Protein 5IBK (pdb70)

B-factor: mean 80.85, std 32.01, range [22.36, 218.53]

Sequence (526 aa):
GAMPSIKLQSSDGEIFEVDVEIAKQSVTIKTMLEDLGMDPVPLPNVNAAILKKVIQWCTHHKDDPGTDDIPVWDQEFLKVDQGTLFELILAANYLDIKGLLDVTCKTVANMIKGKTPEEIRKTFNIKNDFTEEEEAQVRKEQRDFISLLPKELALYVLSFLEPKDLLQAAQTCRYWRILAEDNLLWRSMQIFVKTGARTAITLEVEPSDTIENVKAKIQDKEGIPPDQQILIFSRKLLEDGRTLSDYNIHRESTLRLVLIFRGSMQIFVKTGARTAITLEVEPSDTIENVKAKIQDKEGIPPDQQILIFSRKLLEDGRTLSDYNIHRESTLRLVLIFRMPSIKLQSSDGEIFEVDVEIAKQSVTIKTMLEDLGMDPVPLPNVNAAILKKVIQWCTHHKDDDDIPVWDQEFLKVDQGTLFELILAANYLDIKGLLDVTCKTVANMIKGKTPEEIRKTFNIKNDFTEEEEAQVRKENQWCQFQRDFISLLPKELALYVLSFLEPKDLLQAAQTCRYWRILAEDNLLWR

Structure (mmCIF, N/CA/C/O backbone):
data_5IBK
#
_entry.id   5IBK
#
_cell.length_a   63.368
_cell.length_b   98.015
_cell.length_c   107.704
_cell.angle_alpha   90.000
_cell.angle_beta   90.000
_cell.angle_gamma   90.000
#
_symmetry.space_group_name_H-M   'P 21 21 21'
#
loop_
_entity.id
_entity.type
_entity.pdbx_description
1 polymer 'S-phase kinase-associated protein 1,S-phase kinase-associated protein 1'
2 polymer 'F-box/WD repeat-containing protein 7'
3 polymer Polyubiquitin-B
4 water water
#
loop_
_atom_site.group_PDB
_atom_site.id
_atom_site.type_symbol
_atom_site.label_atom_id
_atom_site.label_alt_id
_atom_site.label_comp_id
_atom_site.label_asym_id
_atom_site.label_entity_id
_atom_site.label_seq_id
_atom_site.pdbx_PDB_ins_code
_atom_site.Cartn_x
_atom_site.Cartn_y
_atom_site.Cartn_z
_atom_site.occupancy
_atom_site.B_iso_or_equiv
_atom_site.auth_seq_id
_atom_site.auth_comp_id
_atom_site.auth_asym_id
_atom_site.auth_atom_id
_atom_site.pdbx_PDB_model_num
ATOM 1 N N . GLY A 1 1 ? -24.848 -40.575 -1.190 1.00 105.35 -1 GLY A N 1
ATOM 2 C CA . GLY A 1 1 ? -23.829 -39.852 -0.452 1.00 100.92 -1 GLY A CA 1
ATOM 3 C C . GLY A 1 1 ? -23.088 -38.835 -1.300 1.00 98.05 -1 GLY A C 1
ATOM 4 O O . GLY A 1 1 ? -22.225 -38.113 -0.802 1.00 101.74 -1 GLY A O 1
ATOM 5 N N . ALA A 1 2 ? -23.427 -38.774 -2.585 1.00 95.34 0 ALA A N 1
ATOM 6 C CA . ALA A 1 2 ? -22.775 -37.853 -3.513 1.00 88.44 0 ALA A CA 1
ATOM 7 C C . ALA A 1 2 ? -23.676 -36.663 -3.841 1.00 74.79 0 ALA A C 1
ATOM 8 O O . ALA A 1 2 ? -24.775 -36.832 -4.369 1.00 74.38 0 ALA A O 1
ATOM 10 N N . MET A 1 3 ? -23.195 -35.460 -3.539 1.00 65.62 1 MET A N 1
ATOM 11 C CA . MET A 1 3 ? -24.009 -34.251 -3.647 1.00 65.15 1 MET A CA 1
ATOM 12 C C . MET A 1 3 ? -23.951 -33.577 -5.016 1.00 58.43 1 MET A C 1
ATOM 13 O O . MET A 1 3 ? -23.043 -33.837 -5.805 1.00 58.14 1 MET A O 1
ATOM 18 N N . PRO A 1 4 ? -24.943 -32.717 -5.307 1.00 53.79 2 PRO A N 1
ATOM 19 C CA . PRO A 1 4 ? -24.967 -31.981 -6.573 1.00 51.34 2 PRO A CA 1
ATOM 20 C C . PRO A 1 4 ? -23.946 -30.856 -6.506 1.00 49.23 2 PRO A C 1
ATOM 21 O O . PRO A 1 4 ? -23.478 -30.539 -5.411 1.00 47.60 2 PRO A O 1
ATOM 25 N N . SER A 1 5 ? -23.599 -30.261 -7.639 1.00 50.49 3 SER A N 1
ATOM 26 C CA . SER A 1 5 ? -22.635 -29.172 -7.622 1.00 49.65 3 SER A CA 1
ATOM 27 C C . SER A 1 5 ? -23.229 -27.884 -8.173 1.00 48.72 3 SER A C 1
ATOM 28 O O . SER A 1 5 ? -24.200 -27.902 -8.927 1.00 45.69 3 SER A O 1
ATOM 31 N N . ILE A 1 6 ? -22.637 -26.765 -7.774 1.00 46.62 4 ILE A N 1
ATOM 32 C CA . ILE A 1 6 ? -22.969 -25.464 -8.326 1.00 48.92 4 ILE A CA 1
ATOM 33 C C . ILE A 1 6 ? -21.704 -24.854 -8.921 1.00 51.85 4 ILE A C 1
ATOM 34 O O . ILE A 1 6 ? -20.616 -25.422 -8.796 1.00 46.22 4 ILE A O 1
ATOM 39 N N . LYS A 1 7 ? -21.843 -23.703 -9.566 1.00 50.12 5 LYS A N 1
ATOM 40 C CA . LYS A 1 7 ? -20.706 -23.062 -10.215 1.00 41.91 5 LYS A CA 1
ATOM 41 C C . LYS A 1 7 ? -20.402 -21.680 -9.634 1.00 47.46 5 LYS A C 1
ATOM 42 O O . LYS A 1 7 ? -21.309 -20.912 -9.316 1.00 49.85 5 LYS A O 1
ATOM 48 N N . LEU A 1 8 ? -19.115 -21.384 -9.478 1.00 46.73 6 LEU A N 1
ATOM 49 C CA . LEU A 1 8 ? -18.667 -20.069 -9.029 1.00 42.84 6 LEU A CA 1
ATOM 50 C C . LEU A 1 8 ? -17.832 -19.418 -10.118 1.00 39.56 6 LEU A C 1
ATOM 51 O O . LEU A 1 8 ? -16.989 -20.068 -10.712 1.00 62.13 6 LEU A O 1
ATOM 56 N N . GLN A 1 9 ? -18.048 -18.138 -10.386 1.00 42.65 7 GLN A N 1
ATOM 57 C CA . GLN A 1 9 ? -17.230 -17.468 -11.389 1.00 48.82 7 GLN A CA 1
ATOM 58 C C . GLN A 1 9 ? -16.383 -16.362 -10.781 1.00 46.08 7 GLN A C 1
ATOM 59 O O . GLN A 1 9 ? -16.908 -15.370 -10.283 1.00 47.65 7 GLN A O 1
ATOM 65 N N . SER A 1 10 ? -15.067 -16.537 -10.836 1.00 39.43 8 SER A N 1
ATOM 66 C CA . SER A 1 10 ? -14.142 -15.532 -10.331 1.00 43.18 8 SER A CA 1
ATOM 67 C C . SER A 1 10 ? -14.142 -14.301 -11.233 1.00 43.13 8 SER A C 1
ATOM 68 O O . SER A 1 10 ? -14.686 -14.328 -12.336 1.00 46.18 8 SER A O 1
ATOM 71 N N . SER A 1 11 ? -13.528 -13.224 -10.756 1.00 45.98 9 SER A N 1
ATOM 72 C CA . SER A 1 11 ? -13.528 -11.951 -11.471 1.00 41.03 9 SER A CA 1
ATOM 73 C C . SER A 1 11 ? -12.829 -12.001 -12.831 1.00 44.85 9 SER A C 1
ATOM 74 O O . SER A 1 11 ? -13.106 -11.179 -13.704 1.00 47.40 9 SER A O 1
ATOM 77 N N . ASP A 1 12 ? -11.918 -12.953 -13.006 1.00 55.47 10 ASP A N 1
ATOM 78 C CA . ASP A 1 12 ? -11.254 -13.143 -14.293 1.00 47.30 10 ASP A CA 1
ATOM 79 C C . ASP A 1 12 ? -12.107 -13.936 -15.281 1.00 58.83 10 ASP A C 1
ATOM 80 O O . ASP A 1 12 ? -11.837 -13.935 -16.480 1.00 68.51 10 ASP A O 1
ATOM 85 N N . GLY A 1 13 ? -13.134 -14.616 -14.780 1.00 58.65 11 GLY A N 1
ATOM 86 C CA . GLY A 1 13 ? -14.003 -15.391 -15.646 1.00 49.49 11 GLY A CA 1
ATOM 87 C C . GLY A 1 13 ? -13.943 -16.895 -15.484 1.00 40.05 11 GLY A C 1
ATOM 88 O O . GLY A 1 13 ? -14.816 -17.601 -15.987 1.00 54.59 11 GLY A O 1
ATOM 89 N N . GLU A 1 14 ? -12.920 -17.394 -14.798 1.00 43.32 12 GLU A N 1
ATOM 90 C CA . GLU A 1 14 ? -12.817 -18.828 -14.560 1.00 47.23 12 GLU A CA 1
ATOM 91 C C . GLU A 1 14 ? -14.023 -19.330 -13.776 1.00 46.38 12 GLU A C 1
ATOM 92 O O . GLU A 1 14 ? -14.486 -18.683 -12.835 1.00 44.13 12 GLU A O 1
ATOM 98 N N . ILE A 1 15 ? -14.540 -20.483 -14.180 1.00 40.63 13 ILE A N 1
ATOM 99 C CA . ILE A 1 15 ? -15.676 -21.074 -13.496 1.00 43.51 13 ILE A CA 1
ATOM 100 C C . ILE A 1 15 ? -15.233 -22.329 -12.760 1.00 36.78 13 ILE A C 1
ATOM 101 O O . ILE A 1 15 ? -14.587 -23.203 -13.332 1.00 45.49 13 ILE A O 1
ATOM 106 N N . PHE A 1 16 ? -15.592 -22.404 -11.484 1.00 41.71 14 PHE A N 1
ATOM 107 C CA . PHE A 1 16 ? -15.240 -23.527 -10.636 1.00 42.15 14 PHE A CA 1
ATOM 108 C C . PHE A 1 16 ? -16.485 -24.327 -10.295 1.00 40.51 14 PHE A C 1
ATOM 109 O O . PHE A 1 16 ? -17.512 -23.767 -9.906 1.00 38.79 14 PHE A O 1
ATOM 117 N N . GLU A 1 17 ? -16.383 -25.641 -10.432 1.00 43.08 15 GLU A N 1
ATOM 118 C CA . GLU A 1 17 ? -17.458 -26.535 -10.046 1.00 41.06 15 GLU A CA 1
ATOM 119 C C . GLU A 1 17 ? -17.246 -26.978 -8.602 1.00 36.77 15 GLU A C 1
ATOM 120 O O . GLU A 1 17 ? -16.208 -27.547 -8.268 1.00 45.28 15 GLU A O 1
ATOM 126 N N . VAL A 1 18 ? -18.227 -26.719 -7.744 1.00 37.31 16 VAL A N 1
ATOM 127 C CA . VAL A 1 18 ? -18.080 -27.009 -6.320 1.00 36.51 16 VAL A CA 1
ATOM 128 C C . VAL A 1 18 ? -19.303 -27.722 -5.758 1.00 38.59 16 VAL A C 1
ATOM 129 O O . VAL A 1 18 ? -20.431 -27.331 -6.039 1.00 41.29 16 VAL A O 1
ATOM 133 N N . ASP A 1 19 ? -19.071 -28.767 -4.966 1.00 41.46 17 ASP A N 1
ATOM 134 C CA . ASP A 1 19 ? -20.133 -29.419 -4.204 1.00 38.95 17 ASP A CA 1
ATOM 135 C C . ASP A 1 19 ? -20.936 -28.381 -3.425 1.00 39.10 17 ASP A C 1
ATOM 136 O O . ASP A 1 19 ? -20.361 -27.505 -2.779 1.00 35.40 17 ASP A O 1
ATOM 141 N N . VAL A 1 20 ? -22.261 -28.463 -3.513 1.00 40.93 18 VAL A N 1
ATOM 142 C CA . VAL A 1 20 ? -23.123 -27.441 -2.935 1.00 40.71 18 VAL A CA 1
ATOM 143 C C . VAL A 1 20 ? -22.945 -27.316 -1.415 1.00 42.00 18 VAL A C 1
ATOM 144 O O . VAL A 1 20 ? -22.937 -26.206 -0.874 1.00 38.13 18 VAL A O 1
ATOM 148 N N . GLU A 1 21 ? -22.764 -28.445 -0.736 1.00 42.56 19 GLU A N 1
ATOM 149 C CA . GLU A 1 21 ? -22.527 -28.433 0.702 1.00 53.34 19 GLU A CA 1
ATOM 150 C C . GLU A 1 21 ? -21.262 -27.648 1.042 1.00 46.62 19 GLU A C 1
ATOM 151 O O . GLU A 1 21 ? -21.248 -26.862 1.988 1.00 50.24 19 GLU A O 1
ATOM 157 N N . ILE A 1 22 ? -20.206 -27.863 0.265 1.00 44.43 20 ILE A N 1
ATOM 158 C CA . ILE A 1 22 ? -18.938 -27.188 0.495 1.00 33.65 20 ILE A CA 1
ATOM 159 C C . ILE A 1 22 ? -19.051 -25.696 0.192 1.00 34.25 20 ILE A C 1
ATOM 160 O O . ILE A 1 22 ? -18.563 -24.859 0.952 1.00 43.14 20 ILE A O 1
ATOM 165 N N . ALA A 1 23 ? -19.711 -25.371 -0.914 1.00 37.32 21 ALA A N 1
ATOM 166 C CA . ALA A 1 23 ? -19.869 -23.983 -1.337 1.00 40.49 21 ALA A CA 1
ATOM 167 C C . ALA A 1 23 ? -20.715 -23.159 -0.370 1.00 37.73 21 ALA A C 1
ATOM 168 O O . ALA A 1 23 ? -20.483 -21.962 -0.199 1.00 35.25 21 ALA A O 1
ATOM 170 N N . LYS A 1 24 ? -21.692 -23.799 0.266 1.00 31.91 22 LYS A N 1
ATOM 171 C CA . LYS A 1 24 ? -22.640 -23.068 1.104 1.00 37.95 22 LYS A CA 1
ATOM 172 C C . LYS A 1 24 ? -22.092 -22.747 2.496 1.00 38.36 22 LYS A C 1
ATOM 173 O O . LYS A 1 24 ? -22.807 -22.205 3.337 1.00 38.85 22 LYS A O 1
ATOM 179 N N . GLN A 1 25 ? -20.828 -23.087 2.740 1.00 41.32 23 GLN A N 1
ATOM 180 C CA . GLN A 1 25 ? -20.135 -22.583 3.922 1.00 36.01 23 GLN A CA 1
ATOM 181 C C . GLN A 1 25 ? -20.006 -21.071 3.799 1.00 39.84 23 GLN A C 1
ATOM 182 O O . GLN A 1 25 ? -19.830 -20.362 4.790 1.00 42.58 23 GLN A O 1
ATOM 188 N N . SER A 1 26 ? -20.094 -20.589 2.563 1.00 42.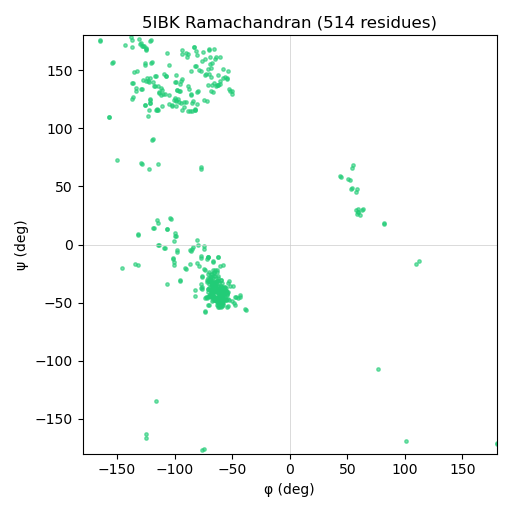60 24 SER A N 1
ATOM 189 C CA . SER A 1 26 ? -20.198 -19.167 2.288 1.00 37.02 24 SER A CA 1
ATOM 190 C C . SER A 1 26 ? -21.667 -18.770 2.338 1.00 40.83 24 SER A C 1
ATOM 191 O O . SER A 1 26 ? -22.469 -19.228 1.523 1.00 45.52 24 SER A O 1
ATOM 194 N N . VAL A 1 27 ? -22.019 -17.929 3.305 1.00 43.37 25 VAL A N 1
ATOM 195 C CA . VAL A 1 27 ? -23.402 -17.497 3.473 1.00 47.73 25 VAL A CA 1
ATOM 196 C C . VAL A 1 27 ? -23.816 -16.634 2.287 1.00 51.15 25 VAL A C 1
ATOM 197 O O . VAL A 1 27 ? -24.956 -16.696 1.813 1.00 54.84 25 VAL A O 1
ATOM 201 N N . THR A 1 28 ? -22.854 -15.865 1.787 1.00 44.84 26 THR A N 1
ATOM 202 C CA . THR A 1 28 ? -23.037 -15.023 0.613 1.00 43.67 26 THR A CA 1
ATOM 203 C C . THR A 1 28 ? -23.444 -15.845 -0.606 1.00 39.49 26 THR A C 1
ATOM 204 O O . THR A 1 28 ? -24.458 -15.571 -1.261 1.00 38.17 26 THR A O 1
ATOM 208 N N . ILE A 1 29 ? -22.646 -16.867 -0.891 1.00 28.51 27 ILE A N 1
ATOM 209 C CA . ILE A 1 29 ? -22.903 -17.758 -2.009 1.00 40.00 27 ILE A CA 1
ATOM 210 C C . ILE A 1 29 ? -24.215 -18.500 -1.795 1.00 47.80 27 ILE A C 1
ATOM 211 O O . ILE A 1 29 ? -24.989 -18.694 -2.730 1.00 52.59 27 ILE A O 1
ATOM 216 N N . LYS A 1 30 ? -24.464 -18.892 -0.551 1.00 46.93 28 LYS A N 1
ATOM 217 C CA . LYS A 1 30 ? -25.683 -19.605 -0.195 1.00 33.90 28 LYS A CA 1
ATOM 218 C C . LYS A 1 30 ? -26.925 -18.786 -0.544 1.00 42.58 28 LYS A C 1
ATOM 219 O O . LYS A 1 30 ? -27.882 -19.313 -1.118 1.00 40.07 28 LYS A O 1
ATOM 225 N N . THR A 1 31 ? -26.898 -17.492 -0.230 1.00 43.43 29 THR A N 1
ATOM 226 C CA . THR A 1 31 ? -28.063 -16.646 -0.483 1.00 50.76 29 THR A CA 1
ATOM 227 C C . THR A 1 31 ? -28.168 -16.273 -1.964 1.00 49.29 29 THR A C 1
ATOM 228 O O . THR A 1 31 ? -29.276 -16.136 -2.487 1.00 45.81 29 THR A O 1
ATOM 232 N N . MET A 1 32 ? -27.031 -16.101 -2.638 1.00 42.39 30 MET A N 1
ATOM 233 C CA . MET A 1 32 ? -27.066 -15.790 -4.067 1.00 44.43 30 MET A CA 1
ATOM 234 C C . MET A 1 32 ? -27.578 -16.984 -4.873 1.00 52.22 30 MET A C 1
ATOM 235 O O . MET A 1 32 ? -28.213 -16.816 -5.915 1.00 40.72 30 MET A O 1
ATOM 240 N N . LEU A 1 33 ? -27.299 -18.186 -4.378 1.00 37.44 31 LEU A N 1
ATOM 241 C CA . LEU A 1 33 ? -27.804 -19.416 -4.981 1.00 46.82 31 LEU A CA 1
ATOM 242 C C . LEU A 1 33 ? -29.292 -19.617 -4.707 1.00 56.27 31 LEU A C 1
ATOM 243 O O . LEU A 1 33 ? -30.096 -19.749 -5.629 1.00 55.70 31 LEU A O 1
ATOM 248 N N . GLU A 1 34 ? -29.648 -19.648 -3.428 1.00 43.89 32 GLU A N 1
ATOM 249 C CA . GLU A 1 34 ? -30.999 -20.005 -3.016 1.00 50.52 32 GLU A CA 1
ATOM 250 C C . GLU A 1 34 ? -32.030 -18.916 -3.306 1.00 52.17 32 GLU A C 1
ATOM 251 O O . GLU A 1 34 ? -33.114 -19.202 -3.810 1.00 56.22 32 GLU A O 1
ATOM 257 N N . ASP A 1 35 ? -31.690 -17.671 -2.984 1.00 56.26 33 ASP A N 1
ATOM 258 C CA . ASP A 1 35 ? -32.658 -16.578 -3.033 1.00 63.21 33 ASP A CA 1
ATOM 259 C C . ASP A 1 35 ? -32.627 -15.781 -4.330 1.00 55.96 33 ASP A C 1
ATOM 260 O O . ASP A 1 35 ? -33.653 -15.265 -4.767 1.00 70.09 33 ASP A O 1
ATOM 265 N N . LEU A 1 36 ? -31.456 -15.679 -4.946 1.00 54.97 34 LEU A N 1
ATOM 266 C CA . LEU A 1 36 ? -31.330 -14.911 -6.177 1.00 56.71 34 LEU A CA 1
ATOM 267 C C . LEU A 1 36 ? -31.293 -15.837 -7.382 1.00 56.52 34 LEU A C 1
ATOM 268 O O . LEU A 1 36 ? -31.420 -15.394 -8.523 1.00 53.04 34 LEU A O 1
ATOM 273 N N . GLY A 1 37 ? -31.118 -17.126 -7.116 1.00 52.57 35 GLY A N 1
ATOM 274 C CA . GLY A 1 37 ? -31.042 -18.122 -8.166 1.00 56.74 35 GLY A CA 1
ATOM 275 C C . GLY A 1 37 ? -29.938 -17.832 -9.163 1.00 63.91 35 GLY A C 1
ATOM 276 O O . GLY A 1 37 ? -30.151 -17.925 -10.372 1.00 66.73 35 GLY A O 1
ATOM 277 N N . MET A 1 38 ? -28.756 -17.477 -8.665 1.00 43.59 36 MET A N 1
ATOM 278 C CA . MET A 1 38 ? -27.640 -17.204 -9.557 1.00 59.54 36 MET A CA 1
ATOM 279 C C . MET A 1 38 ? -26.710 -18.408 -9.551 1.00 50.60 36 MET A C 1
ATOM 280 O O . MET A 1 38 ? -26.161 -18.787 -8.517 1.00 53.12 36 MET A O 1
ATOM 285 N N . ASP A 1 39 ? -26.535 -18.992 -10.729 1.00 53.37 37 ASP A N 1
ATOM 286 C CA . ASP A 1 39 ? -25.660 -20.133 -10.922 1.00 45.12 37 ASP A CA 1
ATOM 287 C C . ASP A 1 39 ? -25.264 -20.162 -12.393 1.00 49.67 37 ASP A C 1
ATOM 288 O O . ASP A 1 39 ? -26.095 -20.456 -13.250 1.00 62.15 37 ASP A O 1
ATOM 293 N N . PRO A 1 40 ? -23.992 -19.857 -12.696 1.00 39.74 44 PRO A N 1
ATOM 294 C CA . PRO A 1 40 ? -22.879 -19.627 -11.765 1.00 39.08 44 PRO A CA 1
ATOM 295 C C . PRO A 1 40 ? -23.016 -18.355 -10.934 1.00 40.88 44 PRO A C 1
ATOM 296 O O . PRO A 1 40 ? -23.641 -17.390 -11.367 1.00 43.24 44 PRO A O 1
ATOM 300 N N . VAL A 1 41 ? -22.430 -18.373 -9.743 1.00 44.83 45 VAL A N 1
ATOM 301 C CA . VAL A 1 41 ? -22.435 -17.212 -8.868 1.00 42.84 45 VAL A CA 1
ATOM 302 C C . VAL A 1 41 ? -21.333 -16.246 -9.267 1.00 48.39 45 VAL A C 1
ATOM 303 O O . VAL A 1 41 ? -20.152 -16.578 -9.180 1.00 41.51 45 VAL A O 1
ATOM 307 N N . PRO A 1 42 ? -21.716 -15.038 -9.701 1.00 46.03 46 PRO A N 1
ATOM 308 C CA . PRO A 1 42 ? -20.709 -14.028 -10.023 1.00 39.73 46 PRO A CA 1
ATOM 309 C C . PRO A 1 42 ? -19.964 -13.568 -8.778 1.00 40.45 46 PRO A C 1
ATOM 310 O O . PRO A 1 42 ? -20.576 -13.249 -7.757 1.00 46.92 46 PRO A O 1
ATOM 314 N N . LEU A 1 43 ? -18.640 -13.551 -8.872 1.00 40.37 47 LEU A N 1
ATOM 315 C CA . LEU A 1 43 ? -17.786 -13.059 -7.801 1.00 38.18 47 LEU A CA 1
ATOM 316 C C . LEU A 1 43 ? -16.794 -12.036 -8.347 1.00 46.05 47 LEU A C 1
ATOM 317 O O . LEU A 1 43 ? -15.597 -12.313 -8.439 1.00 36.32 47 LEU A O 1
ATOM 322 N N . PRO A 1 44 ? -17.296 -10.850 -8.727 1.00 48.48 48 PRO A N 1
ATOM 323 C CA . PRO A 1 44 ? -16.490 -9.814 -9.385 1.00 41.46 48 PRO A CA 1
ATOM 324 C C . PRO A 1 44 ? -15.333 -9.289 -8.536 1.00 38.54 48 PRO A C 1
ATOM 325 O O . PRO A 1 44 ? -14.483 -8.571 -9.059 1.00 47.24 48 PRO A O 1
ATOM 329 N N . ASN A 1 45 ? -15.301 -9.638 -7.254 1.00 34.00 49 ASN A N 1
ATOM 330 C CA . ASN A 1 45 ? -14.261 -9.140 -6.361 1.00 35.54 49 ASN A CA 1
ATOM 331 C C . ASN A 1 45 ? -13.389 -10.247 -5.775 1.00 35.97 49 ASN A C 1
ATOM 332 O O . ASN A 1 45 ? -12.646 -10.021 -4.820 1.00 34.09 49 ASN A O 1
ATOM 337 N N . VAL A 1 46 ? -13.486 -11.443 -6.348 1.00 34.01 50 VAL A N 1
ATOM 338 C CA . VAL A 1 46 ? -12.599 -12.545 -5.987 1.00 33.45 50 VAL A CA 1
ATOM 339 C C . VAL A 1 46 ? -11.917 -13.110 -7.231 1.00 41.46 50 VAL A C 1
ATOM 340 O O . VAL A 1 46 ? -12.590 -13.579 -8.149 1.00 34.36 50 VAL A O 1
ATOM 344 N N . ASN A 1 47 ? -10.587 -13.070 -7.276 1.00 35.94 51 ASN A N 1
ATOM 345 C CA . ASN A 1 47 ? -9.891 -13.597 -8.447 1.00 29.96 51 ASN A CA 1
ATOM 346 C C . ASN A 1 47 ? -9.726 -15.106 -8.332 1.00 34.45 51 ASN A C 1
ATOM 347 O O . ASN A 1 47 ? -9.989 -15.688 -7.277 1.00 35.28 51 ASN A O 1
ATOM 352 N N . ALA A 1 48 ? -9.289 -15.731 -9.421 1.00 28.91 52 ALA A N 1
ATOM 353 C CA . ALA A 1 48 ? -9.233 -17.186 -9.513 1.00 29.23 52 ALA A CA 1
ATOM 354 C C . ALA A 1 48 ? -8.322 -17.828 -8.463 1.00 35.38 52 ALA A C 1
ATOM 355 O O . ALA A 1 48 ? -8.671 -18.856 -7.893 1.00 40.74 52 ALA A O 1
ATOM 357 N N . ALA A 1 49 ? -7.163 -17.225 -8.211 1.00 31.45 53 ALA A N 1
ATOM 358 C CA . ALA A 1 49 ? -6.188 -17.796 -7.282 1.00 34.05 53 ALA A CA 1
ATOM 359 C C . ALA A 1 49 ? -6.769 -17.881 -5.871 1.00 33.49 53 ALA A C 1
ATOM 360 O O . ALA A 1 49 ? -6.779 -18.949 -5.230 1.00 39.60 53 ALA A O 1
ATOM 362 N N . ILE A 1 50 ? -7.279 -16.744 -5.410 1.00 34.39 54 ILE A N 1
ATOM 363 C CA . ILE A 1 50 ? -7.898 -16.647 -4.098 1.00 37.27 54 ILE A CA 1
ATOM 364 C C . ILE A 1 50 ? -9.092 -17.588 -3.998 1.00 33.61 54 ILE A C 1
ATOM 365 O O . ILE A 1 50 ? -9.268 -18.257 -2.986 1.00 33.08 54 ILE A O 1
ATOM 370 N N . LEU A 1 51 ? -9.903 -17.645 -5.050 1.00 39.06 55 LEU A N 1
ATOM 371 C CA . LEU A 1 51 ? -11.073 -18.520 -5.054 1.00 38.50 55 LEU A CA 1
ATOM 372 C C . LEU A 1 51 ? -10.662 -19.991 -4.946 1.00 40.74 55 LEU A C 1
ATOM 373 O O . LEU A 1 51 ? -11.324 -20.773 -4.258 1.00 47.14 55 LEU A O 1
ATOM 378 N N . LYS A 1 52 ? -9.570 -20.361 -5.613 1.00 31.35 56 LYS A N 1
ATOM 379 C CA . LYS A 1 52 ? -9.017 -21.705 -5.473 1.00 41.89 56 LYS A CA 1
ATOM 380 C C . LYS A 1 52 ? -8.673 -21.969 -4.016 1.00 42.69 56 LYS A C 1
ATOM 381 O O . LYS A 1 52 ? -9.024 -23.021 -3.464 1.00 43.70 56 LYS A O 1
ATOM 387 N N . LYS A 1 53 ? -7.997 -21.005 -3.394 1.00 33.54 57 LYS A N 1
ATOM 388 C CA . LYS A 1 53 ? -7.626 -21.141 -1.986 1.00 35.13 57 LYS A CA 1
ATOM 389 C C . LYS A 1 53 ? -8.854 -21.326 -1.090 1.00 29.35 57 LYS A C 1
ATOM 390 O O . LYS A 1 53 ? -8.898 -22.233 -0.254 1.00 31.49 57 LYS A O 1
ATOM 396 N N . VAL A 1 54 ? -9.843 -20.457 -1.262 1.00 30.72 58 VAL A N 1
ATOM 397 C CA . VAL A 1 54 ? -11.072 -20.519 -0.479 1.00 38.81 58 VAL A CA 1
ATOM 398 C C . VAL A 1 54 ? -11.768 -21.869 -0.623 1.00 36.30 58 VAL A C 1
ATOM 399 O O . VAL A 1 54 ? -12.187 -22.479 0.368 1.00 39.81 58 VAL A O 1
ATOM 403 N N . ILE A 1 55 ? -11.879 -22.335 -1.862 1.00 32.01 59 ILE A N 1
ATOM 404 C CA . ILE A 1 55 ? -12.512 -23.619 -2.130 1.00 34.99 59 ILE A CA 1
ATOM 405 C C . ILE A 1 55 ? -11.757 -24.784 -1.491 1.00 36.02 59 ILE A C 1
ATOM 406 O O . ILE A 1 55 ? -12.384 -25.690 -0.947 1.00 37.85 59 ILE A O 1
ATOM 411 N N . GLN A 1 56 ? -10.424 -24.771 -1.532 1.00 34.52 60 GLN A N 1
ATOM 412 C CA . GLN A 1 56 ? -9.688 -25.868 -0.897 1.00 44.23 60 GLN A CA 1
ATOM 413 C C . GLN A 1 56 ? -9.796 -25.793 0.635 1.00 45.21 60 GLN A C 1
ATOM 414 O O . GLN A 1 56 ? -9.822 -26.832 1.303 1.00 39.79 60 GLN A O 1
ATOM 420 N N . TRP A 1 57 ? -9.856 -24.583 1.192 1.00 29.10 61 TRP A N 1
ATOM 421 C CA . TRP A 1 57 ? -10.080 -24.440 2.634 1.00 37.00 61 TRP A CA 1
ATOM 422 C C . TRP A 1 57 ? -11.434 -25.033 3.031 1.00 43.57 61 TRP A C 1
ATOM 423 O O . TRP A 1 57 ? -11.509 -25.874 3.928 1.00 42.10 61 TRP A O 1
ATOM 434 N N . CYS A 1 58 ? -12.497 -24.587 2.363 1.00 47.17 62 CYS A N 1
ATOM 435 C CA . CYS A 1 58 ? -13.847 -25.081 2.648 1.00 46.48 62 CYS A CA 1
ATOM 436 C C . CYS A 1 58 ? -13.935 -26.589 2.450 1.00 45.90 62 CYS A C 1
ATOM 437 O O . CYS A 1 58 ? -14.588 -27.289 3.223 1.00 43.63 62 CYS A O 1
ATOM 440 N N . THR A 1 59 ? -13.273 -27.081 1.407 1.00 39.97 63 THR A N 1
ATOM 441 C CA . THR A 1 59 ? -13.259 -28.506 1.107 1.00 38.12 63 THR A CA 1
ATOM 442 C C . THR A 1 59 ? -12.598 -29.255 2.254 1.00 46.11 63 THR A C 1
ATOM 443 O O . THR A 1 59 ? -13.046 -30.331 2.648 1.00 55.56 63 THR A O 1
ATOM 447 N N . HIS A 1 60 ? -11.529 -28.677 2.791 1.00 36.64 64 HIS A N 1
ATOM 448 C CA . HIS A 1 60 ? -10.835 -29.291 3.916 1.00 45.51 64 HIS A CA 1
ATOM 449 C C . HIS A 1 60 ? -11.636 -29.263 5.220 1.00 40.28 64 HIS A C 1
ATOM 450 O O . HIS A 1 60 ? -11.486 -30.147 6.061 1.00 42.03 64 HIS A O 1
ATOM 457 N N . HIS A 1 61 ? -12.488 -28.257 5.384 1.00 52.93 65 HIS A N 1
ATOM 458 C CA . HIS A 1 61 ? -13.255 -28.108 6.619 1.00 56.65 65 HIS A CA 1
ATOM 459 C C . HIS A 1 61 ? -14.695 -28.569 6.418 1.00 61.52 65 HIS A C 1
ATOM 460 O O . HIS A 1 61 ? -15.600 -28.179 7.156 1.00 66.70 65 HIS A O 1
ATOM 467 N N . LYS A 1 62 ? -14.878 -29.412 5.408 1.00 72.44 66 LYS A N 1
ATOM 468 C CA . LYS A 1 62 ? -16.183 -29.902 4.972 1.00 66.74 66 LYS A 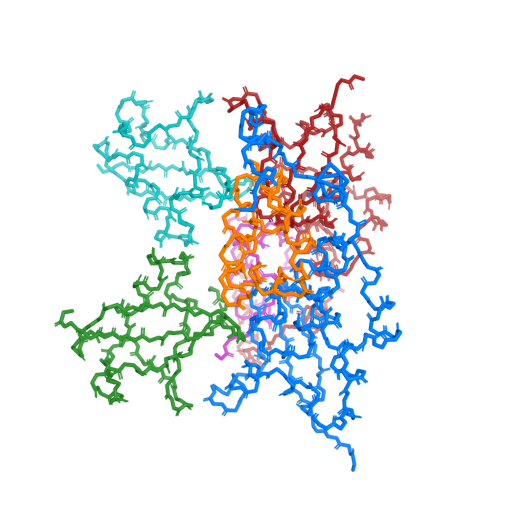CA 1
ATOM 469 C C . LYS A 1 62 ? -16.947 -30.624 6.081 1.00 72.21 66 LYS A C 1
ATOM 470 O O . LYS A 1 62 ? -18.158 -30.456 6.226 1.00 77.24 66 LYS A O 1
ATOM 476 N N . ASP A 1 63 ? -16.228 -31.426 6.858 1.00 73.72 67 ASP A N 1
ATOM 477 C CA . ASP A 1 63 ? -16.819 -32.184 7.955 1.00 81.54 67 ASP A CA 1
ATOM 478 C C . ASP A 1 63 ? -16.276 -31.704 9.296 1.00 106.63 67 ASP A C 1
ATOM 479 O O . ASP A 1 63 ? -15.533 -32.419 9.968 1.00 112.74 67 ASP A O 1
ATOM 484 N N . ASP A 1 64 ? -16.663 -30.492 9.684 1.00 84.28 68 ASP A N 1
ATOM 485 C CA . ASP A 1 64 ? -16.216 -29.907 10.944 1.00 112.33 68 ASP A CA 1
ATOM 486 C C . ASP A 1 64 ? -17.348 -29.792 11.955 1.00 125.88 68 ASP A C 1
ATOM 487 O O . ASP A 1 64 ? -18.347 -29.117 11.703 1.00 130.16 68 ASP A O 1
ATOM 492 N N . PRO A 1 65 ? -17.193 -30.461 13.107 1.00 132.63 69 PRO A N 1
ATOM 493 C CA . PRO A 1 65 ? -18.151 -30.370 14.212 1.00 145.27 69 PRO A CA 1
ATOM 494 C C . PRO A 1 65 ? -18.242 -28.945 14.747 1.00 148.50 69 PRO A C 1
ATOM 495 O O . PRO A 1 65 ? -17.239 -28.232 14.756 1.00 149.08 69 PRO A O 1
ATOM 499 N N . GLY A 1 66 ? -19.430 -28.538 15.180 1.00 147.76 70 GLY A N 1
ATOM 500 C CA . GLY A 1 66 ? -19.633 -27.194 15.688 1.00 146.77 70 GLY A CA 1
ATOM 501 C C . GLY A 1 66 ? -19.715 -26.161 14.581 1.00 144.98 70 GLY A C 1
ATOM 502 O O . GLY A 1 66 ? -19.093 -26.309 13.528 1.00 139.13 70 GLY A O 1
ATOM 503 N N . THR A 1 70 ? -9.645 -25.331 20.302 1.00 142.13 82 THR A N 1
ATOM 504 C CA . THR A 1 70 ? -10.756 -24.434 20.603 1.00 148.62 82 THR A CA 1
ATOM 505 C C . THR A 1 70 ? -10.470 -23.037 20.052 1.00 142.25 82 THR A C 1
ATOM 506 O O . THR A 1 70 ? -11.378 -22.342 19.598 1.00 142.12 82 THR A O 1
ATOM 510 N N . ASP A 1 71 ? -9.198 -22.650 20.069 1.00 135.91 83 ASP A N 1
ATOM 511 C CA . ASP A 1 71 ? -8.773 -21.335 19.612 1.00 127.89 83 ASP A CA 1
ATOM 512 C C . ASP A 1 71 ? -7.403 -21.443 18.967 1.00 119.00 83 ASP A C 1
ATOM 513 O O . ASP A 1 71 ? -7.011 -20.581 18.186 1.00 117.59 83 ASP A O 1
ATOM 518 N N . ASP A 1 72 ? -6.679 -22.512 19.286 1.00 112.52 84 ASP A N 1
ATOM 519 C CA . ASP A 1 72 ? -5.395 -22.754 18.644 1.00 104.63 84 ASP A CA 1
ATOM 520 C C . ASP A 1 72 ? -5.641 -23.087 17.182 1.00 96.42 84 ASP A C 1
ATOM 521 O O . ASP A 1 72 ? -6.631 -23.737 16.841 1.00 95.76 84 ASP A O 1
ATOM 526 N N . ILE A 1 73 ? -4.740 -22.638 16.318 1.00 86.65 85 ILE A N 1
ATOM 527 C CA . ILE A 1 73 ? -4.902 -22.848 14.888 1.00 78.79 85 ILE A CA 1
ATOM 528 C C . ILE A 1 73 ? -4.365 -24.211 14.480 1.00 62.35 85 ILE A C 1
ATOM 529 O O . ILE A 1 73 ? -3.191 -24.504 14.703 1.00 65.54 85 ILE A O 1
ATOM 534 N N . PRO A 1 74 ? -5.227 -25.052 13.887 1.00 66.73 86 PRO A N 1
ATOM 535 C CA . PRO A 1 74 ? -4.801 -26.368 13.398 1.00 66.65 86 PRO A CA 1
ATOM 536 C C . PRO A 1 74 ? -3.622 -26.247 12.439 1.00 63.47 86 PRO A C 1
ATOM 537 O O . PRO A 1 74 ? -3.579 -25.301 11.650 1.00 53.90 86 PRO A O 1
ATOM 541 N N . VAL A 1 75 ? -2.688 -27.193 12.508 1.00 45.51 87 VAL A N 1
ATOM 542 C CA . VAL A 1 75 ? -1.466 -27.131 11.711 1.00 50.35 87 VAL A CA 1
ATOM 543 C C . VAL A 1 75 ? -1.729 -27.061 10.208 1.00 53.11 87 VAL A C 1
ATOM 544 O O . VAL A 1 75 ? -1.009 -26.366 9.492 1.00 57.62 87 VAL A O 1
ATOM 548 N N . TRP A 1 76 ? -2.750 -27.772 9.731 1.00 52.65 88 TRP A N 1
ATOM 549 C CA . TRP A 1 76 ? -3.099 -27.729 8.314 1.00 41.00 88 TRP A CA 1
ATOM 550 C C . TRP A 1 76 ? -3.424 -26.303 7.890 1.00 37.37 88 TRP A C 1
ATOM 551 O O . TRP A 1 76 ? -2.921 -25.830 6.875 1.00 42.69 88 TRP A O 1
ATOM 562 N N . ASP A 1 77 ? -4.272 -25.630 8.664 1.00 33.86 89 ASP A N 1
ATOM 563 C CA . ASP A 1 77 ? -4.613 -24.233 8.397 1.00 47.16 89 ASP A CA 1
ATOM 564 C C . ASP A 1 77 ? -3.384 -23.333 8.453 1.00 40.84 89 ASP A C 1
ATOM 565 O O . ASP A 1 77 ? -3.249 -22.403 7.659 1.00 48.63 89 ASP A O 1
ATOM 570 N N . GLN A 1 78 ? -2.492 -23.620 9.396 1.00 42.94 90 GLN A N 1
ATOM 571 C CA . GLN A 1 78 ? -1.248 -22.872 9.539 1.00 41.29 90 GLN A CA 1
ATOM 572 C C . GLN A 1 78 ? -0.395 -22.958 8.283 1.00 38.51 90 GLN A C 1
ATOM 573 O O . GLN A 1 78 ? 0.114 -21.950 7.798 1.00 46.54 90 GLN A O 1
ATOM 579 N N . GLU A 1 79 ? -0.257 -24.169 7.756 1.00 44.33 91 GLU A N 1
ATOM 580 C CA . GLU A 1 79 ? 0.552 -24.409 6.568 1.00 46.75 91 GLU A CA 1
ATOM 581 C C . GLU A 1 79 ? -0.120 -23.817 5.337 1.00 45.84 91 GLU A C 1
ATOM 582 O O . GLU A 1 79 ? 0.536 -23.292 4.438 1.00 43.68 91 GLU A O 1
ATOM 588 N N . PHE A 1 80 ? -1.442 -23.929 5.315 1.00 36.89 92 PHE A N 1
ATOM 589 C CA . PHE A 1 80 ? -2.279 -23.379 4.261 1.00 30.63 92 PHE A CA 1
ATOM 590 C C . PHE A 1 80 ? -2.090 -21.868 4.179 1.00 36.13 92 PHE A C 1
ATOM 591 O O . PHE A 1 80 ? -2.200 -21.271 3.109 1.00 45.31 92 PHE A O 1
ATOM 599 N N . LEU A 1 81 ? -1.787 -21.262 5.322 1.00 44.22 93 LEU A N 1
ATOM 600 C CA . LEU A 1 81 ? -1.624 -19.817 5.419 1.00 38.63 93 LEU A CA 1
ATOM 601 C C . LEU A 1 81 ? -0.162 -19.379 5.403 1.00 44.27 93 LEU A C 1
ATOM 602 O O . LEU A 1 81 ? 0.140 -18.217 5.667 1.00 41.26 93 LEU A O 1
ATOM 607 N N . LYS A 1 82 ? 0.746 -20.307 5.109 1.00 34.18 94 LYS A N 1
ATOM 608 C CA . LYS A 1 82 ? 2.149 -19.947 4.922 1.00 41.14 94 LYS A CA 1
ATOM 609 C C . LYS A 1 82 ? 2.334 -19.314 3.548 1.00 46.54 94 LYS A C 1
ATOM 610 O O . LYS A 1 82 ? 3.025 -19.859 2.687 1.00 46.14 94 LYS A O 1
ATOM 616 N N . VAL A 1 83 ? 1.718 -18.152 3.354 1.00 38.90 95 VAL A N 1
ATOM 617 C CA . VAL A 1 83 ? 1.752 -17.460 2.072 1.00 48.96 95 VAL A CA 1
ATOM 618 C C . VAL A 1 83 ? 2.218 -16.025 2.249 1.00 44.10 95 VAL A C 1
ATOM 619 O O . VAL A 1 83 ? 2.332 -15.539 3.374 1.00 41.89 95 VAL A O 1
ATOM 623 N N . ASP A 1 84 ? 2.475 -15.345 1.136 1.00 45.77 96 ASP A N 1
ATOM 624 C CA . ASP A 1 84 ? 2.853 -13.938 1.186 1.00 41.73 96 ASP A CA 1
ATOM 625 C C . ASP A 1 84 ? 1.710 -13.108 1.744 1.00 44.11 96 ASP A C 1
ATOM 626 O O . ASP A 1 84 ? 0.563 -13.552 1.782 1.00 38.73 96 ASP A O 1
ATOM 631 N N . GLN A 1 85 ? 2.044 -11.904 2.190 1.00 41.22 97 GLN A N 1
ATOM 632 C CA . GLN A 1 85 ? 1.091 -11.011 2.828 1.00 50.47 97 GLN A CA 1
ATOM 633 C C . GLN A 1 85 ? -0.042 -10.595 1.884 1.00 49.43 97 GLN A C 1
ATOM 634 O O . GLN A 1 85 ? -1.159 -10.360 2.332 1.00 42.99 97 GLN A O 1
ATOM 640 N N . GLY A 1 86 ? 0.241 -10.504 0.587 1.00 49.48 98 GLY A N 1
ATOM 641 C CA . GLY A 1 86 ? -0.780 -10.134 -0.378 1.00 38.93 98 GLY A CA 1
ATOM 642 C C . GLY A 1 86 ? -1.919 -11.133 -0.441 1.00 47.38 98 GLY A C 1
ATOM 643 O O . GLY A 1 86 ? -3.100 -10.767 -0.372 1.00 45.60 98 GLY A O 1
ATOM 644 N N . THR A 1 87 ? -1.555 -12.404 -0.569 1.00 42.16 99 THR A N 1
ATOM 645 C CA . THR A 1 87 ? -2.517 -13.497 -0.555 1.00 38.23 99 THR A CA 1
ATOM 646 C C . THR A 1 87 ? -3.329 -13.510 0.736 1.00 43.53 99 THR A C 1
ATOM 647 O O . THR A 1 87 ? -4.535 -13.735 0.712 1.00 45.80 99 THR A O 1
ATOM 651 N N . LEU A 1 88 ? -2.661 -13.279 1.860 1.00 46.46 100 LEU A N 1
ATOM 652 C CA . LEU A 1 88 ? -3.322 -13.275 3.160 1.00 42.53 100 LEU A CA 1
ATOM 653 C C . LEU A 1 88 ? -4.354 -12.145 3.228 1.00 42.49 100 LEU A C 1
ATOM 654 O O . LEU A 1 88 ? -5.482 -12.332 3.689 1.00 37.75 100 LEU A O 1
ATOM 659 N N . PHE A 1 89 ? -3.937 -10.971 2.765 1.00 35.24 101 PHE A N 1
ATOM 660 C CA . PHE A 1 89 ? -4.782 -9.787 2.659 1.00 37.35 101 PHE A CA 1
ATOM 661 C C . PHE A 1 89 ? -6.053 -10.069 1.850 1.00 44.45 101 PHE A C 1
ATOM 662 O O . PHE A 1 89 ? -7.186 -9.842 2.316 1.00 31.81 101 PHE A O 1
ATOM 670 N N . GLU A 1 90 ? -5.860 -10.596 0.644 1.00 37.40 102 GLU A N 1
ATOM 671 C CA . GLU A 1 90 ? -6.985 -10.868 -0.241 1.00 41.61 102 GLU A CA 1
ATOM 672 C C . GLU A 1 90 ? -7.853 -11.998 0.303 1.00 40.85 102 GLU A C 1
ATOM 673 O O . GLU A 1 90 ? -9.046 -12.057 0.019 1.00 38.24 102 GLU A O 1
ATOM 679 N N . LEU A 1 91 ? -7.245 -12.899 1.067 1.00 27.69 103 LEU A N 1
ATOM 680 C CA . LEU A 1 91 ? -7.985 -13.975 1.713 1.00 32.90 103 LEU A CA 1
ATOM 681 C C . LEU A 1 91 ? -8.884 -13.413 2.805 1.00 42.91 103 LEU A C 1
ATOM 682 O O . LEU A 1 91 ? -9.998 -13.884 2.994 1.00 41.33 103 LEU A O 1
ATOM 687 N N . ILE A 1 92 ? -8.386 -12.423 3.539 1.00 39.27 104 ILE A N 1
ATOM 688 C CA . ILE A 1 92 ? -9.208 -11.727 4.521 1.00 32.11 104 ILE A CA 1
ATOM 689 C C . ILE A 1 92 ? -10.396 -11.060 3.827 1.00 40.88 104 ILE A C 1
ATOM 690 O O . ILE A 1 92 ? -11.550 -11.266 4.227 1.00 39.36 104 ILE A O 1
ATOM 695 N N . LEU A 1 93 ? -10.116 -10.273 2.786 1.00 30.49 105 LEU A N 1
ATOM 696 C CA . LEU A 1 93 ? -11.193 -9.613 2.038 1.00 36.69 105 LEU A CA 1
ATOM 697 C C . LEU A 1 93 ? -12.241 -10.594 1.514 1.00 38.70 105 LEU A C 1
ATOM 698 O O . LEU A 1 93 ? -13.446 -10.378 1.681 1.00 32.01 105 LEU A O 1
ATOM 703 N N . ALA A 1 94 ? -11.777 -11.674 0.894 1.00 37.15 106 ALA A N 1
ATOM 704 C CA . ALA A 1 94 ? -12.670 -12.660 0.302 1.00 39.34 106 ALA A CA 1
ATOM 705 C C . ALA A 1 94 ? -13.484 -13.391 1.366 1.00 45.48 106 ALA A C 1
ATOM 706 O O . ALA A 1 94 ? -14.693 -13.566 1.218 1.00 36.50 106 ALA A O 1
ATOM 708 N N . ALA A 1 95 ? -12.818 -13.797 2.443 1.00 33.15 107 ALA A N 1
ATOM 709 C CA . ALA A 1 95 ? -13.473 -14.523 3.526 1.00 25.66 107 ALA A CA 1
ATOM 710 C C . ALA A 1 95 ? -14.544 -13.656 4.168 1.00 32.71 107 ALA A C 1
ATOM 711 O O . ALA A 1 95 ? -15.588 -14.156 4.584 1.00 32.02 107 ALA A O 1
ATOM 713 N N . ASN A 1 96 ? -14.281 -12.355 4.245 1.00 34.84 108 ASN A N 1
ATOM 714 C CA . ASN A 1 96 ? -15.274 -11.434 4.770 1.00 40.90 108 ASN A CA 1
ATOM 715 C C . ASN A 1 96 ? -16.455 -11.263 3.819 1.00 43.65 108 ASN A C 1
ATOM 716 O O . ASN A 1 96 ? -17.603 -11.426 4.226 1.00 44.68 108 ASN A O 1
ATOM 721 N N . TYR A 1 97 ? -16.178 -10.952 2.554 1.00 38.35 109 TYR A N 1
ATOM 722 C CA . TYR A 1 97 ? -17.254 -10.753 1.586 1.00 33.52 109 TYR A CA 1
ATOM 723 C C . TYR A 1 97 ? -18.092 -12.014 1.394 1.00 36.22 109 TYR A C 1
ATOM 724 O O . TYR A 1 97 ? -19.315 -11.944 1.273 1.00 35.75 109 TYR A O 1
ATOM 733 N N . LEU A 1 98 ? -17.425 -13.162 1.361 1.00 40.80 110 LEU A N 1
ATOM 734 C CA . LEU A 1 98 ? -18.100 -14.434 1.140 1.00 36.28 110 LEU A CA 1
ATOM 735 C C . LEU A 1 98 ? -18.816 -14.902 2.400 1.00 36.55 110 LEU A C 1
ATOM 736 O O . LEU A 1 98 ? -19.598 -15.855 2.362 1.00 32.56 110 LEU A O 1
ATOM 741 N N . ASP A 1 99 ? -18.541 -14.218 3.507 1.00 30.39 111 ASP A N 1
ATOM 742 C CA . ASP A 1 99 ? -19.089 -14.568 4.813 1.00 35.65 111 ASP A CA 1
ATOM 743 C C . ASP A 1 99 ? -18.783 -16.023 5.144 1.00 35.68 111 ASP A C 1
ATOM 744 O O . ASP A 1 99 ? -19.681 -16.861 5.226 1.00 33.54 111 ASP A O 1
ATOM 749 N N . ILE A 1 100 ? -17.498 -16.308 5.320 1.00 33.75 112 ILE A N 1
ATOM 750 C CA . ILE A 1 100 ? -17.042 -17.614 5.770 1.00 28.97 112 ILE A CA 1
ATOM 751 C C . ILE A 1 100 ? -16.305 -17.405 7.083 1.00 37.54 112 ILE A C 1
ATOM 752 O O . ILE A 1 100 ? -15.097 -17.168 7.096 1.00 45.00 112 ILE A O 1
ATOM 757 N N . LYS A 1 101 ? -17.054 -17.481 8.180 1.00 44.42 113 LYS A N 1
ATOM 758 C CA . LYS A 1 101 ? -16.591 -17.040 9.493 1.00 42.39 113 LYS A CA 1
ATOM 759 C C . LYS A 1 101 ? -15.264 -17.675 9.915 1.00 42.39 113 LYS A C 1
ATOM 760 O O . LYS A 1 101 ? -14.355 -16.977 10.367 1.00 52.97 113 LYS A O 1
ATOM 766 N N . GLY A 1 102 ? -15.156 -18.991 9.757 1.00 36.96 114 GLY A N 1
ATOM 767 C CA . GLY A 1 102 ? -13.962 -19.719 10.157 1.00 42.25 114 GLY A CA 1
ATOM 768 C C . GLY A 1 102 ? -12.684 -19.274 9.464 1.00 45.25 114 GLY A C 1
ATOM 769 O O . GLY A 1 102 ? -11.649 -19.071 10.110 1.00 42.50 114 GLY A O 1
ATOM 770 N N . LEU A 1 103 ? -12.758 -19.111 8.147 1.00 40.21 115 LEU A N 1
ATOM 771 C CA . LEU A 1 103 ? -11.601 -18.708 7.356 1.00 41.90 115 LEU A CA 1
ATOM 772 C C . LEU A 1 103 ? -11.152 -17.295 7.719 1.00 42.59 115 LEU A C 1
ATOM 773 O O . LEU A 1 103 ? -9.950 -17.016 7.832 1.00 39.39 115 LEU A O 1
ATOM 778 N N . LEU A 1 104 ? -12.128 -16.416 7.923 1.00 34.89 116 LEU A N 1
ATOM 779 C CA . LEU A 1 104 ? -11.856 -15.039 8.312 1.00 39.21 116 LEU A CA 1
ATOM 780 C C . LEU A 1 104 ? -11.166 -15.003 9.667 1.00 41.34 116 LEU A C 1
ATOM 781 O O . LEU A 1 104 ? -10.170 -14.296 9.858 1.00 42.28 116 LEU A O 1
ATOM 786 N N . ASP A 1 105 ? -11.700 -15.787 10.599 1.00 34.91 117 ASP A N 1
ATOM 787 C CA . ASP A 1 105 ? -11.151 -15.868 11.943 1.00 41.26 117 ASP A CA 1
ATOM 788 C C . ASP A 1 105 ? -9.705 -16.344 11.912 1.00 46.89 117 ASP A C 1
ATOM 789 O O . ASP A 1 105 ? -8.821 -15.699 12.480 1.00 46.96 117 ASP A O 1
ATOM 794 N N . VAL A 1 106 ? -9.462 -17.463 11.236 1.00 31.92 118 VAL A N 1
ATOM 795 C CA . VAL A 1 106 ? -8.132 -18.057 11.251 1.00 34.48 118 VAL A CA 1
ATOM 796 C C . VAL A 1 106 ? -7.110 -17.163 10.530 1.00 41.09 118 VAL A C 1
ATOM 797 O O . VAL A 1 106 ? -5.954 -17.064 10.959 1.00 52.47 118 VAL A O 1
ATOM 801 N N . THR A 1 107 ? -7.538 -16.481 9.469 1.00 36.06 119 THR A N 1
ATOM 802 C CA . THR A 1 107 ? -6.623 -15.620 8.723 1.00 43.03 119 THR A CA 1
ATOM 803 C C . THR A 1 107 ? -6.273 -14.350 9.508 1.00 42.20 119 THR A C 1
ATOM 804 O O . THR A 1 107 ? -5.096 -13.958 9.613 1.00 48.20 119 THR A O 1
ATOM 808 N N . CYS A 1 108 ? -7.297 -13.728 10.086 1.00 44.07 120 CYS A N 1
ATOM 809 C CA . CYS A 1 108 ? -7.101 -12.539 10.907 1.00 46.13 120 CYS A CA 1
ATOM 810 C C . CYS A 1 108 ? -6.244 -12.849 12.132 1.00 45.49 120 CYS A C 1
ATOM 811 O O . CYS A 1 108 ? -5.402 -12.039 12.540 1.00 46.98 120 CYS A O 1
ATOM 814 N N . LYS A 1 109 ? -6.450 -14.031 12.706 1.00 40.14 121 LYS A N 1
ATOM 815 C CA . LYS A 1 109 ? -5.669 -14.456 13.862 1.00 47.10 121 LYS A CA 1
ATOM 816 C C . LYS A 1 109 ? -4.231 -14.731 13.439 1.00 53.06 121 LYS A C 1
ATOM 817 O O . LYS A 1 109 ? -3.298 -14.533 14.215 1.00 44.13 121 LYS A O 1
ATOM 823 N N . THR A 1 110 ? -4.052 -15.181 12.202 1.00 50.75 122 THR A N 1
ATOM 824 C CA . THR A 1 110 ? -2.709 -15.373 11.666 1.00 47.55 122 THR A CA 1
ATOM 825 C C . THR A 1 110 ? -1.957 -14.040 11.580 1.00 49.79 122 THR A C 1
ATOM 826 O O . THR A 1 110 ? -0.796 -13.931 12.017 1.00 60.07 122 THR A O 1
ATOM 830 N N . VAL A 1 111 ? -2.624 -13.020 11.043 1.00 36.96 123 VAL A N 1
ATOM 831 C CA . VAL A 1 111 ? -2.017 -11.685 10.985 1.00 42.12 123 VAL A CA 1
ATOM 832 C C . VAL A 1 111 ? -1.685 -11.167 12.394 1.00 46.34 123 VAL A C 1
ATOM 833 O O . VAL A 1 111 ? -0.579 -10.644 12.666 1.00 49.47 123 VAL A O 1
ATOM 837 N N . ALA A 1 112 ? -2.648 -11.349 13.294 1.00 41.41 124 ALA A N 1
ATOM 838 C CA . ALA A 1 112 ? -2.474 -10.989 14.696 1.00 45.63 124 ALA A CA 1
ATOM 839 C C . ALA A 1 112 ? -1.227 -11.652 15.272 1.00 47.69 124 ALA A C 1
ATOM 840 O O . ALA A 1 112 ? -0.463 -11.027 16.008 1.00 54.37 124 ALA A O 1
ATOM 842 N N . ASN A 1 113 ? -1.026 -12.918 14.918 1.00 47.25 125 ASN A N 1
ATOM 843 C CA . ASN A 1 113 ? 0.137 -13.668 15.365 1.00 44.55 125 ASN A CA 1
ATOM 844 C C . ASN A 1 113 ? 1.411 -13.125 14.748 1.00 50.99 125 ASN A C 1
ATOM 845 O O . ASN A 1 113 ? 2.491 -13.271 15.316 1.00 60.15 125 ASN A O 1
ATOM 850 N N . MET A 1 114 ? 1.293 -12.488 13.587 1.00 59.95 126 MET A N 1
ATOM 851 C CA . MET A 1 114 ? 2.465 -11.831 13.024 1.00 58.79 126 MET A CA 1
ATOM 852 C C . MET A 1 114 ? 2.784 -10.558 13.798 1.00 54.58 126 MET A C 1
ATOM 853 O O . MET A 1 114 ? 3.922 -10.086 13.780 1.00 57.90 126 MET A O 1
ATOM 858 N N . ILE A 1 115 ? 1.793 -10.001 14.488 1.00 55.79 127 ILE A N 1
ATOM 859 C CA . ILE A 1 115 ? 2.075 -8.817 15.310 1.00 57.97 127 ILE A CA 1
ATOM 860 C C . ILE A 1 115 ? 2.661 -9.149 16.696 1.00 72.63 127 ILE A C 1
ATOM 861 O O . ILE A 1 115 ? 3.560 -8.453 17.176 1.00 80.32 127 ILE A O 1
ATOM 866 N N . LYS A 1 116 ? 2.159 -10.210 17.326 1.00 70.87 128 LYS A N 1
ATOM 867 C CA . LYS A 1 116 ? 2.497 -10.543 18.717 1.00 75.12 128 LYS A CA 1
ATOM 868 C C . LYS A 1 116 ? 3.994 -10.653 19.018 1.00 76.50 128 LYS A C 1
ATOM 869 O O . LYS A 1 116 ? 4.789 -11.019 18.154 1.00 79.71 128 LYS A O 1
ATOM 875 N N . GLY A 1 117 ? 4.360 -10.328 20.255 1.00 70.21 129 GLY A N 1
ATOM 876 C CA . GLY A 1 117 ? 5.713 -10.525 20.749 1.00 81.92 129 GLY A CA 1
ATOM 877 C C . GLY A 1 117 ? 6.787 -9.739 20.023 1.00 90.75 129 GLY A C 1
ATOM 878 O O . GLY A 1 117 ? 7.934 -10.179 19.946 1.00 96.08 129 GLY A O 1
ATOM 879 N N . LYS A 1 118 ? 6.424 -8.573 19.497 1.00 88.73 130 LYS A N 1
ATOM 880 C CA . LYS A 1 118 ? 7.376 -7.738 18.770 1.00 82.70 130 LYS A CA 1
ATOM 881 C C . LYS A 1 118 ? 7.471 -6.312 19.295 1.00 84.59 130 LYS A C 1
ATOM 882 O O . LYS A 1 118 ? 6.539 -5.786 19.906 1.00 80.85 130 LYS A O 1
ATOM 888 N N . THR A 1 119 ? 8.618 -5.696 19.031 1.00 90.54 131 THR A N 1
ATOM 889 C CA . THR A 1 119 ? 8.837 -4.285 19.296 1.00 91.20 131 THR A CA 1
ATOM 890 C C . THR A 1 119 ? 8.233 -3.495 18.138 1.00 91.71 131 THR A C 1
ATOM 891 O O . THR A 1 119 ? 8.106 -4.031 17.035 1.00 88.87 131 THR A O 1
ATOM 895 N N . PRO A 1 120 ? 7.832 -2.235 18.388 1.00 91.54 132 PRO A N 1
ATOM 896 C CA . PRO A 1 120 ? 7.213 -1.388 17.359 1.00 86.07 132 PRO A CA 1
ATOM 897 C C . PRO A 1 120 ? 7.965 -1.399 16.029 1.00 97.81 132 PRO A C 1
ATOM 898 O O . PRO A 1 120 ? 7.342 -1.543 14.976 1.00 102.98 132 PRO A O 1
ATOM 902 N N . GLU A 1 121 ? 9.287 -1.274 16.085 1.00 102.57 133 GLU A N 1
ATOM 903 C CA . GLU A 1 121 ? 10.105 -1.241 14.878 1.00 104.09 133 GLU A CA 1
ATOM 904 C C . GLU A 1 121 ? 10.098 -2.583 14.150 1.00 102.39 133 GLU A C 1
ATOM 905 O O . GLU A 1 121 ? 10.146 -2.629 12.922 1.00 102.42 133 GLU A O 1
ATOM 911 N N . GLU A 1 122 ? 10.039 -3.673 14.908 1.00 100.27 134 GLU A N 1
ATOM 912 C CA . GLU A 1 122 ? 9.954 -5.004 14.315 1.00 94.80 134 GLU A CA 1
ATOM 913 C C . GLU A 1 122 ? 8.625 -5.196 13.588 1.00 88.33 134 GLU A C 1
ATOM 914 O O . GLU A 1 122 ? 8.571 -5.798 12.512 1.00 88.28 134 GLU A O 1
ATOM 920 N N . ILE A 1 123 ? 7.557 -4.675 14.183 1.00 85.83 135 ILE A N 1
ATOM 921 C CA . ILE A 1 123 ? 6.244 -4.686 13.554 1.00 81.16 135 ILE A CA 1
ATOM 922 C C . ILE A 1 123 ? 6.290 -3.863 12.272 1.00 79.44 135 ILE A C 1
ATOM 923 O O . ILE A 1 123 ? 5.719 -4.247 11.244 1.00 69.68 135 ILE A O 1
ATOM 928 N N . ARG A 1 124 ? 6.994 -2.735 12.341 1.00 72.67 136 ARG A N 1
ATOM 929 C CA . ARG A 1 124 ? 7.179 -1.875 11.180 1.00 87.42 136 ARG A CA 1
ATOM 930 C C . ARG A 1 124 ? 7.915 -2.597 10.063 1.00 85.32 136 ARG A C 1
ATOM 931 O O . ARG A 1 124 ? 7.572 -2.444 8.900 1.00 86.97 136 ARG A O 1
ATOM 939 N N . LYS A 1 125 ? 8.930 -3.378 10.415 1.00 85.85 137 LYS A N 1
ATOM 940 C CA . LYS A 1 125 ? 9.676 -4.140 9.421 1.00 90.18 137 LYS A CA 1
ATOM 941 C C . LYS A 1 125 ? 8.795 -5.226 8.817 1.00 80.52 137 LYS A C 1
ATOM 942 O O . LYS A 1 125 ? 8.864 -5.498 7.619 1.00 87.28 137 LYS A O 1
ATOM 948 N N . THR A 1 126 ? 7.967 -5.841 9.657 1.00 76.58 138 THR A N 1
ATOM 949 C CA . THR A 1 126 ? 7.091 -6.919 9.212 1.00 72.40 138 THR A CA 1
ATOM 950 C C . THR A 1 126 ? 6.039 -6.433 8.220 1.00 68.57 138 THR A C 1
ATOM 951 O O . THR A 1 126 ? 5.823 -7.057 7.181 1.00 76.00 138 THR A O 1
ATOM 955 N N . PHE A 1 127 ? 5.391 -5.315 8.525 1.00 67.64 139 PHE A N 1
ATOM 956 C CA . PHE A 1 127 ? 4.278 -4.868 7.693 1.00 74.94 139 PHE A CA 1
ATOM 957 C C . PHE A 1 127 ? 4.653 -3.658 6.846 1.00 74.21 139 PHE A C 1
ATOM 958 O O . PHE A 1 127 ? 3.788 -3.021 6.246 1.00 80.98 139 PHE A O 1
ATOM 966 N N . ASN A 1 128 ? 5.953 -3.382 6.778 1.00 95.15 140 ASN A N 1
ATOM 967 C CA . ASN A 1 128 ? 6.493 -2.192 6.121 1.00 100.98 140 ASN A CA 1
ATOM 968 C C . ASN A 1 128 ? 5.695 -0.940 6.469 1.00 95.40 140 ASN A C 1
ATOM 969 O O . ASN A 1 128 ? 5.152 -0.272 5.593 1.00 98.39 140 ASN A O 1
ATOM 974 N N . ILE A 1 129 ? 5.627 -0.633 7.759 1.00 91.92 141 ILE A N 1
ATOM 975 C CA . ILE A 1 129 ? 4.878 0.522 8.233 1.00 90.68 141 ILE A CA 1
ATOM 976 C C . ILE A 1 129 ? 5.731 1.783 8.192 1.00 92.64 141 ILE A C 1
ATOM 977 O O . ILE A 1 129 ? 6.850 1.788 8.699 1.00 109.77 141 ILE A O 1
ATOM 982 N N . LYS A 1 130 ? 5.212 2.854 7.599 1.00 122.75 142 LYS A N 1
ATOM 983 C CA . LYS A 1 130 ? 5.932 4.122 7.626 1.00 99.26 142 LYS A CA 1
ATOM 984 C C . LYS A 1 130 ? 5.708 4.800 8.976 1.00 103.99 142 LYS A C 1
ATOM 985 O O . LYS A 1 130 ? 4.578 4.885 9.460 1.00 103.00 142 LYS A O 1
ATOM 991 N N . ASN A 1 131 ? 6.794 5.256 9.594 1.00 100.57 143 ASN A N 1
ATOM 992 C CA . ASN A 1 131 ? 6.711 5.964 10.866 1.00 100.49 143 ASN A CA 1
ATOM 993 C C . ASN A 1 131 ? 6.377 7.435 10.643 1.00 109.93 143 ASN A C 1
ATOM 994 O O . ASN A 1 131 ? 7.152 8.172 10.032 1.00 116.65 143 ASN A O 1
ATOM 999 N N . ASP A 1 132 ? 5.216 7.853 11.133 1.00 109.80 144 ASP A N 1
ATOM 1000 C CA . ASP A 1 132 ? 4.817 9.252 11.082 1.00 106.03 144 ASP A CA 1
ATOM 1001 C C . ASP A 1 132 ? 4.711 9.775 12.500 1.00 105.98 144 ASP A C 1
ATOM 1002 O O . ASP A 1 132 ? 4.049 10.774 12.772 1.00 107.80 144 ASP A O 1
ATOM 1007 N N . PHE A 1 133 ? 5.381 9.079 13.411 1.00 104.34 145 PHE A N 1
ATOM 1008 C CA . PHE A 1 133 ? 5.478 9.577 14.771 1.00 107.95 145 PHE A CA 1
ATOM 1009 C C . PHE A 1 133 ? 6.759 10.376 14.914 1.00 114.92 145 PHE A C 1
ATOM 1010 O O . PHE A 1 133 ? 7.793 10.034 14.337 1.00 118.10 145 PHE A O 1
ATOM 1018 N N . THR A 1 134 ? 6.663 11.457 15.681 1.00 119.95 146 THR A N 1
ATOM 1019 C CA . THR A 1 134 ? 7.827 12.221 16.117 1.00 137.92 146 THR A CA 1
ATOM 1020 C C . THR A 1 134 ? 8.273 11.710 17.503 1.00 143.88 146 THR A C 1
ATOM 1021 O O . THR A 1 134 ? 7.575 10.917 18.158 1.00 139.88 146 THR A O 1
ATOM 1025 N N . GLU A 1 135 ? 9.465 12.119 17.918 1.00 140.75 147 GLU A N 1
ATOM 1026 C CA . GLU A 1 135 ? 10.017 11.655 19.183 1.00 141.52 147 GLU A CA 1
ATOM 1027 C C . GLU A 1 135 ? 9.058 11.900 20.346 1.00 134.06 147 GLU A C 1
ATOM 1028 O O . GLU A 1 135 ? 8.940 11.051 21.223 1.00 128.77 147 GLU A O 1
ATOM 1034 N N . GLU A 1 136 ? 8.399 13.057 20.364 1.00 135.04 148 GLU A N 1
ATOM 1035 C CA . GLU A 1 136 ? 7.463 13.384 21.435 1.00 139.33 148 GLU A CA 1
ATOM 1036 C C . GLU A 1 136 ? 6.212 12.507 21.442 1.00 136.58 148 GLU A C 1
ATOM 1037 O O . GLU A 1 136 ? 5.730 12.101 22.497 1.00 137.42 148 GLU A O 1
ATOM 1043 N N . GLU A 1 137 ? 5.690 12.213 20.264 1.00 133.09 149 GLU A N 1
ATOM 1044 C CA . GLU A 1 137 ? 4.562 11.301 20.154 1.00 127.77 149 GLU A CA 1
ATOM 1045 C C . GLU A 1 137 ? 4.935 9.879 20.538 1.00 125.27 149 GLU A C 1
ATOM 1046 O O . GLU A 1 137 ? 4.110 9.122 21.030 1.00 120.76 149 GLU A O 1
ATOM 1052 N N . GLU A 1 138 ? 6.172 9.506 20.250 1.00 129.22 150 GLU A N 1
ATOM 1053 C CA . GLU A 1 138 ? 6.647 8.189 20.611 1.00 136.86 150 GLU A CA 1
ATOM 1054 C C . GLU A 1 138 ? 6.738 8.096 22.131 1.00 143.38 150 GLU A C 1
ATOM 1055 O O . GLU A 1 138 ? 6.225 7.150 22.739 1.00 151.30 150 GLU A O 1
ATOM 1061 N N . ALA A 1 139 ? 7.368 9.102 22.737 1.00 139.21 151 ALA A N 1
ATOM 1062 C CA . ALA A 1 139 ? 7.457 9.200 24.193 1.00 136.16 151 ALA A CA 1
ATOM 1063 C C . ALA A 1 139 ? 6.063 9.185 24.816 1.00 133.78 151 ALA A C 1
ATOM 1064 O O . ALA A 1 139 ? 5.841 8.578 25.863 1.00 138.92 151 ALA A O 1
ATOM 1066 N N . GLN A 1 140 ? 5.132 9.863 24.154 1.00 126.93 152 GLN A N 1
ATOM 1067 C CA . GLN A 1 140 ? 3.745 9.949 24.599 1.00 127.95 152 GLN A CA 1
ATOM 1068 C C . GLN A 1 140 ? 2.973 8.635 24.500 1.00 143.31 152 GLN A C 1
ATOM 1069 O O . GLN A 1 140 ? 2.217 8.274 25.407 1.00 150.33 152 GLN A O 1
ATOM 1075 N N . VAL A 1 141 ? 3.162 7.926 23.394 1.00 149.07 153 VAL A N 1
ATOM 1076 C CA . VAL A 1 141 ? 2.452 6.681 23.146 1.00 155.25 153 VAL A CA 1
ATOM 1077 C C . VAL A 1 141 ? 3.000 5.617 24.085 1.00 158.78 153 VAL A C 1
ATOM 1078 O O . VAL A 1 141 ? 2.299 4.655 24.400 1.00 162.57 153 VAL A O 1
ATOM 1082 N N . ARG A 1 142 ? 4.251 5.782 24.520 1.00 156.78 154 ARG A N 1
ATOM 1083 C CA . ARG A 1 142 ? 4.814 4.894 25.545 1.00 157.31 154 ARG A CA 1
ATOM 1084 C C . ARG A 1 142 ? 3.817 4.674 26.693 1.00 161.48 154 ARG A C 1
ATOM 1085 O O . ARG A 1 142 ? 3.611 3.544 27.134 1.00 167.82 154 ARG A O 1
ATOM 1093 N N . LYS A 1 143 ? 3.209 5.756 27.174 1.00 155.26 155 LYS A N 1
ATOM 1094 C CA . LYS A 1 143 ? 2.166 5.683 28.200 1.00 151.51 155 LYS A CA 1
ATOM 1095 C C . LYS A 1 143 ? 0.873 5.097 27.629 1.00 148.11 155 LYS A C 1
ATOM 1096 O O . LYS A 1 143 ? 0.480 5.439 26.512 1.00 147.31 155 LYS A O 1
ATOM 1102 N N . GLU A 1 144 ? 0.221 4.206 28.374 1.00 146.14 156 GLU A N 1
ATOM 1103 C CA . GLU A 1 144 ? -1.063 3.654 27.938 1.00 141.75 156 GLU A CA 1
ATOM 1104 C C . GLU A 1 144 ? -2.100 4.754 27.695 1.00 132.86 156 GLU A C 1
ATOM 1105 O O . GLU A 1 144 ? -2.485 5.478 28.615 1.00 131.06 156 GLU A O 1
ATOM 1111 N N . GLN B 2 17 ? 1.083 6.669 0.918 1.00 118.90 277 GLN B N 1
ATOM 1112 C CA . GLN B 2 17 ? 1.567 5.315 1.157 1.00 113.11 277 GLN B CA 1
ATOM 1113 C C . GLN B 2 17 ? 0.669 4.669 2.212 1.00 112.84 277 GLN B C 1
ATOM 1114 O O . GLN B 2 17 ? 0.141 5.369 3.077 1.00 113.88 277 GLN B O 1
ATOM 1120 N N . ARG B 2 18 ? 0.424 3.365 2.084 1.00 101.13 278 ARG B N 1
ATOM 1121 C CA . ARG B 2 18 ? -0.404 2.618 3.037 1.00 79.25 278 ARG B CA 1
ATOM 1122 C C . ARG B 2 18 ? 0.281 1.327 3.510 1.00 64.93 278 ARG B C 1
ATOM 1123 O O . ARG B 2 18 ? 1.374 1.000 3.053 1.00 61.06 278 ARG B O 1
ATOM 1131 N N . ASP B 2 19 ? -0.355 0.607 4.433 1.00 60.19 279 ASP B N 1
ATOM 1132 C CA . ASP B 2 19 ? 0.156 -0.695 4.871 1.00 62.77 279 ASP B CA 1
ATOM 1133 C C . ASP B 2 19 ? -0.998 -1.692 4.983 1.00 56.51 279 ASP B C 1
ATOM 1134 O O . ASP B 2 19 ? -2.163 -1.310 4.875 1.00 55.35 279 ASP B O 1
ATOM 1139 N N . PHE B 2 20 ? -0.650 -2.963 5.178 1.00 54.75 280 PHE B N 1
ATOM 1140 C CA . PHE B 2 20 ? -1.598 -4.076 5.309 1.00 52.07 280 PHE B CA 1
ATOM 1141 C C . PHE B 2 20 ? -2.862 -3.714 6.095 1.00 51.12 280 PHE B C 1
ATOM 1142 O O . PHE B 2 20 ? -3.975 -3.870 5.596 1.00 47.42 280 PHE B O 1
ATOM 1150 N N . ILE B 2 21 ? -2.682 -3.237 7.323 1.00 44.13 281 ILE B N 1
ATOM 1151 C CA . ILE B 2 21 ? -3.806 -2.930 8.203 1.00 43.23 281 ILE B CA 1
ATOM 1152 C C . ILE B 2 21 ? -4.602 -1.712 7.733 1.00 49.23 281 ILE B C 1
ATOM 1153 O O . ILE B 2 21 ? -5.833 -1.744 7.711 1.00 56.42 281 ILE B O 1
ATOM 1158 N N . SER B 2 22 ? -3.908 -0.648 7.340 1.00 49.78 282 SER B N 1
ATOM 1159 C CA . SER B 2 22 ? -4.588 0.577 6.926 1.00 58.03 282 SER B CA 1
ATOM 1160 C C . SER B 2 22 ? -5.299 0.429 5.582 1.00 59.86 282 SER B C 1
ATOM 1161 O O . SER B 2 22 ? -6.086 1.290 5.191 1.00 54.49 282 SER B O 1
ATOM 1164 N N . LEU B 2 23 ? -5.026 -0.666 4.881 1.00 42.16 283 LEU B N 1
ATOM 1165 C CA . LEU B 2 23 ? -5.682 -0.936 3.608 1.00 51.90 283 LEU B CA 1
ATOM 1166 C C . LEU B 2 23 ? -6.970 -1.735 3.789 1.00 44.29 283 LEU B C 1
ATOM 1167 O O . LEU B 2 23 ? -7.839 -1.728 2.919 1.00 53.27 283 LEU B O 1
ATOM 1172 N N . LEU B 2 24 ? -7.084 -2.426 4.917 1.00 47.16 284 LEU B N 1
ATOM 1173 C CA . LEU B 2 24 ? -8.293 -3.175 5.243 1.00 50.91 284 LEU B CA 1
ATOM 1174 C C . LEU B 2 24 ? -9.463 -2.243 5.539 1.00 51.21 284 LEU B C 1
ATOM 1175 O O . LEU B 2 24 ? -9.256 -1.091 5.917 1.00 55.63 284 LEU B O 1
ATOM 1180 N N . PRO B 2 25 ? -10.699 -2.735 5.355 1.00 47.29 285 PRO B N 1
ATOM 1181 C CA . PRO B 2 25 ? -11.842 -2.045 5.961 1.00 49.48 285 PRO B CA 1
ATOM 1182 C C . PRO B 2 25 ? -11.638 -1.964 7.471 1.00 48.92 285 PRO B C 1
ATOM 1183 O O . PRO B 2 25 ? -11.087 -2.908 8.038 1.00 56.10 285 PRO B O 1
ATOM 1187 N N . LYS B 2 26 ? -12.050 -0.864 8.099 1.00 62.28 286 LYS B N 1
ATOM 1188 C CA . LYS B 2 26 ? -11.810 -0.649 9.529 1.00 54.08 286 LYS B CA 1
ATOM 1189 C C . LYS B 2 26 ? -12.183 -1.847 10.398 1.00 58.84 286 LYS B C 1
ATOM 1190 O O . LYS B 2 26 ? -11.389 -2.280 11.232 1.00 58.15 286 LYS B O 1
ATOM 1196 N N . GLU B 2 27 ? -13.395 -2.363 10.206 1.00 54.96 287 GLU B N 1
ATOM 1197 C CA . GLU B 2 27 ? -13.895 -3.476 11.010 1.00 52.37 287 GLU B CA 1
ATOM 1198 C C . GLU B 2 27 ? -12.974 -4.692 10.979 1.00 45.40 287 GLU B C 1
ATOM 1199 O O . GLU B 2 27 ? -12.802 -5.371 11.992 1.00 48.42 287 GLU B O 1
ATOM 1205 N N . LEU B 2 28 ? -12.374 -4.962 9.824 1.00 45.30 288 LEU B N 1
ATOM 1206 C CA . LEU B 2 28 ? -11.519 -6.134 9.682 1.00 45.88 288 LEU B CA 1
ATOM 1207 C C . LEU B 2 28 ? -10.150 -5.924 10.326 1.00 46.11 288 LEU B C 1
ATOM 1208 O O . LEU B 2 28 ? -9.595 -6.845 10.924 1.00 54.30 288 LEU B O 1
ATOM 1213 N N . ALA B 2 29 ? -9.617 -4.711 10.215 1.00 44.54 289 ALA B N 1
ATOM 1214 C CA . ALA B 2 29 ? -8.355 -4.371 10.865 1.00 51.10 289 ALA B CA 1
ATOM 1215 C C . ALA B 2 29 ? -8.509 -4.437 12.381 1.00 49.59 289 ALA B C 1
ATOM 1216 O O . ALA B 2 29 ? -7.681 -5.027 13.084 1.00 46.31 289 ALA B O 1
ATOM 1218 N N . LEU B 2 30 ? -9.583 -3.825 12.871 1.00 42.01 290 LEU B N 1
ATOM 1219 C CA . LEU B 2 30 ? -9.933 -3.865 14.284 1.00 43.48 290 LEU B CA 1
ATOM 1220 C C . LEU B 2 30 ? -10.092 -5.306 14.744 1.00 48.43 290 LEU B C 1
ATOM 1221 O O . LEU B 2 30 ? -9.633 -5.679 15.824 1.00 54.96 290 LEU B O 1
ATOM 1226 N N . TYR B 2 31 ? -10.741 -6.113 13.912 1.00 39.58 291 TYR B N 1
ATOM 1227 C CA . TYR B 2 31 ? -10.929 -7.521 14.224 1.00 50.82 291 TYR B CA 1
ATOM 1228 C C . TYR B 2 31 ? -9.587 -8.234 14.356 1.00 54.48 291 TYR B C 1
ATOM 1229 O O . TYR B 2 31 ? -9.402 -9.053 15.257 1.00 58.68 291 TYR B O 1
ATOM 1238 N N . VAL B 2 32 ? -8.661 -7.927 13.450 1.00 40.03 292 VAL B N 1
ATOM 1239 C CA . VAL B 2 32 ? -7.315 -8.486 13.515 1.00 38.89 292 VAL B CA 1
ATOM 1240 C C . VAL B 2 32 ? -6.654 -8.122 14.838 1.00 46.51 292 VAL B C 1
ATOM 1241 O O . VAL B 2 32 ? -6.136 -8.989 15.542 1.00 49.59 292 VAL B O 1
ATOM 1245 N N . LEU B 2 33 ? -6.684 -6.836 15.175 1.00 40.84 293 LEU B N 1
ATOM 1246 C CA . LEU B 2 33 ? -6.025 -6.365 16.388 1.00 55.45 293 LEU B CA 1
ATOM 1247 C C . LEU B 2 33 ? -6.680 -6.919 17.656 1.00 56.65 293 LEU B C 1
ATOM 1248 O O . LEU B 2 33 ? -6.042 -6.994 18.705 1.00 67.15 293 LEU B O 1
ATOM 1253 N N . SER B 2 34 ? -7.950 -7.301 17.560 1.00 53.30 294 SER B N 1
ATOM 1254 C CA . SER B 2 34 ? -8.685 -7.793 18.724 1.00 53.41 294 SER B CA 1
ATOM 1255 C C . SER B 2 34 ? -8.155 -9.132 19.246 1.00 50.93 294 SER B C 1
ATOM 1256 O O . SER B 2 34 ? -8.485 -9.539 20.360 1.00 61.24 294 SER B O 1
ATOM 1259 N N . PHE B 2 35 ? -7.339 -9.815 18.446 1.00 50.33 295 PHE B N 1
ATOM 1260 C CA . PHE B 2 35 ? -6.741 -11.081 18.868 1.00 57.22 295 PHE B CA 1
ATOM 1261 C C . PHE B 2 35 ? -5.464 -10.875 19.679 1.00 63.97 295 PHE B C 1
ATOM 1262 O O . PHE B 2 35 ? -4.872 -11.834 20.174 1.00 64.16 295 PHE B O 1
ATOM 1270 N N . LEU B 2 36 ? -5.047 -9.621 19.812 1.00 61.08 296 LEU B N 1
ATOM 1271 C CA . LEU B 2 36 ? -3.824 -9.280 20.531 1.00 61.27 296 LEU B CA 1
ATOM 1272 C C . LEU B 2 36 ? -4.151 -8.930 21.964 1.00 70.70 296 LEU B C 1
ATOM 1273 O O . LEU B 2 36 ? -5.151 -8.280 22.221 1.00 76.78 296 LEU B O 1
ATOM 1278 N N . GLU B 2 37 ? -3.296 -9.358 22.887 1.00 71.98 297 GLU B N 1
ATOM 1279 C CA . GLU B 2 37 ? -3.391 -8.979 24.295 1.00 68.09 297 GLU B CA 1
ATOM 1280 C C . GLU B 2 37 ? -2.950 -7.527 24.502 1.00 75.68 297 GLU B C 1
ATOM 1281 O O . GLU B 2 37 ? -2.265 -6.968 23.646 1.00 70.93 297 GLU B O 1
ATOM 1287 N N . PRO B 2 38 ? -3.367 -6.904 25.623 1.00 81.57 298 PRO B N 1
ATOM 1288 C CA . PRO B 2 38 ? -3.039 -5.504 25.925 1.00 78.45 298 PRO B CA 1
ATOM 1289 C C . PRO B 2 38 ? -1.587 -5.118 25.635 1.00 95.96 298 PRO B C 1
ATOM 1290 O O . PRO B 2 38 ? -1.356 -4.041 25.089 1.00 100.78 298 PRO B O 1
ATOM 1294 N N . LYS B 2 39 ? -0.631 -5.966 26.008 1.00 93.47 299 LYS B N 1
ATOM 1295 C CA . LYS B 2 39 ? 0.779 -5.666 25.777 1.00 99.91 299 LYS B CA 1
ATOM 1296 C C . LYS B 2 39 ? 1.105 -5.554 24.282 1.00 91.04 299 LYS B C 1
ATOM 1297 O O . LYS B 2 39 ? 1.730 -4.581 23.840 1.00 99.21 299 LYS B O 1
ATOM 13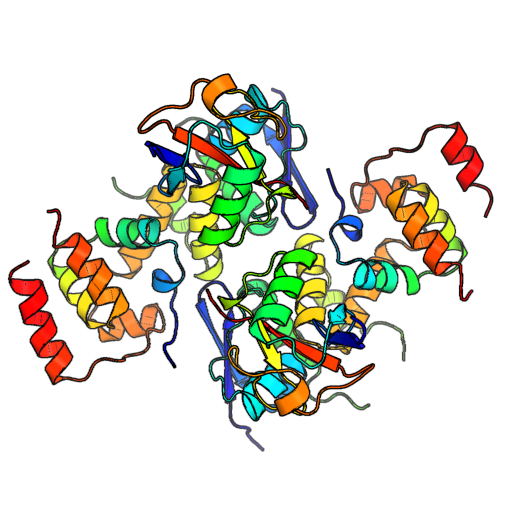03 N N . ASP B 2 40 ? 0.656 -6.539 23.507 1.00 80.19 300 ASP B N 1
ATOM 1304 C CA . ASP B 2 40 ? 0.860 -6.547 22.064 1.00 79.10 300 ASP B CA 1
ATOM 1305 C C . ASP B 2 40 ? 0.161 -5.357 21.430 1.00 77.09 300 ASP B C 1
ATOM 1306 O O . ASP B 2 40 ? 0.679 -4.747 20.498 1.00 82.54 300 ASP B O 1
ATOM 1311 N N . LEU B 2 41 ? -1.028 -5.046 21.938 1.00 70.78 301 LEU B N 1
ATOM 1312 C CA . LEU B 2 41 ? -1.786 -3.890 21.480 1.00 67.69 301 LEU B CA 1
ATOM 1313 C C . LEU B 2 41 ? -0.989 -2.607 21.673 1.00 73.90 301 LEU B C 1
ATOM 1314 O O . LEU B 2 41 ? -0.900 -1.776 20.769 1.00 78.66 301 LEU B O 1
ATOM 1319 N N . LEU B 2 42 ? -0.416 -2.455 22.863 1.00 78.02 302 LEU B N 1
ATOM 1320 C CA . LEU B 2 42 ? 0.374 -1.277 23.194 1.00 89.44 302 LEU B CA 1
ATOM 1321 C C . LEU B 2 42 ? 1.588 -1.180 22.274 1.00 87.50 302 LEU B C 1
ATOM 1322 O O . LEU B 2 42 ? 1.949 -0.089 21.831 1.00 89.97 302 LEU B O 1
ATOM 1327 N N . GLN B 2 43 ? 2.217 -2.319 21.992 1.00 86.43 303 GLN B N 1
ATOM 1328 C CA . GLN B 2 43 ? 3.345 -2.337 21.061 1.00 89.17 303 GLN B CA 1
ATOM 1329 C C . GLN B 2 43 ? 2.905 -1.929 19.658 1.00 87.87 303 GLN B C 1
ATOM 1330 O O . GLN B 2 43 ? 3.644 -1.267 18.929 1.00 92.79 303 GLN B O 1
ATOM 1336 N N . ALA B 2 44 ? 1.693 -2.331 19.290 1.00 77.57 304 ALA B N 1
ATOM 1337 C CA . ALA B 2 44 ? 1.147 -2.047 17.970 1.00 65.21 304 ALA B CA 1
ATOM 1338 C C . ALA B 2 44 ? 0.802 -0.569 17.825 1.00 76.89 304 ALA B C 1
ATOM 1339 O O . ALA B 2 44 ? 0.877 -0.009 16.732 1.00 83.42 304 ALA B O 1
ATOM 1341 N N . ALA B 2 45 ? 0.416 0.054 18.933 1.00 81.49 305 ALA B N 1
ATOM 1342 C CA . ALA B 2 45 ? -0.015 1.448 18.924 1.00 85.59 305 ALA B CA 1
ATOM 1343 C C . ALA B 2 45 ? 1.134 2.430 18.686 1.00 85.97 305 ALA B C 1
ATOM 1344 O O . ALA B 2 45 ? 0.899 3.615 18.455 1.00 85.42 305 ALA B O 1
ATOM 1346 N N . GLN B 2 46 ? 2.371 1.944 18.740 1.00 83.63 306 GLN B N 1
ATOM 1347 C CA . GLN B 2 46 ? 3.532 2.819 18.588 1.00 93.52 306 GLN B CA 1
ATOM 1348 C C . GLN B 2 46 ? 4.099 2.811 17.171 1.00 95.16 306 GLN B C 1
ATOM 1349 O O . GLN B 2 46 ? 4.998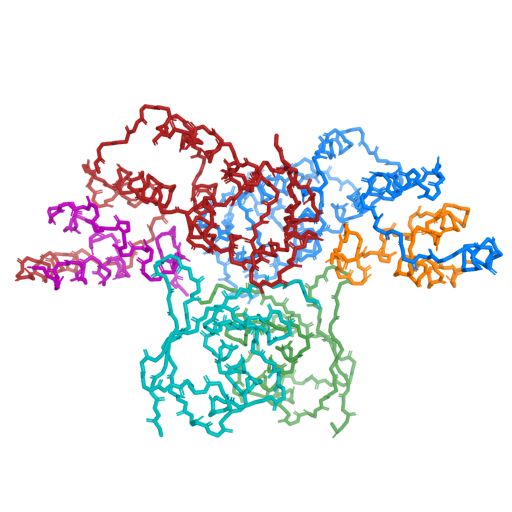 3.591 16.857 1.00 101.53 306 GLN B O 1
ATOM 1355 N N . THR B 2 47 ? 3.576 1.937 16.319 1.00 73.38 307 THR B N 1
ATOM 1356 C CA . THR B 2 47 ? 4.112 1.789 14.972 1.00 76.01 307 THR B CA 1
ATOM 1357 C C . THR B 2 47 ? 3.803 3.012 14.114 1.00 74.55 307 THR B C 1
ATOM 1358 O O . THR B 2 47 ? 4.676 3.517 13.407 1.00 76.27 307 THR B O 1
ATOM 1362 N N . CYS B 2 48 ? 2.566 3.494 14.195 1.00 75.64 308 CYS B N 1
ATOM 1363 C CA . CYS B 2 48 ? 2.172 4.716 13.501 1.00 82.80 308 CYS B CA 1
ATOM 1364 C C . CYS B 2 48 ? 0.854 5.250 14.051 1.00 69.81 308 CYS B C 1
ATOM 1365 O O . CYS B 2 48 ? 0.225 4.626 14.903 1.00 90.95 308 CYS B O 1
ATOM 1368 N N . ARG B 2 49 ? 0.451 6.412 13.550 1.00 73.24 309 ARG B N 1
ATOM 1369 C CA . ARG B 2 49 ? -0.726 7.120 14.036 1.00 83.80 309 ARG B CA 1
ATOM 1370 C C . ARG B 2 49 ? -2.015 6.321 13.872 1.00 72.73 309 ARG B C 1
ATOM 1371 O O . ARG B 2 49 ? -2.817 6.205 14.802 1.00 83.78 309 ARG B O 1
ATOM 1379 N N . TYR B 2 50 ? -2.200 5.779 12.674 1.00 71.01 310 TYR B N 1
ATOM 1380 C CA . TYR B 2 50 ? -3.408 5.052 12.303 1.00 77.18 310 TYR B CA 1
ATOM 1381 C C . TYR B 2 50 ? -3.550 3.808 13.172 1.00 68.99 310 TYR B C 1
ATOM 1382 O O . TYR B 2 50 ? -4.616 3.535 13.756 1.00 65.33 310 TYR B O 1
ATOM 1391 N N . TRP B 2 51 ? -2.450 3.067 13.258 1.00 69.69 311 TRP B N 1
ATOM 1392 C CA . TRP B 2 51 ? -2.359 1.903 14.121 1.00 69.68 311 TRP B CA 1
ATOM 1393 C C . TRP B 2 51 ? -2.622 2.274 15.573 1.00 68.95 311 TRP B C 1
ATOM 1394 O O . TRP B 2 51 ? -3.224 1.501 16.311 1.00 73.47 311 TRP B O 1
ATOM 1405 N N . ARG B 2 52 ? -2.159 3.452 15.979 1.00 65.56 312 ARG B N 1
ATOM 1406 C CA . ARG B 2 52 ? -2.399 3.941 17.332 1.00 70.10 312 ARG B CA 1
ATOM 1407 C C . ARG B 2 52 ? -3.892 4.113 17.581 1.00 76.33 312 ARG B C 1
ATOM 1408 O O . ARG B 2 52 ? -4.410 3.701 18.623 1.00 73.75 312 ARG B O 1
ATOM 1416 N N . ILE B 2 53 ? -4.574 4.726 16.617 1.00 77.46 313 ILE B N 1
ATOM 1417 C CA . ILE B 2 53 ? -6.011 4.947 16.721 1.00 78.69 313 ILE B CA 1
ATOM 1418 C C . ILE B 2 53 ? -6.766 3.627 16.849 1.00 77.69 313 ILE B C 1
ATOM 1419 O O . ILE B 2 53 ? -7.610 3.460 17.742 1.00 78.73 313 ILE B O 1
ATOM 1424 N N . LEU B 2 54 ? -6.425 2.671 15.987 1.00 73.18 314 LEU B N 1
ATOM 1425 C CA . LEU B 2 54 ? -7.128 1.390 15.994 1.00 62.73 314 LEU B CA 1
ATOM 1426 C C . LEU B 2 54 ? -6.854 0.593 17.276 1.00 64.44 314 LEU B C 1
ATOM 1427 O O . LEU B 2 54 ? -7.776 0.047 17.902 1.00 62.49 314 LEU B O 1
ATOM 1432 N N . ALA B 2 55 ? -5.586 0.558 17.675 1.00 63.66 315 ALA B N 1
ATOM 1433 C CA . ALA B 2 55 ? -5.166 -0.145 18.883 1.00 71.23 315 ALA B CA 1
ATOM 1434 C C . ALA B 2 55 ? -5.836 0.424 20.131 1.00 74.12 315 ALA B C 1
ATOM 1435 O O . ALA B 2 55 ? -6.335 -0.326 20.978 1.00 65.15 315 ALA B O 1
ATOM 1437 N N . GLU B 2 56 ? -5.843 1.749 20.246 1.00 75.84 316 GLU B N 1
ATOM 1438 C CA . GLU B 2 56 ? -6.483 2.391 21.387 1.00 71.05 316 GLU B CA 1
ATOM 1439 C C . GLU B 2 56 ? -7.982 2.153 21.372 1.00 71.57 316 GLU B C 1
ATOM 1440 O O . GLU B 2 56 ? -8.607 2.046 22.427 1.00 73.82 316 GLU B O 1
ATOM 1446 N N . ASP B 2 57 ? -8.563 2.069 20.179 1.00 69.86 317 ASP B N 1
ATOM 1447 C CA . ASP B 2 57 ? -9.978 1.741 20.089 1.00 72.83 317 ASP B CA 1
ATOM 1448 C C . ASP B 2 57 ? -10.221 0.348 20.661 1.00 77.39 317 ASP B C 1
ATOM 1449 O O . ASP B 2 57 ? -11.211 0.115 21.356 1.00 86.10 317 ASP B O 1
ATOM 1454 N N . ASN B 2 58 ? -9.309 -0.576 20.367 1.00 69.33 318 ASN B N 1
ATOM 1455 C CA . ASN B 2 58 ? -9.402 -1.925 20.929 1.00 76.43 318 ASN B CA 1
ATOM 1456 C C . ASN B 2 58 ? -9.114 -2.011 22.428 1.00 84.82 318 ASN B C 1
ATOM 1457 O O . ASN B 2 58 ? -9.519 -2.973 23.077 1.00 68.47 318 ASN B O 1
ATOM 1462 N N . LEU B 2 59 ? -8.367 -1.047 22.960 1.00 84.33 319 LEU B N 1
ATOM 1463 C CA . LEU B 2 59 ? -8.137 -0.972 24.406 1.00 84.15 319 LEU B CA 1
ATOM 1464 C C . LEU B 2 59 ? -9.413 -0.720 25.209 1.00 89.18 319 LEU B C 1
ATOM 1465 O O . LEU B 2 59 ? -9.510 -1.169 26.353 1.00 94.47 319 LEU B O 1
ATOM 1470 N N . LEU B 2 60 ? -10.373 0.017 24.653 1.00 76.87 320 LEU B N 1
ATOM 1471 C CA . LEU B 2 60 ? -11.699 -0.015 25.259 1.00 101.73 320 LEU B CA 1
ATOM 1472 C C . LEU B 2 60 ? -12.158 -1.472 25.177 1.00 115.48 320 LEU B C 1
ATOM 1473 O O . LEU B 2 60 ? -11.647 -2.237 24.364 1.00 113.96 320 LEU B O 1
ATOM 1478 N N . TRP B 2 61 ? -13.152 -1.841 25.976 1.00 132.13 321 TRP B N 1
ATOM 1479 C CA . TRP B 2 61 ? -13.582 -3.238 26.080 1.00 135.03 321 TRP B CA 1
ATOM 1480 C C . TRP B 2 61 ? -12.431 -4.168 26.502 1.00 134.95 321 TRP B C 1
ATOM 1481 O O . TRP B 2 61 ? -12.418 -5.345 26.151 1.00 132.45 321 TRP B O 1
ATOM 1492 N N . ARG B 2 62 ? -11.484 -3.626 27.269 1.00 135.23 322 ARG B N 1
ATOM 1493 C CA . ARG B 2 62 ? -10.395 -4.395 27.892 1.00 123.56 322 ARG B CA 1
ATOM 1494 C C . ARG B 2 62 ? -9.845 -3.682 29.124 1.00 125.67 322 ARG B C 1
ATOM 1495 O O . ARG B 2 62 ? -10.297 -2.596 29.489 1.00 128.69 322 ARG B O 1
ATOM 1503 N N . SER C 3 4 ? -19.901 23.458 -24.790 1.00 144.08 0 SER F N 1
ATOM 1504 C CA . SER C 3 4 ? -20.179 22.028 -24.869 1.00 143.71 0 SER F CA 1
ATOM 1505 C C . SER C 3 4 ? -19.137 21.319 -25.724 1.00 139.13 0 SER F C 1
ATOM 1506 O O . SER C 3 4 ? -19.408 20.916 -26.855 1.00 141.24 0 SER F O 1
ATOM 1509 N N . MET C 3 5 ? -17.946 21.159 -25.160 1.00 132.54 1 MET F N 1
ATOM 1510 C CA . MET C 3 5 ? -16.820 20.567 -25.867 1.00 119.78 1 MET F CA 1
ATOM 1511 C C . MET C 3 5 ? -16.549 19.143 -25.397 1.00 129.25 1 MET F C 1
ATOM 1512 O O . MET C 3 5 ? -16.883 18.769 -24.272 1.00 122.89 1 MET F O 1
ATOM 1517 N N . GLN C 3 6 ? -15.944 18.356 -26.278 1.00 127.53 2 GLN F N 1
ATOM 1518 C CA . GLN C 3 6 ? -15.662 16.955 -26.008 1.00 120.32 2 GLN F CA 1
ATOM 1519 C C . GLN C 3 6 ? -14.183 16.773 -25.705 1.00 119.43 2 GLN F C 1
ATOM 1520 O O . GLN C 3 6 ? -13.322 17.227 -26.458 1.00 106.93 2 GLN F O 1
ATOM 1526 N N . ILE C 3 7 ? -13.894 16.107 -24.591 1.00 112.37 3 ILE F N 1
ATOM 1527 C CA . ILE C 3 7 ? -12.514 15.835 -24.214 1.00 109.95 3 ILE F CA 1
ATOM 1528 C C . ILE C 3 7 ? -12.297 14.352 -23.949 1.00 104.05 3 ILE F C 1
ATOM 1529 O O . ILE C 3 7 ? -13.248 13.570 -23.897 1.00 87.16 3 ILE F O 1
ATOM 1534 N N . PHE C 3 8 ? -11.036 13.974 -23.784 1.00 100.62 4 PHE F N 1
ATOM 1535 C CA . PHE C 3 8 ? -10.675 12.577 -23.596 1.00 81.98 4 PHE F CA 1
ATOM 1536 C C . PHE C 3 8 ? -9.822 12.398 -22.354 1.00 80.92 4 PHE F C 1
ATOM 1537 O O . PHE C 3 8 ? -8.969 13.234 -22.061 1.00 81.02 4 PHE F O 1
ATOM 1545 N N . VAL C 3 9 ? -10.050 11.317 -21.617 1.00 73.60 5 VAL F N 1
ATOM 1546 C CA . VAL C 3 9 ? -9.137 10.988 -20.532 1.00 70.40 5 VAL F CA 1
ATOM 1547 C C . VAL C 3 9 ? -8.564 9.587 -20.766 1.00 66.77 5 VAL F C 1
ATOM 1548 O O . VAL C 3 9 ? -9.278 8.583 -20.827 1.00 83.89 5 VAL F O 1
ATOM 1552 N N . LYS C 3 10 ? -7.254 9.556 -20.976 1.00 87.98 6 LYS F N 1
ATOM 1553 C CA . LYS C 3 10 ? -6.522 8.320 -21.195 1.00 73.71 6 LYS F CA 1
ATOM 1554 C C . LYS C 3 10 ? -6.420 7.533 -19.895 1.00 69.59 6 LYS F C 1
ATOM 1555 O O . LYS C 3 10 ? -5.933 8.042 -18.887 1.00 74.13 6 LYS F O 1
ATOM 1561 N N . THR C 3 11 ? -6.893 6.291 -19.923 1.00 63.14 7 THR F N 1
ATOM 1562 C CA . THR C 3 11 ? -6.947 5.467 -18.721 1.00 58.70 7 THR F CA 1
ATOM 1563 C C . THR C 3 11 ? -6.020 4.265 -18.829 1.00 57.77 7 THR F C 1
ATOM 1564 O O . THR C 3 11 ? -5.920 3.457 -17.906 1.00 59.43 7 THR F O 1
ATOM 1568 N N . GLY C 3 12 ? -5.347 4.155 -19.968 1.00 55.95 8 GLY F N 1
ATOM 1569 C CA . GLY C 3 12 ? -4.462 3.039 -20.236 1.00 50.32 8 GLY F CA 1
ATOM 1570 C C . GLY C 3 12 ? -3.833 3.166 -21.608 1.00 55.05 8 GLY F C 1
ATOM 1571 O O . GLY C 3 12 ? -3.978 4.193 -22.270 1.00 60.24 8 GLY F O 1
ATOM 1572 N N . ALA C 3 13 ? -3.135 2.121 -22.038 1.00 51.96 9 ALA F N 1
ATOM 1573 C CA . ALA C 3 13 ? -2.451 2.134 -23.325 1.00 57.60 9 ALA F CA 1
ATOM 1574 C C . ALA C 3 13 ? -3.438 2.174 -24.485 1.00 59.42 9 ALA F C 1
ATOM 1575 O O . ALA C 3 13 ? -3.175 2.791 -25.516 1.00 62.20 9 ALA F O 1
ATOM 1577 N N . ARG C 3 14 ? -4.579 1.517 -24.308 1.00 62.46 10 ARG F N 1
ATOM 1578 C CA . ARG C 3 14 ? -5.555 1.392 -25.383 1.00 61.64 10 ARG F CA 1
ATOM 1579 C C . ARG C 3 14 ? -6.963 1.736 -24.930 1.00 59.13 10 ARG F C 1
ATOM 1580 O O . ARG C 3 14 ? -7.926 1.536 -25.667 1.00 68.39 10 ARG F O 1
ATOM 1588 N N . THR C 3 15 ? -7.083 2.258 -23.717 1.00 60.07 11 THR F N 1
ATOM 1589 C CA . THR C 3 15 ? -8.390 2.590 -23.176 1.00 60.24 11 THR F CA 1
ATOM 1590 C C . THR C 3 15 ? -8.494 4.085 -22.935 1.00 64.53 11 THR F C 1
ATOM 1591 O O . THR C 3 15 ? -7.519 4.738 -22.564 1.00 63.17 11 THR F O 1
ATOM 1595 N N . ALA C 3 16 ? -9.687 4.621 -23.153 1.00 68.26 12 ALA F N 1
ATOM 1596 C CA . ALA C 3 16 ? -9.928 6.039 -22.966 1.00 71.55 12 ALA F CA 1
ATOM 1597 C C . ALA C 3 16 ? -11.392 6.284 -22.652 1.00 72.04 12 ALA F C 1
ATOM 1598 O O . ALA C 3 16 ? -12.257 5.481 -23.000 1.00 77.25 12 ALA F O 1
ATOM 1600 N N . ILE C 3 17 ? -11.663 7.402 -21.993 1.00 74.06 13 ILE F N 1
ATOM 1601 C CA . ILE C 3 17 ? -13.029 7.799 -21.711 1.00 73.33 13 ILE F CA 1
ATOM 1602 C C . ILE C 3 17 ? -13.311 9.063 -22.499 1.00 83.80 13 ILE F C 1
ATOM 1603 O O . ILE C 3 17 ? -12.518 10.008 -22.475 1.00 90.19 13 ILE F O 1
ATOM 1608 N N . THR C 3 18 ? -14.437 9.073 -23.197 1.00 83.68 14 THR F N 1
ATOM 1609 C CA . THR C 3 18 ? -14.849 10.237 -23.951 1.00 91.19 14 THR F CA 1
ATOM 1610 C C . THR C 3 18 ? -15.872 10.987 -23.111 1.00 94.42 14 THR F C 1
ATOM 1611 O O . THR C 3 18 ? -16.874 10.413 -22.699 1.00 80.86 14 THR F O 1
ATOM 1615 N N . LEU C 3 19 ? -15.627 12.264 -22.847 1.00 94.61 15 LEU F N 1
ATOM 1616 C CA . LEU C 3 19 ? -16.557 13.027 -22.027 1.00 94.09 15 LEU F CA 1
ATOM 1617 C C . LEU C 3 19 ? -17.059 14.268 -22.741 1.00 101.73 15 LEU F C 1
ATOM 1618 O O . LEU C 3 19 ? -16.324 14.928 -23.482 1.00 93.25 15 LEU F O 1
ATOM 1623 N N . GLU C 3 20 ? -18.330 14.565 -22.505 1.00 105.96 16 GLU F N 1
ATOM 1624 C CA . GLU C 3 20 ? -18.930 15.805 -22.952 1.00 108.87 16 GLU F CA 1
ATOM 1625 C C . GLU C 3 20 ? -18.920 16.748 -21.760 1.00 109.98 16 GLU F C 1
ATOM 1626 O O . GLU C 3 20 ? -19.507 16.445 -20.722 1.00 111.76 16 GLU F O 1
ATOM 1632 N N . VAL C 3 21 ? -18.242 17.883 -21.898 1.00 111.69 17 VAL F N 1
ATOM 1633 C CA . VAL C 3 21 ? -18.029 18.769 -20.758 1.00 117.80 17 VAL F CA 1
ATOM 1634 C C . VAL C 3 21 ? -18.233 20.239 -21.089 1.00 133.56 17 VAL F C 1
ATOM 1635 O O . VAL C 3 21 ? -18.459 20.609 -22.242 1.00 140.32 17 VAL F O 1
ATOM 1639 N N . GLU C 3 22 ? -18.131 21.072 -20.059 1.00 184.19 18 GLU F N 1
ATOM 1640 C CA . GLU C 3 22 ? -18.200 22.512 -20.224 1.00 180.93 18 GLU F CA 1
ATOM 1641 C C . GLU C 3 22 ? -16.907 23.105 -19.675 1.00 170.57 18 GLU F C 1
ATOM 1642 O O . GLU C 3 22 ? -16.388 22.634 -18.664 1.00 169.94 18 GLU F O 1
ATOM 1648 N N . PRO C 3 23 ? -16.359 24.117 -20.363 1.00 161.87 19 PRO F N 1
ATOM 1649 C CA . PRO C 3 23 ? -15.087 24.726 -19.954 1.00 135.74 19 PRO F CA 1
ATOM 1650 C C . PRO C 3 23 ? -15.120 25.339 -18.552 1.00 141.96 19 PRO F C 1
ATOM 1651 O O . PRO C 3 23 ? -14.066 25.552 -17.952 1.00 126.56 19 PRO F O 1
ATOM 1655 N N . SER C 3 24 ? -16.318 25.604 -18.039 1.00 142.53 20 SER F N 1
ATOM 1656 C CA . SER C 3 24 ? -16.477 26.167 -16.703 1.00 128.18 20 SER F CA 1
ATOM 1657 C C . SER C 3 24 ? -16.483 25.088 -15.629 1.00 132.35 20 SER F C 1
ATOM 1658 O O . SER C 3 24 ? -16.504 25.391 -14.436 1.00 128.92 20 SER F O 1
ATOM 1661 N N . ASP C 3 25 ? -16.462 23.829 -16.053 1.00 137.93 21 ASP F N 1
ATOM 1662 C CA . ASP C 3 25 ? -16.427 22.714 -15.114 1.00 139.53 21 ASP F CA 1
ATOM 1663 C C . ASP C 3 25 ? -15.108 22.677 -14.354 1.00 135.85 21 ASP F C 1
ATOM 1664 O O . ASP C 3 25 ? -14.041 22.889 -14.932 1.00 127.85 21 ASP F O 1
ATOM 1669 N N . THR C 3 26 ? -15.188 22.419 -13.054 1.00 135.57 22 THR F N 1
ATOM 1670 C CA . THR C 3 26 ? -13.995 22.250 -12.238 1.00 133.79 22 THR F CA 1
ATOM 1671 C C . THR C 3 26 ? -13.472 20.830 -12.417 1.00 140.74 22 THR F C 1
ATOM 1672 O O . THR C 3 26 ? -14.165 19.973 -12.966 1.00 132.83 22 THR F O 1
ATOM 1676 N N . ILE C 3 27 ? -12.247 20.589 -11.965 1.00 113.90 23 ILE F N 1
ATOM 1677 C CA . ILE C 3 27 ? -11.649 19.261 -12.036 1.00 108.26 23 ILE F CA 1
ATOM 1678 C C . ILE C 3 27 ? -12.494 18.245 -11.272 1.00 104.92 23 ILE F C 1
ATOM 1679 O O . ILE C 3 27 ? -12.591 17.081 -11.663 1.00 87.57 23 ILE F O 1
ATOM 1684 N N . GLU C 3 28 ? -13.126 18.705 -10.198 1.00 110.02 24 GLU F N 1
ATOM 1685 C CA . GLU C 3 28 ? -13.978 17.853 -9.379 1.00 115.88 24 GLU F CA 1
ATOM 1686 C C . GLU C 3 28 ? -15.205 17.382 -10.162 1.00 114.04 24 GLU F C 1
ATOM 1687 O O . GLU C 3 28 ? -15.668 16.251 -9.991 1.00 114.36 24 GLU F O 1
ATOM 1693 N N . ASN C 3 29 ? -15.715 18.248 -11.034 1.00 108.14 25 ASN F N 1
ATOM 1694 C CA . ASN C 3 29 ? -16.853 17.906 -11.879 1.00 105.48 25 ASN F CA 1
ATOM 1695 C C . ASN C 3 29 ? -16.479 16.837 -12.897 1.00 103.21 25 ASN F C 1
ATOM 1696 O O . ASN C 3 29 ? -17.228 15.880 -13.125 1.00 107.47 25 ASN F O 1
ATOM 1701 N N . VAL C 3 30 ? -15.305 17.010 -13.497 1.00 99.82 26 VAL F N 1
ATOM 1702 C CA . VAL C 3 30 ? -14.759 16.046 -14.441 1.00 94.20 26 VAL F CA 1
ATOM 1703 C C . VAL C 3 30 ? -14.616 14.690 -13.762 1.00 93.50 26 VAL F C 1
ATOM 1704 O O . VAL C 3 30 ? -15.056 13.664 -14.292 1.00 89.02 26 VAL F O 1
ATOM 1708 N N . LYS C 3 31 ? -13.995 14.700 -12.585 1.00 80.57 27 LYS F N 1
ATOM 1709 C CA . LYS C 3 31 ? -13.832 13.494 -11.782 1.00 84.19 27 LYS F CA 1
ATOM 1710 C C . LYS C 3 31 ? -15.182 12.834 -11.511 1.00 83.42 27 LYS F C 1
ATOM 1711 O O . LYS C 3 31 ? -15.305 11.607 -11.551 1.00 78.17 27 LYS F O 1
ATOM 1717 N N . ALA C 3 32 ? -16.191 13.659 -11.245 1.00 83.25 28 ALA F N 1
ATOM 1718 C CA . ALA C 3 32 ? -17.542 13.168 -10.991 1.00 80.88 28 ALA F CA 1
ATOM 1719 C C . ALA C 3 32 ? -18.128 12.450 -12.209 1.00 80.85 28 ALA F C 1
ATOM 1720 O O . ALA C 3 32 ? -18.702 11.364 -12.079 1.00 81.33 28 ALA F O 1
ATOM 1722 N N . LYS C 3 33 ? -17.982 13.055 -13.387 1.00 79.58 29 LYS F N 1
ATOM 1723 C CA . LYS C 3 33 ? -18.450 12.432 -14.628 1.00 81.22 29 LYS F CA 1
ATOM 1724 C C . LYS C 3 33 ? -17.746 11.097 -14.863 1.00 83.75 29 LYS F C 1
ATOM 1725 O O . LYS C 3 33 ? -18.375 10.088 -15.221 1.00 87.67 29 LYS F O 1
ATOM 1731 N N . ILE C 3 34 ? -16.430 11.112 -14.659 1.00 81.37 30 ILE F N 1
ATOM 1732 C CA . ILE C 3 34 ? -15.609 9.913 -14.751 1.00 79.75 30 ILE F CA 1
ATOM 1733 C C . ILE C 3 34 ? -16.154 8.819 -13.838 1.00 67.97 30 ILE F C 1
ATOM 1734 O O . ILE C 3 34 ? -16.225 7.652 -14.227 1.00 75.70 30 ILE F O 1
ATOM 1739 N N . GLN C 3 35 ? -16.549 9.205 -12.627 1.00 76.22 31 GLN F N 1
ATOM 1740 C CA . GLN C 3 35 ? -17.179 8.264 -11.708 1.00 78.38 31 GLN F CA 1
ATOM 1741 C C . GLN C 3 35 ? -18.473 7.722 -12.296 1.00 82.93 31 GLN F C 1
ATOM 1742 O O . GLN C 3 35 ? -18.758 6.529 -12.201 1.00 75.28 31 GLN F O 1
ATOM 1748 N N . ASP C 3 36 ? -19.255 8.607 -12.905 1.00 91.91 32 ASP F N 1
ATOM 1749 C CA . ASP C 3 36 ? -20.553 8.215 -13.439 1.00 93.91 32 ASP F CA 1
ATOM 1750 C C . ASP C 3 36 ? -20.421 7.229 -14.596 1.00 91.66 32 ASP F C 1
ATOM 1751 O O . ASP C 3 36 ? -21.323 6.427 -14.838 1.00 97.32 32 ASP F O 1
ATOM 1756 N N . LYS C 3 37 ? -19.297 7.284 -15.306 1.00 89.44 33 LYS F N 1
ATOM 1757 C CA . LYS C 3 37 ? -19.104 6.419 -16.469 1.00 89.59 33 LYS F CA 1
ATOM 1758 C C . LYS C 3 37 ? -18.233 5.191 -16.179 1.00 86.09 33 LYS F C 1
ATOM 1759 O O . LYS C 3 37 ? -18.208 4.253 -16.976 1.00 92.21 33 LYS F O 1
ATOM 1765 N N . GLU C 3 38 ? -17.517 5.188 -15.057 1.00 85.95 34 GLU F N 1
ATOM 1766 C CA . GLU C 3 38 ? -16.616 4.074 -14.752 1.00 83.53 34 GLU F CA 1
ATOM 1767 C C . GLU C 3 38 ? -16.762 3.539 -13.332 1.00 82.00 34 GLU F C 1
ATOM 1768 O O . GLU C 3 38 ? -16.319 2.429 -13.037 1.00 80.83 34 GLU F O 1
ATOM 1774 N N . GLY C 3 39 ? -17.382 4.318 -12.455 1.00 82.39 35 GLY F N 1
ATOM 1775 C CA . GLY C 3 39 ? -17.613 3.874 -11.093 1.00 79.75 35 GLY F CA 1
ATOM 1776 C C . GLY C 3 39 ? -16.387 4.060 -10.223 1.00 77.02 35 GLY F C 1
ATOM 1777 O O . GLY C 3 39 ? -16.269 3.463 -9.152 1.00 79.07 35 GLY F O 1
ATOM 1778 N N . ILE C 3 40 ? -15.468 4.895 -10.693 1.00 68.92 36 ILE F N 1
ATOM 1779 C CA . ILE C 3 40 ? -14.293 5.245 -9.912 1.00 61.02 36 ILE F CA 1
ATOM 1780 C C . ILE C 3 40 ? -14.539 6.519 -9.114 1.00 63.39 36 ILE F C 1
ATOM 1781 O O . ILE C 3 40 ? -14.718 7.589 -9.693 1.00 61.97 36 ILE F O 1
ATOM 1786 N N . PRO C 3 41 ? -14.533 6.410 -7.778 1.00 68.89 37 PRO F N 1
ATOM 1787 C CA . PRO C 3 41 ? -14.746 7.563 -6.895 1.00 72.08 37 PRO F CA 1
ATOM 1788 C C . PRO C 3 41 ? -13.638 8.607 -7.045 1.00 78.87 37 PRO F C 1
ATOM 1789 O O . PRO C 3 41 ? -12.464 8.241 -7.127 1.00 76.33 37 PRO F O 1
ATOM 1793 N N . PRO C 3 42 ? -14.014 9.895 -7.082 1.00 80.75 38 PRO F N 1
ATOM 1794 C CA . PRO C 3 42 ? -13.130 11.038 -7.347 1.00 79.46 38 PRO F CA 1
ATOM 1795 C C . PRO C 3 42 ? -11.888 11.122 -6.459 1.00 78.40 38 PRO F C 1
ATOM 1796 O O . PRO C 3 42 ? -10.848 11.584 -6.926 1.00 77.13 38 PRO F O 1
ATOM 1800 N N . ASP C 3 43 ? -11.993 10.689 -5.205 1.00 79.69 39 ASP F N 1
ATOM 1801 C CA . ASP C 3 43 ? -10.875 10.805 -4.271 1.00 79.08 39 ASP F CA 1
ATOM 1802 C C . ASP C 3 43 ? -9.765 9.788 -4.549 1.00 79.05 39 ASP F C 1
ATOM 1803 O O . ASP C 3 43 ? -8.739 9.772 -3.870 1.00 84.20 39 ASP F O 1
ATOM 1808 N N . GLN C 3 44 ? -9.983 8.944 -5.552 1.00 72.39 40 GLN F N 1
ATOM 1809 C CA . GLN C 3 44 ? -8.981 7.975 -5.975 1.00 68.47 40 GLN F CA 1
ATOM 1810 C C . GLN C 3 44 ? -8.406 8.388 -7.322 1.00 71.30 40 GLN F C 1
ATOM 1811 O O . GLN C 3 44 ? -7.498 7.742 -7.848 1.00 59.98 40 GLN F O 1
ATOM 1817 N N . GLN C 3 45 ? -8.944 9.470 -7.877 1.00 75.63 41 GLN F N 1
ATOM 1818 C CA . GLN C 3 45 ? -8.551 9.920 -9.206 1.00 69.21 41 GLN F CA 1
ATOM 1819 C C . GLN C 3 45 ? -7.512 11.027 -9.169 1.00 73.47 41 GLN F C 1
ATOM 1820 O O . GLN C 3 45 ? -7.640 11.994 -8.418 1.00 81.96 41 GLN F O 1
ATOM 1826 N N . ILE C 3 46 ? -6.478 10.874 -9.987 1.00 76.40 42 ILE F N 1
ATOM 1827 C CA . ILE C 3 46 ? -5.577 11.975 -10.280 1.00 76.98 42 ILE F CA 1
ATOM 1828 C C . ILE C 3 46 ? -5.576 12.226 -11.779 1.00 75.74 42 ILE F C 1
ATOM 1829 O O . ILE C 3 46 ? -5.263 11.332 -12.570 1.00 75.54 42 ILE F O 1
ATOM 1834 N N . LEU C 3 47 ? -5.937 13.445 -12.162 1.00 72.21 43 LEU F N 1
ATOM 1835 C CA . LEU C 3 47 ? -5.914 13.838 -13.560 1.00 82.96 43 LEU F CA 1
ATOM 1836 C C . LEU C 3 47 ? -4.655 14.634 -13.860 1.00 88.10 43 LEU F C 1
ATOM 1837 O O . LEU C 3 47 ? -4.224 15.462 -13.058 1.00 92.83 43 LEU F O 1
ATOM 1842 N N . ILE C 3 48 ? -4.062 14.374 -15.019 1.00 88.47 44 ILE F N 1
ATOM 1843 C CA . ILE C 3 48 ? -2.857 15.077 -15.428 1.00 89.56 44 ILE F CA 1
ATOM 1844 C C . ILE C 3 48 ? -3.035 15.628 -16.833 1.00 94.82 44 ILE F C 1
ATOM 1845 O O . ILE C 3 48 ? -3.494 14.928 -17.730 1.00 94.49 44 ILE F O 1
ATOM 1850 N N . PHE C 3 49 ? -2.666 16.886 -17.023 1.00 99.21 45 PHE F N 1
ATOM 1851 C CA . PHE C 3 49 ? -2.684 17.479 -18.349 1.00 106.87 45 PHE F CA 1
ATOM 1852 C C . PHE C 3 49 ? -1.410 18.276 -18.549 1.00 110.00 45 PHE F C 1
ATOM 1853 O O . PHE C 3 49 ? -1.071 19.129 -17.727 1.00 93.95 45 PHE F O 1
ATOM 1861 N N . SER C 3 50 ? -0.711 17.987 -19.643 1.00 112.30 46 SER F N 1
ATOM 1862 C CA . SER C 3 50 ? 0.581 18.596 -19.929 1.00 114.23 46 SER F CA 1
ATOM 1863 C C . SER C 3 50 ? 1.547 18.411 -18.763 1.00 111.08 46 SER F C 1
ATOM 1864 O O . SER C 3 50 ? 2.175 19.368 -18.307 1.00 114.45 46 SER F O 1
ATOM 1867 N N . ARG C 3 51 ? 1.641 17.173 -18.281 1.00 106.10 47 ARG F N 1
ATOM 1868 C CA . ARG C 3 51 ? 2.612 16.793 -17.256 1.00 106.00 47 ARG F CA 1
ATOM 1869 C C . ARG C 3 51 ? 2.463 17.574 -15.948 1.00 110.20 47 ARG F C 1
ATOM 1870 O O . ARG C 3 51 ? 3.432 17.740 -15.210 1.00 114.39 47 ARG F O 1
ATOM 1878 N N . LYS C 3 52 ? 1.247 18.024 -15.647 1.00 110.45 48 LYS F N 1
ATOM 1879 C CA . LYS C 3 52 ? 0.988 18.735 -14.400 1.00 108.34 48 LYS F CA 1
ATOM 1880 C C . LYS C 3 52 ? -0.311 18.262 -13.752 1.00 100.86 48 LYS F C 1
ATOM 1881 O O . LYS C 3 52 ? -1.312 18.042 -14.437 1.00 93.83 48 LYS F O 1
ATOM 1887 N N . LEU C 3 53 ? -0.290 18.108 -12.431 1.00 99.99 49 LEU F N 1
ATOM 1888 C CA . LEU C 3 53 ? -1.481 17.711 -11.688 1.00 98.69 49 LEU F CA 1
ATOM 1889 C C . LEU C 3 53 ? -2.579 18.757 -11.821 1.00 102.77 49 LEU F C 1
ATOM 1890 O O . LEU C 3 53 ? -2.317 19.957 -11.742 1.00 106.75 49 LEU F O 1
ATOM 1895 N N . LEU C 3 54 ? -3.808 18.298 -12.029 1.00 100.94 50 LEU F N 1
ATOM 1896 C CA . LEU C 3 54 ? -4.941 19.206 -12.108 1.00 95.73 50 LEU F CA 1
ATOM 1897 C C . LEU C 3 54 ? -5.576 19.281 -10.726 1.00 91.16 50 LEU F C 1
ATOM 1898 O O . LEU C 3 54 ? -6.000 18.267 -10.173 1.00 85.96 50 LEU F O 1
ATOM 1903 N N . GLU C 3 55 ? -5.643 20.489 -10.176 1.00 97.68 51 GLU F N 1
ATOM 1904 C CA . GLU C 3 55 ? -6.099 20.685 -8.803 1.00 99.76 51 GLU F CA 1
ATOM 1905 C C . GLU C 3 55 ? -7.610 20.868 -8.714 1.00 101.30 51 GLU F C 1
ATOM 1906 O O . GLU C 3 55 ? -8.207 21.598 -9.503 1.00 103.02 51 GLU F O 1
ATOM 1912 N N . ASP C 3 56 ? -8.205 20.203 -7.727 1.00 106.79 52 ASP F N 1
ATOM 1913 C CA . ASP C 3 56 ? -9.655 20.099 -7.568 1.00 113.90 52 ASP F CA 1
ATOM 1914 C C . ASP C 3 56 ? -10.410 21.426 -7.649 1.00 114.44 52 ASP F C 1
ATOM 1915 O O . ASP C 3 56 ? -11.527 21.477 -8.166 1.00 115.19 52 ASP F O 1
ATOM 1920 N N . GLY C 3 57 ? -9.805 22.493 -7.138 1.00 109.82 53 GLY F N 1
ATOM 1921 C CA . GLY C 3 57 ? -10.465 23.785 -7.098 1.00 108.16 53 GLY F CA 1
ATOM 1922 C C . GLY C 3 57 ? -10.521 24.516 -8.427 1.00 111.12 53 GLY F C 1
ATOM 1923 O O . GLY C 3 57 ? -11.437 25.300 -8.669 1.00 114.60 53 GLY F O 1
ATOM 1924 N N . ARG C 3 58 ? -9.547 24.257 -9.294 1.00 113.84 54 ARG F N 1
ATOM 1925 C CA . ARG C 3 58 ? -9.451 24.974 -10.562 1.00 117.49 54 ARG F CA 1
ATOM 1926 C C . ARG C 3 58 ? -10.468 24.506 -11.597 1.00 118.98 54 ARG F C 1
ATOM 1927 O O . ARG C 3 58 ? -11.296 23.639 -11.324 1.00 114.83 54 ARG F O 1
ATOM 1935 N N . THR C 3 59 ? -10.381 25.088 -12.790 1.00 125.98 55 THR F N 1
ATOM 1936 C CA . THR C 3 59 ? -11.301 24.796 -13.884 1.00 126.22 55 THR F CA 1
ATOM 1937 C C . THR C 3 59 ? -10.513 24.372 -15.120 1.00 124.45 55 THR F C 1
ATOM 1938 O O . THR C 3 59 ? -9.294 24.515 -15.162 1.00 128.22 55 THR F O 1
ATOM 1942 N N . LEU C 3 60 ? -11.213 23.840 -16.117 1.00 115.43 56 LEU F N 1
ATOM 1943 C CA . LEU C 3 60 ? -10.588 23.425 -17.370 1.00 115.43 56 LEU F CA 1
ATOM 1944 C C . LEU C 3 60 ? -9.975 24.619 -18.102 1.00 120.34 56 LEU F C 1
ATOM 1945 O O . LEU C 3 60 ? -8.905 24.512 -18.706 1.00 125.81 56 LEU F O 1
ATOM 1950 N N . SER C 3 61 ? -10.675 25.748 -18.053 1.00 128.88 57 SER F N 1
ATOM 1951 C CA . SER C 3 61 ? -10.221 26.979 -18.691 1.00 124.62 57 SER F CA 1
ATOM 1952 C C . SER C 3 61 ? -8.877 27.427 -18.127 1.00 122.92 57 SER F C 1
ATOM 1953 O O . SER C 3 61 ? -8.014 27.909 -18.862 1.00 117.70 57 SER F O 1
ATOM 1956 N N . ASP C 3 62 ? -8.708 27.268 -16.817 1.00 122.70 58 ASP F N 1
ATOM 1957 C CA . ASP C 3 62 ? -7.470 27.655 -16.151 1.00 123.98 58 ASP F CA 1
ATOM 1958 C C . ASP C 3 62 ? -6.279 26.854 -16.673 1.00 123.68 58 ASP F C 1
ATOM 1959 O O . ASP C 3 62 ? -5.147 27.337 -16.670 1.00 124.07 58 ASP F O 1
ATOM 1964 N N . TYR C 3 63 ? -6.540 25.632 -17.126 1.00 123.52 59 TYR F N 1
ATOM 1965 C CA . TYR C 3 63 ? -5.485 24.778 -17.657 1.00 124.80 59 TYR F CA 1
ATOM 1966 C C . TYR C 3 63 ? -5.481 24.781 -19.180 1.00 125.30 59 TYR F C 1
ATOM 1967 O O . TYR C 3 63 ? -4.679 24.085 -19.804 1.00 112.60 59 TYR F O 1
ATOM 1976 N N . ASN C 3 64 ? -6.372 25.579 -19.764 1.00 124.69 60 ASN F N 1
ATOM 1977 C CA . ASN C 3 64 ? -6.552 25.632 -21.213 1.00 126.91 60 ASN F CA 1
ATOM 1978 C C . ASN C 3 64 ? -6.721 24.248 -21.832 1.00 126.34 60 ASN F C 1
ATOM 1979 O O . ASN C 3 64 ? -5.971 23.856 -22.727 1.00 115.00 60 ASN F O 1
ATOM 1984 N N . ILE C 3 65 ? -7.715 23.517 -21.339 1.00 125.76 61 ILE F N 1
ATOM 1985 C CA . ILE C 3 65 ? -8.079 22.230 -21.906 1.00 126.30 61 ILE F CA 1
ATOM 1986 C C . ILE C 3 65 ? -9.232 22.513 -22.855 1.00 129.16 61 ILE F C 1
ATOM 1987 O O . ILE C 3 65 ? -10.258 23.063 -22.452 1.00 132.08 61 ILE F O 1
ATOM 1992 N N . HIS C 3 66 ? -9.060 22.140 -24.116 1.00 129.18 62 HIS F N 1
ATOM 1993 C CA . HIS C 3 66 ? -10.017 22.507 -25.148 1.00 134.11 62 HIS F CA 1
ATOM 1994 C C . HIS C 3 66 ? -10.549 21.290 -25.890 1.00 135.18 62 HIS F C 1
ATOM 1995 O O . HIS C 3 66 ? -10.433 20.162 -25.408 1.00 136.47 62 HIS F O 1
ATOM 2002 N N . ARG C 3 67 ? -11.149 21.532 -27.052 1.00 136.90 63 ARG F N 1
ATOM 2003 C CA . ARG C 3 67 ? -11.677 20.464 -27.892 1.00 142.81 63 ARG F CA 1
ATOM 2004 C C . ARG C 3 67 ? -10.652 19.365 -28.118 1.00 141.83 63 ARG F C 1
ATOM 2005 O O . ARG C 3 67 ? -9.505 19.636 -28.472 1.00 141.44 63 ARG F O 1
ATOM 2013 N N . GLU C 3 68 ? -11.079 18.128 -27.872 1.00 138.99 64 GLU F N 1
ATOM 2014 C CA . GLU C 3 68 ? -10.266 16.954 -28.145 1.00 138.81 64 GLU F CA 1
ATOM 2015 C C . GLU C 3 68 ? -8.929 16.982 -27.387 1.00 128.35 64 GLU F C 1
ATOM 2016 O O . GLU C 3 68 ? -7.952 16.363 -27.803 1.00 118.14 64 GLU F O 1
ATOM 2022 N N . SER C 3 69 ? -8.891 17.674 -26.253 1.00 122.54 65 SER F N 1
ATOM 2023 C CA . SER C 3 69 ? -7.701 17.630 -25.415 1.00 118.62 65 SER F CA 1
ATOM 2024 C C . SER C 3 69 ? -7.695 16.315 -24.653 1.00 116.21 65 SER F C 1
ATOM 2025 O O . SER C 3 69 ? -8.752 15.775 -24.327 1.00 114.02 65 SER F O 1
ATOM 2028 N N . THR C 3 70 ? -6.505 15.804 -24.363 1.00 91.89 66 THR F N 1
ATOM 2029 C CA . THR C 3 70 ? -6.398 14.522 -23.683 1.00 88.21 66 THR F CA 1
ATOM 2030 C C . THR C 3 70 ? -5.758 14.625 -22.306 1.00 83.92 66 THR F C 1
ATOM 2031 O O . THR C 3 70 ? -4.591 14.993 -22.168 1.00 87.89 66 THR F O 1
ATOM 2035 N N . LEU C 3 71 ? -6.543 14.296 -21.289 1.00 78.38 67 LEU F N 1
ATOM 2036 C CA . LEU C 3 71 ? -6.043 14.181 -19.929 1.00 76.36 67 LEU F CA 1
ATOM 2037 C C . LEU C 3 71 ? -5.589 12.747 -19.688 1.00 76.09 67 LEU F C 1
ATOM 2038 O O . LEU C 3 71 ? -5.921 11.845 -20.456 1.00 74.08 67 LEU F O 1
ATOM 2043 N N . ARG C 3 72 ? -4.823 12.544 -18.623 1.00 74.47 68 ARG F N 1
ATOM 2044 C CA . ARG C 3 72 ? -4.389 11.211 -18.232 1.00 72.01 68 ARG F CA 1
ATOM 2045 C C . ARG C 3 72 ? -4.871 10.910 -16.823 1.00 69.36 68 ARG F C 1
ATOM 2046 O O . ARG C 3 72 ? -4.597 11.663 -15.889 1.00 67.66 68 ARG F O 1
ATOM 2054 N N . LEU C 3 73 ? -5.592 9.806 -16.674 1.00 70.84 69 LEU F N 1
ATOM 2055 C CA . LEU C 3 73 ? -6.075 9.393 -15.366 1.00 59.89 69 LEU F CA 1
ATOM 2056 C C . LEU C 3 73 ? -5.146 8.370 -14.733 1.00 60.96 69 LEU F C 1
ATOM 2057 O O . LEU C 3 73 ? -4.766 7.386 -15.364 1.00 63.24 69 LEU F O 1
ATOM 2062 N N . VAL C 3 74 ? -4.793 8.597 -13.474 1.00 58.15 70 VAL F N 1
ATOM 2063 C CA . VAL C 3 74 ? -4.001 7.629 -12.731 1.00 64.43 70 VAL F CA 1
ATOM 2064 C C . VAL C 3 74 ? -4.655 7.446 -11.370 1.00 62.30 70 VAL F C 1
ATOM 2065 O O . VAL C 3 74 ? -5.277 8.370 -10.842 1.00 63.38 70 VAL F O 1
ATOM 2069 N N . LEU C 3 75 ? -4.519 6.253 -10.806 1.00 50.98 71 LEU F N 1
ATOM 2070 C CA . LEU C 3 75 ? -5.289 5.892 -9.625 1.00 49.69 71 LEU F CA 1
ATOM 2071 C C . LEU C 3 75 ? -4.433 5.853 -8.365 1.00 54.80 71 LEU F C 1
ATOM 2072 O O . LEU C 3 75 ? -3.263 5.476 -8.407 1.00 56.99 71 LEU F O 1
ATOM 2077 N N . ILE C 3 76 ? -5.034 6.247 -7.246 1.00 60.54 72 ILE F N 1
ATOM 2078 C CA . ILE C 3 76 ? -4.378 6.201 -5.944 1.00 62.76 72 ILE F CA 1
ATOM 2079 C C . ILE C 3 76 ? -5.273 5.514 -4.918 1.00 65.31 72 ILE F C 1
ATOM 2080 O O . ILE C 3 76 ? -6.434 5.213 -5.199 1.00 63.15 72 ILE F O 1
ATOM 2085 N N . PHE C 3 77 ? -4.729 5.267 -3.731 1.00 61.71 73 PHE F N 1
ATOM 2086 C CA . PHE C 3 77 ? -5.491 4.613 -2.673 1.00 62.57 73 PHE F CA 1
ATOM 2087 C C . PHE C 3 77 ? -6.526 5.554 -2.067 1.00 72.47 73 PHE F C 1
ATOM 2088 O O . PHE C 3 77 ? -6.299 6.759 -1.959 1.00 65.69 73 PHE F O 1
ATOM 2096 N N . ARG C 3 78 ? -7.667 4.994 -1.676 1.00 85.26 74 ARG F N 1
ATOM 2097 C CA . ARG C 3 78 ? -8.735 5.786 -1.075 1.00 94.63 74 ARG F CA 1
ATOM 2098 C C . ARG C 3 78 ? -8.318 6.355 0.280 1.00 93.89 74 ARG F C 1
ATOM 2099 O O . ARG C 3 78 ? -8.728 7.455 0.659 1.00 98.73 74 ARG F O 1
ATOM 2107 N N . GLY D 3 3 ? -34.297 11.242 6.620 1.00 136.62 -1 GLY C N 1
ATOM 2108 C CA . GLY D 3 3 ? -35.152 12.104 7.419 1.00 150.30 -1 GLY C CA 1
ATOM 2109 C C . GLY D 3 3 ? -36.431 11.439 7.905 1.00 160.69 -1 GLY C C 1
ATOM 2110 O O . GLY D 3 3 ? -37.512 11.730 7.393 1.00 170.70 -1 GLY C O 1
ATOM 2111 N N . SER D 3 4 ? -36.323 10.564 8.904 1.00 158.29 0 SER C N 1
ATOM 2112 C CA . SER D 3 4 ? -35.050 10.262 9.550 1.00 153.61 0 SER C CA 1
ATOM 2113 C C . SER D 3 4 ? -35.007 8.832 10.070 1.00 144.62 0 SER C C 1
ATOM 2114 O O . SER D 3 4 ? -35.070 8.601 11.277 1.00 146.80 0 SER C O 1
ATOM 2117 N N . MET D 3 5 ? -34.904 7.872 9.158 1.00 137.79 1 MET C N 1
ATOM 2118 C CA . MET D 3 5 ? -34.864 6.473 9.551 1.00 110.10 1 MET C CA 1
ATOM 2119 C C . MET D 3 5 ? -33.450 5.938 9.353 1.00 112.72 1 MET C C 1
ATOM 2120 O O . MET D 3 5 ? -32.762 6.324 8.408 1.00 103.06 1 MET C O 1
ATOM 2125 N N . GLN D 3 6 ? -33.020 5.041 10.233 1.00 113.80 2 GLN C N 1
ATOM 2126 C CA . GLN D 3 6 ? -31.674 4.488 10.145 1.00 105.43 2 GLN C CA 1
ATOM 2127 C C . GLN D 3 6 ? -31.700 3.007 9.776 1.00 97.90 2 GLN C C 1
ATOM 2128 O O . GLN D 3 6 ? -32.398 2.221 10.418 1.00 94.57 2 GLN C O 1
ATOM 2134 N N . ILE D 3 7 ? -30.941 2.628 8.749 1.00 94.15 3 ILE C N 1
ATOM 2135 C CA . ILE D 3 7 ? -30.842 1.223 8.355 1.00 78.79 3 ILE C CA 1
ATOM 2136 C C . ILE D 3 7 ? -29.399 0.728 8.222 1.00 81.35 3 ILE C C 1
ATOM 2137 O O . ILE D 3 7 ? -28.442 1.518 8.230 1.00 73.28 3 ILE C O 1
ATOM 2142 N N . PHE D 3 8 ? -29.272 -0.586 8.051 1.00 69.99 4 PHE C N 1
ATOM 2143 C CA . PHE D 3 8 ? -27.985 -1.265 7.977 1.00 65.58 4 PHE C CA 1
ATOM 2144 C C . PHE D 3 8 ? -27.906 -2.061 6.684 1.00 61.04 4 PHE C C 1
ATOM 2145 O O . PHE D 3 8 ? -28.892 -2.664 6.259 1.00 63.57 4 PHE C O 1
ATOM 2153 N N . VAL D 3 9 ? -26.736 -2.057 6.057 1.00 57.38 5 VAL C N 1
ATOM 2154 C CA . VAL D 3 9 ? -26.493 -2.914 4.906 1.00 53.35 5 VAL C CA 1
ATOM 2155 C C . VAL D 3 9 ? -25.291 -3.808 5.176 1.00 58.64 5 VAL C C 1
ATOM 2156 O O . VAL D 3 9 ? -24.158 -3.337 5.227 1.00 54.72 5 VAL C O 1
ATOM 2160 N N . LYS D 3 10 ? -25.536 -5.103 5.331 1.00 56.14 6 LYS C N 1
ATOM 2161 C CA . LYS D 3 10 ? -24.458 -6.041 5.598 1.00 47.47 6 LYS C CA 1
ATOM 2162 C C . LYS D 3 10 ? -23.661 -6.275 4.315 1.00 52.33 6 LYS C C 1
ATOM 2163 O O . LYS D 3 10 ? -24.226 -6.652 3.289 1.00 57.18 6 LYS C O 1
ATOM 2169 N N . THR D 3 11 ? -22.353 -6.044 4.367 1.00 49.18 7 THR C N 1
ATOM 2170 C CA . THR D 3 11 ? -21.524 -6.137 3.167 1.00 51.34 7 THR C CA 1
ATOM 2171 C C . THR D 3 11 ? -20.531 -7.287 3.258 1.00 47.51 7 THR C C 1
ATOM 2172 O O . THR D 3 11 ? -19.759 -7.531 2.333 1.00 50.83 7 THR C O 1
ATOM 2176 N N . GLY D 3 12 ? -20.564 -7.991 4.381 1.00 47.77 8 GLY C N 1
ATOM 2177 C CA . GLY D 3 12 ? -19.643 -9.081 4.633 1.00 42.67 8 GLY C CA 1
ATOM 2178 C C . GLY D 3 12 ? -19.931 -9.682 5.991 1.00 43.42 8 GLY C C 1
ATOM 2179 O O . GLY D 3 12 ? -20.929 -9.342 6.620 1.00 43.08 8 GLY C O 1
ATOM 2180 N N . ALA D 3 13 ? -19.056 -10.569 6.451 1.00 45.61 9 ALA C N 1
ATOM 2181 C CA . ALA D 3 13 ? -19.256 -11.227 7.734 1.00 47.80 9 ALA C CA 1
ATOM 2182 C C . ALA D 3 13 ? -19.166 -10.226 8.881 1.00 45.39 9 ALA C C 1
ATOM 2183 O O . ALA D 3 13 ? -19.868 -10.357 9.881 1.00 48.33 9 ALA C O 1
ATOM 2185 N N . ARG D 3 14 ? -18.307 -9.223 8.727 1.00 43.97 10 ARG C N 1
ATOM 2186 C CA . ARG D 3 14 ? -18.066 -8.260 9.797 1.00 45.83 10 ARG C CA 1
ATOM 2187 C C . ARG D 3 14 ? -18.113 -6.812 9.333 1.00 46.12 10 ARG C C 1
ATOM 2188 O O . ARG D 3 14 ? -17.772 -5.901 10.085 1.00 46.87 10 ARG C O 1
ATOM 2196 N N . THR D 3 15 ? -18.544 -6.595 8.099 1.00 50.14 11 THR C N 1
ATOM 2197 C CA . THR D 3 15 ? -18.589 -5.244 7.564 1.00 43.46 11 THR C CA 1
ATOM 2198 C C . THR D 3 15 ? -20.026 -4.838 7.275 1.00 62.69 11 THR C C 1
ATOM 2199 O O . THR D 3 15 ? -20.852 -5.661 6.876 1.00 62.81 11 THR C O 1
ATOM 2203 N N . ALA D 3 16 ? -20.317 -3.560 7.486 1.00 51.79 12 ALA C N 1
ATOM 2204 C CA . ALA D 3 16 ? -21.657 -3.042 7.274 1.00 55.34 12 ALA C CA 1
ATOM 2205 C C . ALA D 3 16 ? -21.636 -1.555 6.945 1.00 62.16 12 ALA C C 1
ATOM 2206 O O . ALA D 3 16 ? -20.683 -0.844 7.268 1.00 68.38 12 ALA C O 1
ATOM 2208 N N . ILE D 3 17 ? -22.697 -1.101 6.291 1.00 65.16 13 ILE C N 1
ATOM 2209 C CA . ILE D 3 17 ? -22.877 0.302 5.960 1.00 68.93 13 ILE C CA 1
ATOM 2210 C C . ILE D 3 17 ? -24.066 0.867 6.731 1.00 73.31 13 ILE C C 1
ATOM 2211 O O . ILE D 3 17 ? -25.150 0.283 6.727 1.00 75.39 13 ILE C O 1
ATOM 2216 N N . THR D 3 18 ? -23.871 2.005 7.386 1.00 75.44 14 THR C N 1
ATOM 2217 C CA . THR D 3 18 ? -24.970 2.640 8.105 1.00 81.82 14 THR C CA 1
ATOM 2218 C C . THR D 3 18 ? -25.544 3.771 7.268 1.00 85.20 14 THR C C 1
ATOM 2219 O O . THR D 3 18 ? -24.812 4.655 6.811 1.00 85.09 14 THR C O 1
ATOM 2223 N N . LEU D 3 19 ? -26.857 3.728 7.056 1.00 92.08 15 LEU C N 1
ATOM 2224 C CA . LEU D 3 19 ? -27.513 4.726 6.218 1.00 93.04 15 LEU C CA 1
ATOM 2225 C C . LEU D 3 19 ? -28.630 5.451 6.958 1.00 91.72 15 LEU C C 1
ATOM 2226 O O . LEU D 3 19 ? -29.368 4.840 7.728 1.00 83.88 15 LEU C O 1
ATOM 2231 N N . GLU D 3 20 ? -28.750 6.755 6.724 1.00 95.44 16 GLU C N 1
ATOM 2232 C CA . GLU D 3 20 ? -29.904 7.509 7.197 1.00 103.63 16 GLU C CA 1
ATOM 2233 C C . GLU D 3 20 ? -30.857 7.731 6.028 1.00 105.70 16 GLU C C 1
ATOM 2234 O O . GLU D 3 20 ? -30.494 8.353 5.028 1.00 105.02 16 GLU C O 1
ATOM 2240 N N . VAL D 3 21 ? -32.076 7.219 6.151 1.00 109.19 17 VAL C N 1
ATOM 2241 C CA . VAL D 3 21 ? -33.018 7.236 5.039 1.00 106.38 17 VAL C CA 1
ATOM 2242 C C . VAL D 3 21 ? -34.445 7.597 5.444 1.00 113.63 17 VAL C C 1
ATOM 2243 O O . VAL D 3 21 ? -34.742 7.836 6.615 1.00 107.24 17 VAL C O 1
ATOM 2247 N N . GLU D 3 22 ? -35.313 7.655 4.439 1.00 115.69 18 GLU C N 1
ATOM 2248 C CA . GLU D 3 22 ? -36.743 7.865 4.623 1.00 120.15 18 GLU C CA 1
ATOM 2249 C C . GLU D 3 22 ? -37.488 6.689 4.016 1.00 114.17 18 GLU C C 1
ATOM 2250 O O . GLU D 3 22 ? -37.070 6.158 2.987 1.00 109.44 18 GLU C O 1
ATOM 2256 N N . PRO D 3 23 ? -38.589 6.262 4.653 1.00 114.01 19 PRO C N 1
ATOM 2257 C CA . PRO D 3 23 ? -39.318 5.100 4.132 1.00 107.33 19 PRO C CA 1
ATOM 2258 C C . PRO D 3 23 ? -39.783 5.301 2.686 1.00 105.53 19 PRO C C 1
ATOM 2259 O O . PRO D 3 23 ? -40.112 4.330 2.007 1.00 102.52 19 PRO C O 1
ATOM 2263 N N . SER D 3 24 ? -39.813 6.552 2.236 1.00 112.11 20 SER C N 1
ATOM 2264 C CA . SER D 3 24 ? -40.195 6.872 0.866 1.00 112.85 20 SER C CA 1
ATOM 2265 C C . SER D 3 24 ? -39.020 6.819 -0.116 1.00 102.26 20 SER C C 1
ATOM 2266 O O . SER D 3 24 ? -39.213 6.982 -1.321 1.00 105.74 20 SER C O 1
ATOM 2269 N N . ASP D 3 25 ? -37.810 6.591 0.390 1.00 120.18 21 ASP C N 1
ATOM 2270 C CA . ASP D 3 25 ? -36.639 6.471 -0.480 1.00 112.09 21 ASP C CA 1
ATOM 2271 C C . ASP D 3 25 ? -36.745 5.233 -1.355 1.00 103.84 21 ASP C C 1
ATOM 2272 O O . ASP D 3 25 ? -37.160 4.170 -0.891 1.00 85.72 21 ASP C O 1
ATOM 2277 N N . THR D 3 26 ? -36.368 5.365 -2.622 1.00 97.39 22 THR C N 1
ATOM 2278 C CA . THR D 3 26 ? -36.374 4.213 -3.506 1.00 90.39 22 THR C CA 1
ATOM 2279 C C . THR D 3 26 ? -35.125 3.379 -3.267 1.00 90.01 22 THR C C 1
ATOM 2280 O O . THR D 3 26 ? -34.162 3.847 -2.657 1.00 88.86 22 THR C O 1
ATOM 2284 N N . ILE D 3 27 ? -35.151 2.140 -3.743 1.00 79.20 23 ILE C N 1
ATOM 2285 C CA . ILE D 3 27 ? -33.999 1.258 -3.641 1.00 73.75 23 ILE C CA 1
ATOM 2286 C C . ILE D 3 27 ? -32.818 1.850 -4.404 1.00 75.07 23 ILE C C 1
ATOM 2287 O O . ILE D 3 27 ? -31.665 1.678 -4.010 1.00 73.92 23 ILE C O 1
ATOM 2292 N N . GLU D 3 28 ? -33.113 2.553 -5.495 1.00 85.59 24 GLU C N 1
ATOM 2293 C CA . GLU D 3 28 ? -32.073 3.214 -6.275 1.00 96.37 24 GLU C CA 1
ATOM 2294 C C . GLU D 3 28 ? -31.417 4.338 -5.480 1.00 102.11 24 GLU C C 1
ATOM 2295 O O . GLU D 3 28 ? -30.220 4.587 -5.624 1.00 98.32 24 GLU C O 1
ATOM 2301 N N . ASN D 3 29 ? -32.197 5.016 -4.641 1.00 106.03 25 ASN C N 1
ATOM 2302 C CA . ASN D 3 29 ? -31.633 6.047 -3.778 1.00 104.01 25 ASN C CA 1
ATOM 2303 C C . ASN D 3 29 ? -30.704 5.407 -2.758 1.00 93.00 25 ASN C C 1
ATOM 2304 O O . ASN D 3 29 ? -29.625 5.929 -2.478 1.00 100.38 25 ASN C O 1
ATOM 2309 N N . VAL D 3 30 ? -31.130 4.271 -2.213 1.00 78.16 26 VAL C N 1
ATOM 2310 C CA . VAL D 3 30 ? -30.310 3.516 -1.274 1.00 66.19 26 VAL C CA 1
ATOM 2311 C C . VAL D 3 30 ? -28.980 3.123 -1.907 1.00 70.54 26 VAL C C 1
ATOM 2312 O O . VAL D 3 30 ? -27.918 3.373 -1.339 1.00 72.12 26 VAL C O 1
ATOM 2316 N N . LYS D 3 31 ? -29.048 2.507 -3.085 1.00 68.21 27 LYS C N 1
ATOM 2317 C CA . LYS D 3 31 ? -27.852 2.138 -3.834 1.00 70.10 27 LYS C CA 1
ATOM 2318 C C . LYS D 3 31 ? -26.967 3.351 -4.118 1.00 67.20 27 LYS C C 1
ATOM 2319 O O . LYS D 3 31 ? -25.741 3.252 -4.095 1.00 65.55 27 LYS C O 1
ATOM 2325 N N . ALA D 3 32 ? -27.595 4.487 -4.402 1.00 69.78 28 ALA C N 1
ATOM 2326 C CA . ALA D 3 32 ? -26.865 5.725 -4.654 1.00 77.77 28 ALA C CA 1
ATOM 2327 C C . ALA D 3 32 ? -26.075 6.156 -3.419 1.00 75.21 28 ALA C C 1
ATOM 2328 O O . ALA D 3 32 ? -24.900 6.517 -3.517 1.00 74.29 28 ALA C O 1
ATOM 2330 N N . LYS D 3 33 ? -26.726 6.117 -2.259 1.00 74.42 29 LYS C N 1
ATOM 2331 C CA . LYS D 3 33 ? -26.061 6.434 -0.999 1.00 75.62 29 LYS C CA 1
ATOM 2332 C C . LYS D 3 33 ? -24.902 5.469 -0.758 1.00 74.67 29 LYS C C 1
ATOM 2333 O O . LYS D 3 33 ? -23.810 5.878 -0.345 1.00 82.18 29 LYS C O 1
ATOM 2339 N N . ILE D 3 34 ? -25.153 4.188 -1.017 1.00 66.82 30 ILE C N 1
ATOM 2340 C CA . ILE D 3 34 ? -24.122 3.158 -0.932 1.00 64.19 30 ILE C CA 1
ATOM 2341 C C . ILE D 3 34 ? -22.913 3.519 -1.794 1.00 69.33 30 ILE C C 1
ATOM 2342 O O . ILE D 3 34 ? -21.772 3.363 -1.364 1.00 60.35 30 ILE C O 1
ATOM 2347 N N . GLN D 3 35 ? -23.163 4.003 -3.008 1.00 79.32 31 GLN C N 1
ATOM 2348 C CA . GLN D 3 35 ? -22.080 4.465 -3.871 1.00 80.01 31 GLN C CA 1
ATOM 2349 C C . GLN D 3 35 ? -21.352 5.645 -3.242 1.00 80.61 31 GLN C C 1
ATOM 2350 O O . GLN D 3 35 ? -20.125 5.717 -3.279 1.00 80.36 31 GLN C O 1
ATOM 2356 N N . ASP D 3 36 ? -22.114 6.566 -2.662 1.00 80.81 32 ASP C N 1
ATOM 2357 C CA . ASP D 3 36 ? -21.533 7.777 -2.094 1.00 83.14 32 ASP C CA 1
ATOM 2358 C C . ASP D 3 36 ? -20.633 7.452 -0.911 1.00 76.31 32 ASP C C 1
ATOM 2359 O O . ASP D 3 36 ? -19.697 8.192 -0.611 1.00 78.02 32 ASP C O 1
ATOM 2364 N N . LYS D 3 37 ? -20.915 6.338 -0.244 1.00 71.04 33 LYS C N 1
ATOM 2365 C CA . LYS D 3 37 ? -20.168 5.977 0.953 1.00 72.58 33 LYS C CA 1
ATOM 2366 C C . LYS D 3 37 ? -19.092 4.917 0.701 1.00 78.23 33 LYS C C 1
ATOM 2367 O O . LYS D 3 37 ? -18.184 4.750 1.514 1.00 82.68 33 LYS C O 1
ATOM 2373 N N . GLU D 3 38 ? -19.180 4.206 -0.422 1.00 80.15 34 GLU C N 1
ATOM 2374 C CA . GLU D 3 38 ? -18.240 3.117 -0.689 1.00 74.87 34 GLU C CA 1
ATOM 2375 C C . GLU D 3 38 ? -17.661 3.103 -2.103 1.00 73.55 34 GLU C C 1
ATOM 2376 O O . GLU D 3 38 ? -16.658 2.436 -2.355 1.00 78.80 34 GLU C O 1
ATOM 2382 N N . GLY D 3 39 ? -18.288 3.822 -3.026 1.00 63.11 35 GLY C N 1
ATOM 2383 C CA . GLY D 3 39 ? -17.765 3.915 -4.377 1.00 57.96 35 GLY C CA 1
ATOM 2384 C C . GLY D 3 39 ? -18.131 2.724 -5.241 1.00 61.38 35 GLY C C 1
ATOM 2385 O O . GLY D 3 39 ? -17.509 2.480 -6.273 1.00 77.34 35 GLY C O 1
ATOM 2386 N N . ILE D 3 40 ? -19.146 1.980 -4.818 1.00 60.33 36 ILE C N 1
ATOM 2387 C CA . ILE D 3 40 ? -19.659 0.874 -5.613 1.00 58.69 36 ILE C CA 1
ATOM 2388 C C . ILE D 3 40 ? -20.781 1.381 -6.504 1.00 54.08 36 ILE C C 1
ATOM 2389 O O . ILE D 3 40 ? -21.796 1.865 -6.004 1.00 59.50 36 ILE C O 1
ATOM 2394 N N . PRO D 3 41 ? -20.602 1.280 -7.829 1.00 59.02 37 PRO C N 1
ATOM 2395 C CA . PRO D 3 41 ? -21.633 1.760 -8.752 1.00 62.73 37 PRO C CA 1
ATOM 2396 C C . PRO D 3 41 ? -22.933 0.991 -8.566 1.00 64.00 37 PRO C C 1
ATOM 2397 O O . PRO D 3 41 ? -22.895 -0.231 -8.418 1.00 64.02 37 PRO C O 1
ATOM 2401 N N . PRO D 3 42 ? -24.069 1.702 -8.565 1.00 64.14 38 PRO C N 1
ATOM 2402 C CA . PRO D 3 42 ? -25.385 1.110 -8.302 1.00 66.05 38 PRO C CA 1
ATOM 2403 C C . PRO D 3 42 ? -25.696 -0.094 -9.193 1.00 65.86 38 PRO C C 1
ATOM 2404 O O . PRO D 3 42 ? -26.397 -1.004 -8.752 1.00 66.06 38 PRO C O 1
ATOM 2408 N N . ASP D 3 43 ? -25.178 -0.104 -10.418 1.00 67.60 39 ASP C N 1
ATOM 2409 C CA . ASP D 3 43 ? -25.475 -1.178 -11.362 1.00 70.34 39 ASP C CA 1
ATOM 2410 C C . ASP D 3 43 ? -24.748 -2.483 -11.022 1.00 57.68 39 ASP C C 1
ATOM 2411 O O . ASP D 3 43 ? -24.956 -3.509 -11.670 1.00 59.42 39 ASP C O 1
ATOM 2416 N N . GLN D 3 44 ? -23.913 -2.441 -9.989 1.00 55.57 40 GLN C N 1
ATOM 2417 C CA . GLN D 3 44 ? -23.197 -3.625 -9.535 1.00 59.32 40 GLN C CA 1
ATOM 2418 C C . GLN D 3 44 ? -23.755 -4.103 -8.203 1.00 49.07 40 GLN C C 1
ATOM 2419 O O . GLN D 3 44 ? -23.327 -5.126 -7.668 1.00 47.01 40 GLN C O 1
ATOM 2425 N N . GLN D 3 45 ? -24.715 -3.353 -7.673 1.00 50.93 41 GLN C N 1
ATOM 2426 C CA . GLN D 3 45 ? -25.275 -3.644 -6.360 1.00 54.18 41 GLN C CA 1
ATOM 2427 C C . GLN D 3 45 ? -26.577 -4.428 -6.439 1.00 51.28 41 GLN C C 1
ATOM 2428 O O . GLN D 3 45 ? -27.479 -4.087 -7.202 1.00 62.80 41 GLN C O 1
ATOM 2434 N N . ILE D 3 46 ? -26.665 -5.479 -5.635 1.00 56.77 42 ILE C N 1
ATOM 2435 C CA . ILE D 3 46 ? -27.930 -6.150 -5.384 1.00 52.27 42 ILE C CA 1
ATOM 2436 C C . ILE D 3 46 ? -28.221 -6.111 -3.894 1.00 60.15 42 ILE C C 1
ATOM 2437 O O . ILE D 3 46 ? -27.424 -6.586 -3.082 1.00 52.31 42 ILE C O 1
ATOM 2442 N N . LEU D 3 47 ? -29.361 -5.531 -3.539 1.00 64.00 43 LEU C N 1
ATOM 2443 C CA . LEU D 3 47 ? -29.792 -5.494 -2.153 1.00 56.79 43 LEU C CA 1
ATOM 2444 C C . LEU D 3 47 ? -30.812 -6.590 -1.897 1.00 57.79 43 LEU C C 1
ATOM 2445 O O . LEU D 3 47 ? -31.683 -6.852 -2.727 1.00 69.74 43 LEU C O 1
ATOM 2450 N N . ILE D 3 48 ? -30.696 -7.229 -0.739 1.00 65.57 44 ILE C N 1
ATOM 2451 C CA . ILE D 3 48 ? -31.593 -8.313 -0.371 1.00 60.57 44 ILE C CA 1
ATOM 2452 C C . ILE D 3 48 ? -32.179 -8.065 1.011 1.00 65.85 44 ILE C C 1
ATOM 2453 O O . ILE D 3 48 ? -31.461 -7.702 1.944 1.00 58.78 44 ILE C O 1
ATOM 2458 N N . PHE D 3 49 ? -33.488 -8.252 1.137 1.00 70.69 45 PHE C N 1
ATOM 2459 C CA . PHE D 3 49 ? -34.142 -8.161 2.433 1.00 76.86 45 PHE C CA 1
ATOM 2460 C C . PHE D 3 49 ? -35.133 -9.306 2.564 1.00 86.80 45 PHE C C 1
ATOM 2461 O O . PHE D 3 49 ? -36.009 -9.477 1.715 1.00 90.87 45 PHE C O 1
ATOM 2469 N N . SER D 3 50 ? -34.991 -10.076 3.638 1.00 64.40 46 SER C N 1
ATOM 2470 C CA . SER D 3 50 ? -35.801 -11.271 3.862 1.00 71.85 46 SER C CA 1
ATOM 2471 C C . SER D 3 50 ? -35.750 -12.226 2.668 1.00 72.39 46 SER C C 1
ATOM 2472 O O . SER D 3 50 ? -36.784 -12.697 2.194 1.00 86.99 46 SER C O 1
ATOM 2475 N N . ARG D 3 51 ? -34.536 -12.494 2.193 1.00 73.37 47 ARG C N 1
ATOM 2476 C CA . ARG D 3 51 ? -34.270 -13.467 1.129 1.00 59.26 47 ARG C CA 1
ATOM 2477 C C . ARG D 3 51 ? -35.001 -13.129 -0.172 1.00 62.09 47 ARG C C 1
ATOM 2478 O O . ARG D 3 51 ? -35.367 -14.019 -0.939 1.00 63.46 47 ARG C O 1
ATOM 2486 N N . LYS D 3 52 ? -35.208 -11.837 -0.413 1.00 62.77 48 LYS C N 1
ATOM 2487 C CA . LYS D 3 52 ? -35.825 -11.376 -1.653 1.00 64.83 48 LYS C CA 1
ATOM 2488 C C . LYS D 3 52 ? -35.111 -10.165 -2.248 1.00 76.51 48 LYS C C 1
ATOM 2489 O O . LYS D 3 52 ? -34.712 -9.247 -1.534 1.00 72.57 48 LYS C O 1
ATOM 2495 N N . LEU D 3 53 ? -34.958 -10.187 -3.569 1.00 64.13 49 LEU C N 1
ATOM 2496 C CA . LEU D 3 53 ? -34.337 -9.099 -4.316 1.00 63.72 49 LEU C CA 1
ATOM 2497 C C . LEU D 3 53 ? -35.135 -7.797 -4.223 1.00 77.49 49 LEU C C 1
ATOM 2498 O O . LEU D 3 53 ? -36.360 -7.799 -4.341 1.00 86.97 49 LEU C O 1
ATOM 2503 N N . LEU D 3 54 ? -34.430 -6.689 -4.012 1.00 75.13 50 LEU C N 1
ATOM 2504 C CA . LEU D 3 54 ? -35.052 -5.366 -3.942 1.00 82.73 50 LEU C CA 1
ATOM 2505 C C . LEU D 3 54 ? -34.964 -4.625 -5.279 1.00 84.50 50 LEU C C 1
ATOM 2506 O O . LEU D 3 54 ? -33.877 -4.452 -5.830 1.00 83.31 50 LEU C O 1
ATOM 2511 N N . GLU D 3 55 ? -36.113 -4.189 -5.793 1.00 85.90 51 GLU C N 1
ATOM 2512 C CA . GLU D 3 55 ? -36.194 -3.579 -7.120 1.00 86.04 51 GLU C CA 1
ATOM 2513 C C . GLU D 3 55 ? -35.931 -2.075 -7.084 1.00 83.85 51 GLU C C 1
ATOM 2514 O O . GLU D 3 55 ? -36.508 -1.369 -6.262 1.00 79.19 51 GLU C O 1
ATOM 2520 N N . ASP D 3 56 ? -35.091 -1.590 -7.998 1.00 82.42 52 ASP C N 1
ATOM 2521 C CA . ASP D 3 56 ? -34.654 -0.190 -8.008 1.00 78.61 52 ASP C CA 1
ATOM 2522 C C . ASP D 3 56 ? -35.803 0.818 -7.959 1.00 91.83 52 ASP C C 1
ATOM 2523 O O . ASP D 3 56 ? -35.686 1.874 -7.339 1.00 101.98 52 ASP C O 1
ATOM 2528 N N . GLY D 3 57 ? -36.908 0.485 -8.618 1.00 94.74 53 GLY C N 1
ATOM 2529 C CA . GLY D 3 57 ? -38.044 1.383 -8.716 1.00 96.71 53 GLY C CA 1
ATOM 2530 C C . GLY D 3 57 ? -38.869 1.464 -7.446 1.00 106.96 53 GLY C C 1
ATOM 2531 O O . GLY D 3 57 ? -39.512 2.479 -7.177 1.00 108.84 53 GLY C O 1
ATOM 2532 N N . ARG D 3 58 ? -38.847 0.392 -6.661 1.00 109.24 54 ARG C N 1
ATOM 2533 C CA . ARG D 3 58 ? -39.661 0.311 -5.455 1.00 106.97 54 ARG C CA 1
ATOM 2534 C C . ARG D 3 58 ? -39.112 1.165 -4.327 1.00 110.95 54 ARG C C 1
ATOM 2535 O O . ARG D 3 58 ? -38.121 1.870 -4.493 1.00 112.78 54 ARG C O 1
ATOM 2543 N N . THR D 3 59 ? -39.763 1.076 -3.174 1.00 114.84 55 THR C N 1
ATOM 2544 C CA . THR D 3 59 ? -39.406 1.875 -2.013 1.00 118.50 55 THR C CA 1
ATOM 2545 C C . THR D 3 59 ? -39.147 0.973 -0.815 1.00 114.27 55 THR C C 1
ATOM 2546 O O . THR D 3 59 ? -39.470 -0.215 -0.842 1.00 113.20 55 THR C O 1
ATOM 2550 N N . LEU D 3 60 ? -38.565 1.540 0.233 1.00 91.93 56 LEU C N 1
ATOM 2551 C CA . LEU D 3 60 ? -38.298 0.790 1.451 1.00 109.17 56 LEU C CA 1
ATOM 2552 C C . LEU D 3 60 ? -39.607 0.318 2.073 1.00 111.53 56 LEU C C 1
ATOM 2553 O O . LEU D 3 60 ? -39.696 -0.791 2.598 1.00 91.74 56 LEU C O 1
ATOM 2558 N N . SER D 3 61 ? -40.616 1.181 2.008 1.00 111.72 57 SER C N 1
ATOM 2559 C CA . SER D 3 61 ? -41.939 0.900 2.555 1.00 111.33 57 SER C CA 1
ATOM 2560 C C . SER D 3 61 ? -42.614 -0.325 1.934 1.00 106.94 57 SER C C 1
ATOM 2561 O O . SER D 3 61 ? -43.241 -1.116 2.638 1.00 108.73 57 SER C O 1
ATOM 2564 N N . ASP D 3 62 ? -42.483 -0.476 0.618 1.00 95.24 58 ASP C N 1
ATOM 2565 C CA . ASP D 3 62 ? -43.090 -1.595 -0.104 1.00 105.66 58 ASP C CA 1
ATOM 2566 C C . ASP D 3 62 ? -42.542 -2.949 0.343 1.00 96.49 58 ASP C C 1
ATOM 2567 O O . ASP D 3 62 ? -43.226 -3.967 0.248 1.00 98.46 58 ASP C O 1
ATOM 2572 N N . TYR D 3 63 ? -41.305 -2.954 0.827 1.00 88.77 59 TYR C N 1
ATOM 2573 C CA . TYR D 3 63 ? -40.671 -4.181 1.294 1.00 90.45 59 TYR C CA 1
ATOM 2574 C C . TYR D 3 63 ? -40.769 -4.260 2.808 1.00 96.80 59 TYR C C 1
ATOM 2575 O O . TYR D 3 63 ? -40.189 -5.147 3.439 1.00 96.35 59 TYR C O 1
ATOM 2584 N N . ASN D 3 64 ? -41.514 -3.314 3.372 1.00 102.99 60 ASN C N 1
ATOM 2585 C CA . ASN D 3 64 ? -41.693 -3.184 4.812 1.00 110.55 60 ASN C CA 1
ATOM 2586 C C . ASN D 3 64 ? -40.356 -3.148 5.534 1.00 99.63 60 ASN C C 1
ATOM 2587 O O . ASN D 3 64 ? -40.094 -3.939 6.439 1.00 80.83 60 ASN C O 1
ATOM 2592 N N . ILE D 3 65 ? -39.514 -2.214 5.115 1.00 92.20 61 ILE C N 1
ATOM 2593 C CA . ILE D 3 65 ? -38.230 -1.987 5.752 1.00 93.74 61 ILE C CA 1
ATOM 2594 C C . ILE D 3 65 ? -38.326 -0.814 6.707 1.00 92.56 61 ILE C C 1
ATOM 2595 O O . ILE D 3 65 ? -38.696 0.289 6.310 1.00 98.22 61 ILE C O 1
ATOM 2600 N N . HIS D 3 66 ? -37.995 -1.046 7.968 1.00 93.30 62 HIS C N 1
ATOM 2601 C CA . HIS D 3 66 ? -38.154 -0.001 8.962 1.00 103.49 62 HIS C CA 1
ATOM 2602 C C . HIS D 3 66 ? -36.843 0.268 9.688 1.00 100.28 62 HIS C C 1
ATOM 2603 O O . HIS D 3 66 ? -35.777 -0.161 9.248 1.00 95.62 62 HIS C O 1
ATOM 2610 N N . ARG D 3 67 ? -36.942 0.998 10.793 1.00 106.48 63 ARG C N 1
ATOM 2611 C CA . ARG D 3 67 ? -35.807 1.320 11.653 1.00 110.33 63 ARG C CA 1
ATOM 2612 C C . ARG D 3 67 ? -35.017 0.078 12.076 1.00 102.65 63 ARG C C 1
ATOM 2613 O O . ARG D 3 67 ? -35.602 -0.927 12.481 1.00 95.82 63 ARG C O 1
ATOM 2621 N N . GLU D 3 68 ? -33.691 0.165 11.969 1.00 100.05 64 GLU C N 1
ATOM 2622 C CA . GLU D 3 68 ? -32.759 -0.902 12.349 1.00 97.77 64 GLU C CA 1
ATOM 2623 C C . GLU D 3 68 ? -32.964 -2.189 11.560 1.00 89.84 64 GLU C C 1
ATOM 2624 O O . GLU D 3 68 ? -32.613 -3.272 12.027 1.00 91.54 64 GLU C O 1
ATOM 2630 N N . SER D 3 69 ? -33.517 -2.071 10.359 1.00 86.18 65 SER C N 1
ATOM 2631 C CA . SER D 3 69 ? -33.602 -3.216 9.469 1.00 85.91 65 SER C CA 1
ATOM 2632 C C . SER D 3 69 ? -32.243 -3.412 8.818 1.00 87.63 65 SER C C 1
ATOM 2633 O O . SER D 3 69 ? -31.505 -2.448 8.611 1.00 67.78 65 SER C O 1
ATOM 2636 N N . THR D 3 70 ? -31.910 -4.652 8.488 1.00 82.51 66 THR C N 1
ATOM 2637 C CA . THR D 3 70 ? -30.618 -4.931 7.881 1.00 73.52 66 THR C CA 1
ATOM 2638 C C . THR D 3 70 ? -30.795 -5.449 6.466 1.00 66.75 66 THR C C 1
ATOM 2639 O O . THR D 3 70 ? -31.381 -6.509 6.247 1.00 56.27 66 THR C O 1
ATOM 2643 N N . LEU D 3 71 ? -30.283 -4.687 5.509 1.00 69.17 67 LEU C N 1
ATOM 2644 C CA . LEU D 3 71 ? -30.259 -5.118 4.124 1.00 64.59 67 LEU C CA 1
ATOM 2645 C C . LEU D 3 71 ? -28.972 -5.898 3.907 1.00 63.53 67 LEU C C 1
ATOM 2646 O O . LEU D 3 71 ? -28.052 -5.822 4.720 1.00 54.45 67 LEU C O 1
ATOM 2651 N N . ARG D 3 72 ? -28.902 -6.648 2.815 1.00 65.65 68 ARG C N 1
ATOM 2652 C CA . ARG D 3 72 ? -27.680 -7.363 2.481 1.00 64.39 68 ARG C CA 1
ATOM 2653 C C . ARG D 3 72 ? -27.192 -6.914 1.112 1.00 58.86 68 ARG C C 1
ATOM 2654 O O . ARG D 3 72 ? -27.934 -6.974 0.131 1.00 52.42 68 ARG C O 1
ATOM 2662 N N . LEU D 3 73 ? -25.945 -6.460 1.047 1.00 50.24 69 LEU C N 1
ATOM 2663 C CA . LEU D 3 73 ? -25.373 -6.051 -0.227 1.00 47.38 69 LEU C CA 1
ATOM 2664 C C . LEU D 3 73 ? -24.581 -7.196 -0.826 1.00 44.61 69 LEU C C 1
ATOM 2665 O O . LEU D 3 73 ? -23.768 -7.826 -0.155 1.00 56.21 69 LEU C O 1
ATOM 2670 N N . VAL D 3 74 ? -24.832 -7.459 -2.100 1.00 55.67 70 VAL C N 1
ATOM 2671 C CA . VAL D 3 74 ? -24.105 -8.478 -2.833 1.00 48.75 70 VAL C CA 1
ATOM 2672 C C . VAL D 3 74 ? -23.725 -7.914 -4.203 1.00 46.94 70 VAL C C 1
ATOM 2673 O O . VAL D 3 74 ? -24.440 -7.075 -4.746 1.00 50.61 70 VAL C O 1
ATOM 2677 N N . LEU D 3 75 ? -22.596 -8.350 -4.754 1.00 50.22 71 LEU C N 1
ATOM 2678 C CA . LEU D 3 75 ? -22.055 -7.720 -5.957 1.00 43.98 71 LEU C CA 1
ATOM 2679 C C . LEU D 3 75 ? -22.169 -8.581 -7.213 1.00 47.00 71 LEU C C 1
ATOM 2680 O O . LEU D 3 75 ? -22.092 -9.807 -7.150 1.00 55.99 71 LEU C O 1
ATOM 2685 N N . ILE D 3 76 ? -22.359 -7.920 -8.351 1.00 44.81 72 ILE C N 1
ATOM 2686 C CA . ILE D 3 76 ? -22.386 -8.587 -9.649 1.00 48.58 72 ILE C CA 1
ATOM 2687 C C . ILE D 3 76 ? -21.447 -7.870 -10.616 1.00 51.96 72 ILE C C 1
ATOM 2688 O O . ILE D 3 76 ? -20.910 -6.810 -10.298 1.00 54.83 72 ILE C O 1
ATOM 2693 N N . PHE D 3 77 ? -21.255 -8.447 -11.798 1.00 53.11 73 PHE C N 1
ATOM 2694 C CA . PHE D 3 77 ? -20.384 -7.847 -12.803 1.00 53.42 73 PHE C CA 1
ATOM 2695 C C . PHE D 3 77 ? -21.032 -6.611 -13.416 1.00 56.38 73 PHE C C 1
ATOM 2696 O O . PHE D 3 77 ? -22.252 -6.548 -13.561 1.00 61.59 73 PHE C O 1
ATOM 2704 N N . ARG D 3 78 ? -20.210 -5.627 -13.769 1.00 62.35 74 ARG C N 1
ATOM 2705 C CA . ARG D 3 78 ? -20.707 -4.397 -14.377 1.00 73.21 74 ARG C CA 1
ATOM 2706 C C . ARG D 3 78 ? -21.321 -4.672 -15.744 0.00 74.39 74 ARG C C 1
ATOM 2707 O O . ARG D 3 78 ? -20.930 -5.614 -16.431 1.00 72.93 74 ARG C O 1
ATOM 2715 N N . MET E 1 3 ? 22.324 1.385 -10.259 1.00 122.43 1 MET D N 1
ATOM 2716 C CA . MET E 1 3 ? 21.711 2.704 -10.429 1.00 120.13 1 MET D CA 1
ATOM 2717 C C . MET E 1 3 ? 20.437 2.728 -9.571 1.00 119.60 1 MET D C 1
ATOM 2718 O O . MET E 1 3 ? 19.969 1.654 -9.177 1.00 94.24 1 MET D O 1
ATOM 2723 N N . PRO E 1 4 ? 19.839 3.915 -9.324 1.00 113.98 2 PRO D N 1
ATOM 2724 C CA . PRO E 1 4 ? 18.865 3.934 -8.234 1.00 110.55 2 PRO D CA 1
ATOM 2725 C C . PRO E 1 4 ? 17.570 3.175 -8.473 1.00 105.81 2 PRO D C 1
ATOM 2726 O O . PRO E 1 4 ? 17.226 2.843 -9.609 1.00 104.40 2 PRO D O 1
ATOM 2730 N N . SER E 1 5 ? 16.875 2.880 -7.378 1.00 98.54 3 SER D N 1
ATOM 2731 C CA . SER E 1 5 ? 15.620 2.170 -7.453 1.00 91.20 3 SER D CA 1
ATOM 2732 C C . SER E 1 5 ? 14.537 3.042 -6.852 1.00 91.30 3 SER D C 1
ATOM 2733 O O . SER E 1 5 ? 14.804 3.911 -6.022 1.00 95.94 3 SER D O 1
ATOM 2736 N N . ILE E 1 6 ? 13.308 2.789 -7.272 1.00 84.86 4 ILE D N 1
ATOM 2737 C CA . ILE E 1 6 ? 12.155 3.440 -6.689 1.00 89.98 4 ILE D CA 1
ATOM 2738 C C . ILE E 1 6 ? 11.244 2.361 -6.132 1.00 84.79 4 ILE D C 1
ATOM 2739 O O . ILE E 1 6 ? 11.505 1.160 -6.300 1.00 74.38 4 ILE D O 1
ATOM 2744 N N . LYS E 1 7 ? 10.166 2.795 -5.491 1.00 77.60 5 LYS D N 1
ATOM 2745 C CA . LYS E 1 7 ? 9.265 1.875 -4.821 1.00 81.18 5 LYS D CA 1
ATOM 2746 C C . LYS E 1 7 ? 7.896 1.854 -5.471 1.00 77.39 5 LYS D C 1
ATOM 2747 O O . LYS E 1 7 ? 7.335 2.896 -5.810 1.00 71.92 5 LYS D O 1
ATOM 2753 N N . LEU E 1 8 ? 7.359 0.653 -5.630 1.00 79.03 6 LEU D N 1
ATOM 2754 C CA . LEU E 1 8 ? 6.005 0.490 -6.134 1.00 68.26 6 LEU D CA 1
ATOM 2755 C C . LEU E 1 8 ? 5.178 -0.199 -5.060 1.00 66.76 6 LEU D C 1
ATOM 2756 O O . LEU E 1 8 ? 5.641 -1.151 -4.443 1.00 66.87 6 LEU D O 1
ATOM 2761 N N . GLN E 1 9 ? 3.958 0.268 -4.822 1.00 64.01 7 GLN D N 1
ATOM 2762 C CA . GLN E 1 9 ? 3.123 -0.410 -3.839 1.00 65.29 7 GLN D CA 1
ATOM 2763 C C . GLN E 1 9 ? 1.906 -1.039 -4.491 1.00 63.61 7 GLN D C 1
ATOM 2764 O O . GLN E 1 9 ? 1.044 -0.349 -5.032 1.00 62.21 7 GLN D O 1
ATOM 2770 N N . SER E 1 10 ? 1.846 -2.362 -4.426 1.00 53.76 8 SER D N 1
ATOM 2771 C CA . SER E 1 10 ? 0.727 -3.101 -4.981 1.00 49.67 8 SER D CA 1
ATOM 2772 C C . SER E 1 10 ? -0.529 -2.868 -4.153 1.00 53.56 8 SER D C 1
ATOM 2773 O O . SER E 1 10 ? -0.465 -2.331 -3.046 1.00 51.42 8 SER D O 1
ATOM 2776 N N . SER E 1 11 ? -1.669 -3.274 -4.700 1.00 44.34 9 SER D N 1
ATOM 2777 C CA . SER E 1 11 ? -2.956 -3.078 -4.046 1.00 42.77 9 SER D CA 1
ATOM 2778 C C . SER E 1 11 ? -3.032 -3.847 -2.733 1.00 52.68 9 SER D C 1
ATOM 2779 O O . SER E 1 11 ? -3.825 -3.517 -1.855 1.00 57.04 9 SER D O 1
ATOM 2782 N N . ASP E 1 12 ? -2.199 -4.874 -2.607 1.00 65.53 10 ASP D N 1
ATOM 2783 C CA . ASP E 1 12 ? -2.133 -5.659 -1.382 1.00 75.01 10 ASP D CA 1
ATOM 2784 C C . ASP E 1 12 ? -1.333 -4.964 -0.287 1.00 69.45 10 ASP D C 1
ATOM 2785 O O . ASP E 1 12 ? -1.447 -5.307 0.889 1.00 74.97 10 ASP D O 1
ATOM 2790 N N . GLY E 1 13 ? -0.519 -3.991 -0.677 1.00 60.24 11 GLY D N 1
ATOM 2791 C CA . GLY E 1 13 ? 0.286 -3.256 0.276 1.00 79.45 11 GLY D CA 1
ATOM 2792 C C . GLY E 1 13 ? 1.762 -3.573 0.167 1.00 69.86 11 GLY D C 1
ATOM 2793 O O . GLY E 1 13 ? 2.597 -2.832 0.678 1.00 73.57 11 GLY D O 1
ATOM 2794 N N . GLU E 1 14 ? 2.089 -4.676 -0.499 1.00 83.18 12 GLU D N 1
ATOM 2795 C CA . GLU E 1 14 ? 3.485 -5.048 -0.699 1.00 74.69 12 GLU D CA 1
ATOM 2796 C C . GLU E 1 14 ? 4.254 -3.995 -1.488 1.00 73.07 12 GLU D C 1
ATOM 2797 O O . GLU E 1 14 ? 3.741 -3.411 -2.443 1.00 67.23 12 GLU D O 1
ATOM 2803 N N . ILE E 1 15 ? 5.494 -3.763 -1.073 1.00 61.54 13 ILE D N 1
ATOM 2804 C CA . ILE E 1 15 ? 6.354 -2.786 -1.721 1.00 78.27 13 ILE D CA 1
ATOM 2805 C C . ILE E 1 15 ? 7.457 -3.491 -2.510 1.00 78.48 13 ILE D C 1
ATOM 2806 O O . ILE E 1 15 ? 8.134 -4.379 -1.992 1.00 66.25 13 ILE D O 1
ATOM 2811 N N . PHE E 1 16 ? 7.617 -3.105 -3.771 1.00 70.64 14 PHE D N 1
ATOM 2812 C CA . PHE E 1 16 ? 8.639 -3.670 -4.639 1.00 70.55 14 PHE D CA 1
ATOM 2813 C C . PHE E 1 16 ? 9.700 -2.625 -4.957 1.00 75.93 14 PHE D C 1
ATOM 2814 O O . PHE E 1 16 ? 9.378 -1.469 -5.263 1.00 80.18 14 PHE D O 1
ATOM 2822 N N . GLU E 1 17 ? 10.959 -3.046 -4.867 1.00 76.82 15 GLU D N 1
ATOM 2823 C CA . GLU E 1 17 ? 12.097 -2.219 -5.243 1.00 90.34 15 GLU D CA 1
ATOM 2824 C C . GLU E 1 17 ? 12.405 -2.455 -6.706 1.00 88.59 15 GLU D C 1
ATOM 2825 O O . GLU E 1 17 ? 12.636 -3.592 -7.115 1.00 84.24 15 GLU D O 1
ATOM 2831 N N . VAL E 1 18 ? 12.395 -1.397 -7.507 1.00 71.35 16 VAL D N 1
ATOM 2832 C CA . VAL E 1 18 ? 12.627 -1.585 -8.934 1.00 77.29 16 VAL D CA 1
ATOM 2833 C C . VAL E 1 18 ? 13.630 -0.569 -9.450 1.00 79.43 16 VAL D C 1
ATOM 2834 O O . VAL E 1 18 ? 13.505 0.620 -9.163 1.00 75.89 16 VAL D O 1
ATOM 2838 N N . ASP E 1 19 ? 14.618 -1.038 -10.210 1.00 85.57 17 ASP D N 1
ATOM 2839 C CA . ASP E 1 19 ? 15.512 -0.138 -10.929 1.00 90.13 17 ASP D CA 1
ATOM 2840 C C . ASP E 1 19 ? 14.682 0.845 -11.729 1.00 79.43 17 ASP D C 1
ATOM 2841 O O . ASP E 1 19 ? 13.741 0.451 -12.417 1.00 87.36 17 ASP D O 1
ATOM 2846 N N . VAL E 1 20 ? 15.020 2.123 -11.617 1.00 82.78 18 VAL D N 1
ATOM 2847 C CA . VAL E 1 20 ? 14.222 3.168 -12.233 1.00 90.86 18 VAL D CA 1
ATOM 2848 C C . VAL E 1 20 ? 14.151 2.950 -13.745 1.00 92.15 18 VAL D C 1
ATOM 2849 O O . VAL E 1 20 ? 13.110 3.172 -14.352 1.00 93.15 18 VAL D O 1
ATOM 2853 N N . GLU E 1 21 ? 15.238 2.465 -14.338 1.00 98.64 19 GLU D N 1
ATOM 2854 C CA . GLU E 1 21 ? 15.262 2.174 -15.768 1.00 107.00 19 GLU D CA 1
ATOM 2855 C C . GLU E 1 21 ? 14.196 1.152 -16.166 1.00 101.73 19 GLU D C 1
ATOM 2856 O O . GLU E 1 21 ? 13.479 1.341 -17.149 1.00 106.07 19 GLU D O 1
ATOM 2862 N N . ILE E 1 22 ? 14.097 0.075 -15.394 1.00 90.52 20 ILE D N 1
ATOM 2863 C CA . ILE E 1 22 ? 13.127 -0.980 -15.651 1.00 81.26 20 ILE D CA 1
ATOM 2864 C C . ILE E 1 22 ? 11.716 -0.492 -15.336 1.00 79.60 20 ILE D C 1
ATOM 2865 O O . ILE E 1 22 ? 10.768 -0.782 -16.068 1.00 78.65 20 ILE D O 1
ATOM 2870 N N . ALA E 1 23 ? 11.587 0.255 -14.245 1.00 76.07 21 ALA D N 1
ATOM 2871 C CA . ALA E 1 23 ? 10.293 0.777 -13.819 1.00 77.58 21 ALA D CA 1
ATOM 2872 C C . ALA E 1 23 ? 9.707 1.734 -14.855 1.00 79.09 21 ALA D C 1
ATOM 2873 O O . ALA E 1 23 ? 8.488 1.835 -14.993 1.00 79.11 21 ALA D O 1
ATOM 2875 N N . LYS E 1 24 ? 10.575 2.431 -15.584 1.00 70.59 22 LYS D N 1
ATOM 2876 C CA . LYS E 1 24 ? 10.126 3.468 -16.508 1.00 71.28 22 LYS D CA 1
ATOM 2877 C C . LYS E 1 24 ? 9.620 2.904 -17.835 1.00 72.22 22 LYS D C 1
ATOM 2878 O O . LYS E 1 24 ? 9.187 3.660 -18.704 1.00 69.45 22 LYS D O 1
ATOM 2884 N N . GLN E 1 25 ? 9.658 1.583 -17.991 1.00 75.28 23 GLN D N 1
ATOM 2885 C CA . GLN E 1 25 ? 9.027 0.941 -19.143 1.00 75.93 23 GLN D CA 1
ATOM 2886 C C . GLN E 1 25 ? 7.508 1.097 -19.103 1.00 74.39 23 GLN D C 1
ATOM 2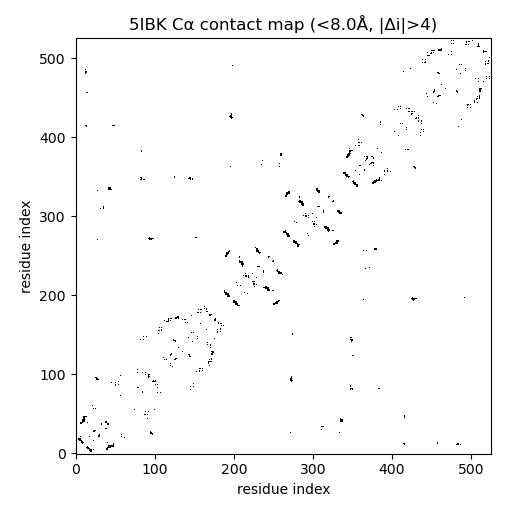887 O O . GLN E 1 25 ? 6.833 0.972 -20.125 1.00 78.27 23 GLN D O 1
ATOM 2893 N N . SER E 1 26 ? 6.976 1.350 -17.913 1.00 64.77 24 SER D N 1
ATOM 2894 C CA . SER E 1 26 ? 5.581 1.743 -17.759 1.00 71.82 24 SER D CA 1
ATOM 2895 C C . SER E 1 26 ? 5.454 3.258 -17.862 1.00 83.43 24 SER D C 1
ATOM 2896 O O . SER E 1 26 ? 5.982 3.979 -17.016 1.00 88.39 24 SER D O 1
ATOM 2899 N N . VAL E 1 27 ? 4.766 3.748 -18.891 1.00 58.32 25 VAL D N 1
ATOM 2900 C CA . VAL E 1 27 ? 4.619 5.191 -19.053 1.00 70.33 25 VAL D CA 1
ATOM 2901 C C . VAL E 1 27 ? 3.745 5.749 -17.929 1.00 68.21 25 VAL D C 1
ATOM 2902 O O . VAL E 1 27 ? 3.894 6.906 -17.549 1.00 70.69 25 VAL D O 1
ATOM 2906 N N . THR E 1 28 ? 2.811 4.943 -17.427 1.00 55.38 26 THR D N 1
ATOM 2907 C CA . THR E 1 28 ? 1.998 5.346 -16.283 1.00 62.29 26 THR D CA 1
ATOM 2908 C C . THR E 1 28 ? 2.899 5.625 -15.084 1.00 69.26 26 THR D C 1
ATOM 2909 O O . THR E 1 28 ? 2.849 6.704 -14.486 1.00 58.17 26 THR D O 1
ATOM 2913 N N . ILE E 1 29 ? 3.732 4.643 -14.751 1.00 54.54 27 ILE D N 1
ATOM 2914 C CA . ILE E 1 29 ? 4.688 4.768 -13.656 1.00 72.78 27 ILE D CA 1
ATOM 2915 C C . ILE E 1 29 ? 5.717 5.855 -13.971 1.00 73.89 27 ILE D C 1
ATOM 2916 O O . ILE E 1 29 ? 6.128 6.598 -13.083 1.00 75.63 27 ILE D O 1
ATOM 2921 N N . LYS E 1 30 ? 6.124 5.947 -15.236 1.00 72.61 28 LYS D N 1
ATOM 2922 C CA . LYS E 1 30 ? 7.055 6.986 -15.676 1.00 74.91 28 LYS D CA 1
ATOM 2923 C C . LYS E 1 30 ? 6.499 8.369 -15.353 1.00 82.19 28 LYS D C 1
ATOM 2924 O O . LYS E 1 30 ? 7.225 9.261 -14.911 1.00 77.06 28 LYS D O 1
ATOM 2930 N N . THR E 1 31 ? 5.200 8.527 -15.578 1.00 81.33 29 THR D N 1
ATOM 2931 C CA . THR E 1 31 ? 4.516 9.798 -15.390 1.00 90.24 29 THR D CA 1
ATOM 2932 C C . THR E 1 31 ? 4.282 10.096 -13.914 1.00 93.37 29 THR D C 1
ATOM 2933 O O . THR E 1 31 ? 4.403 11.240 -13.475 1.00 100.80 29 THR D O 1
ATOM 2937 N N . MET E 1 32 ? 3.965 9.060 -13.146 1.00 82.60 30 MET D N 1
ATOM 2938 C CA . MET E 1 32 ? 3.741 9.227 -11.715 1.00 85.53 30 MET D CA 1
ATOM 2939 C C . MET E 1 32 ? 5.056 9.546 -11.000 1.00 86.34 30 MET D C 1
ATOM 2940 O O . MET E 1 32 ? 5.072 10.254 -9.993 1.00 86.39 30 MET D O 1
ATOM 2945 N N . LEU E 1 33 ? 6.156 9.022 -11.533 1.00 83.72 31 LEU D N 1
ATOM 2946 C CA . LEU E 1 33 ? 7.490 9.314 -11.016 1.00 86.05 31 LEU D CA 1
ATOM 2947 C C . LEU E 1 33 ? 7.929 10.723 -11.391 1.00 92.18 31 LEU D C 1
ATOM 2948 O O . LEU E 1 33 ? 8.243 11.540 -10.525 1.00 97.30 31 LEU D O 1
ATOM 2953 N N . GLU E 1 34 ? 7.949 10.997 -12.692 1.00 91.88 32 GLU D N 1
ATOM 2954 C CA . GLU E 1 34 ? 8.504 12.242 -13.212 1.00 99.46 32 GLU D CA 1
ATOM 2955 C C . GLU E 1 34 ? 7.630 13.468 -12.958 1.00 102.12 32 GLU D C 1
ATOM 2956 O O . GLU E 1 34 ? 8.127 14.512 -12.537 1.00 111.60 32 GLU D O 1
ATOM 2962 N N . ASP E 1 35 ? 6.332 13.343 -13.212 1.00 97.00 33 ASP D N 1
ATOM 2963 C CA . ASP E 1 35 ? 5.452 14.509 -13.201 1.00 104.39 33 ASP D CA 1
ATOM 2964 C C . ASP E 1 35 ? 4.735 14.732 -11.875 1.00 102.72 33 ASP D C 1
ATOM 2965 O O . ASP E 1 35 ? 4.432 15.870 -11.516 1.00 109.70 33 ASP D O 1
ATOM 2970 N N . LEU E 1 36 ? 4.460 13.655 -11.149 1.00 95.20 34 LEU D N 1
ATOM 2971 C CA . LEU E 1 36 ? 3.751 13.777 -9.882 1.00 92.51 34 LEU D CA 1
ATOM 2972 C C . LEU E 1 36 ? 4.696 13.682 -8.689 1.00 94.27 34 LEU D C 1
ATOM 2973 O O . LEU E 1 36 ? 4.307 13.984 -7.560 1.00 91.80 34 LEU D O 1
ATOM 2978 N N . GLY E 1 37 ? 5.938 13.276 -8.943 1.00 97.73 35 GLY D N 1
ATOM 2979 C CA . GLY E 1 37 ? 6.924 13.136 -7.885 1.00 99.65 35 GLY D CA 1
ATOM 2980 C C . GLY E 1 37 ? 6.487 12.162 -6.806 1.00 97.78 35 GLY D C 1
ATOM 2981 O O . GLY E 1 37 ? 6.567 12.462 -5.616 1.00 108.98 35 GLY D O 1
ATOM 2982 N N . MET E 1 38 ? 6.022 10.991 -7.226 1.00 86.96 36 MET D N 1
ATOM 2983 C CA . MET E 1 38 ? 5.535 9.982 -6.291 1.00 84.05 36 MET D CA 1
ATOM 2984 C C . MET E 1 38 ? 6.521 8.858 -5.999 1.00 89.96 36 MET D C 1
ATOM 2985 O O . MET E 1 38 ? 7.011 8.189 -6.910 1.00 95.10 36 MET D O 1
ATOM 2990 N N . ASP E 1 39 ? 6.810 8.668 -4.716 1.00 91.83 37 ASP D N 1
ATOM 2991 C CA . ASP E 1 39 ? 7.632 7.558 -4.257 1.00 94.28 37 ASP D CA 1
ATOM 2992 C C . ASP E 1 39 ? 7.296 7.298 -2.793 1.00 95.47 37 ASP D C 1
ATOM 2993 O O . ASP E 1 39 ? 7.630 8.113 -1.932 1.00 101.67 37 ASP D O 1
ATOM 2998 N N . PRO E 1 40 ? 6.630 6.164 -2.499 1.00 89.65 44 PRO D N 1
ATOM 2999 C CA . PRO E 1 40 ? 6.262 5.056 -3.394 1.00 77.59 44 PRO D CA 1
ATOM 3000 C C . PRO E 1 40 ? 5.157 5.388 -4.398 1.00 75.56 44 PRO D C 1
ATOM 3001 O O . PRO E 1 40 ? 4.310 6.238 -4.125 1.00 86.59 44 PRO D O 1
ATOM 3005 N N . VAL E 1 41 ? 5.182 4.725 -5.551 1.00 69.22 45 VAL D N 1
ATOM 3006 C CA . VAL E 1 41 ? 4.115 4.863 -6.535 1.00 66.65 45 VAL D CA 1
ATOM 3007 C C . VAL E 1 41 ? 2.974 3.914 -6.192 1.00 54.74 45 VAL D C 1
ATOM 3008 O O . VAL E 1 41 ? 3.144 2.692 -6.231 1.00 63.41 45 VAL D O 1
ATOM 3012 N N . PRO E 1 42 ? 1.803 4.473 -5.852 1.00 62.73 46 PRO D N 1
ATOM 3013 C CA . PRO E 1 42 ? 0.622 3.650 -5.578 1.00 55.71 46 PRO D CA 1
ATOM 3014 C C . PRO E 1 42 ? 0.089 2.958 -6.826 1.00 49.17 46 PRO D C 1
ATOM 3015 O O . PRO E 1 42 ? -0.076 3.589 -7.870 1.00 58.62 46 PRO D O 1
ATOM 3019 N N . LEU E 1 43 ? -0.170 1.662 -6.711 1.00 49.53 47 LEU D N 1
ATOM 3020 C CA . LEU E 1 43 ? -0.780 0.901 -7.792 1.00 41.54 47 LEU D CA 1
ATOM 3021 C C . LEU E 1 43 ? -1.988 0.149 -7.243 1.00 52.74 47 LEU D C 1
ATOM 3022 O O . LEU E 1 43 ? -1.963 -1.078 -7.137 1.00 47.17 47 LEU D O 1
ATOM 3027 N N . PRO E 1 44 ? -3.053 0.890 -6.885 1.00 56.82 48 PRO D N 1
ATOM 3028 C CA . PRO E 1 44 ? -4.233 0.337 -6.208 1.00 48.17 48 PRO D CA 1
ATOM 3029 C C . PRO E 1 44 ? -4.991 -0.718 -7.011 1.00 45.98 48 PRO D C 1
ATOM 3030 O O . PRO E 1 44 ? -5.875 -1.361 -6.450 1.00 54.84 48 PRO D O 1
ATOM 3034 N N . ASN E 1 45 ? -4.671 -0.885 -8.291 1.00 39.37 49 ASN D N 1
ATOM 3035 C CA . ASN E 1 45 ? -5.386 -1.854 -9.117 1.00 45.52 49 ASN D CA 1
ATOM 3036 C C . ASN E 1 45 ? -4.490 -2.964 -9.668 1.00 46.63 49 ASN D C 1
ATOM 3037 O O . ASN E 1 45 ? -4.882 -3.690 -10.581 1.00 41.50 49 ASN D O 1
ATOM 3042 N N . VAL E 1 46 ? -3.288 -3.087 -9.113 1.00 52.39 50 VAL D N 1
ATOM 3043 C CA . VAL E 1 46 ? -2.401 -4.203 -9.430 1.00 34.99 50 VAL D CA 1
ATOM 3044 C C . VAL E 1 46 ? -1.980 -4.910 -8.146 1.00 43.87 50 VAL D C 1
ATOM 3045 O O . VAL E 1 46 ? -1.369 -4.292 -7.274 1.00 49.38 50 VAL D O 1
ATOM 3049 N N . ASN E 1 47 ? -2.296 -6.195 -8.018 1.00 38.14 51 ASN D N 1
ATOM 3050 C CA . ASN E 1 47 ? -1.922 -6.910 -6.800 1.00 50.77 51 ASN D CA 1
ATOM 3051 C C . ASN E 1 47 ? -0.473 -7.390 -6.880 1.00 53.79 51 ASN D C 1
ATOM 3052 O O . ASN E 1 47 ? 0.151 -7.315 -7.939 1.00 50.98 51 ASN D O 1
ATOM 3057 N N . ALA E 1 48 ? 0.051 -7.877 -5.758 1.00 58.34 52 ALA D N 1
ATOM 3058 C CA . ALA E 1 48 ? 1.475 -8.192 -5.636 1.00 65.56 52 ALA D CA 1
ATOM 3059 C C . ALA E 1 48 ? 1.964 -9.242 -6.631 1.00 56.07 52 ALA D C 1
ATOM 3060 O O . ALA E 1 48 ? 3.051 -9.105 -7.189 1.00 54.08 52 ALA D O 1
ATOM 3062 N N . ALA E 1 49 ? 1.170 -10.287 -6.845 1.00 47.82 53 ALA D N 1
ATOM 3063 C CA . ALA E 1 49 ? 1.573 -11.385 -7.720 1.00 50.79 53 ALA D CA 1
ATOM 3064 C C . ALA E 1 49 ? 1.766 -10.889 -9.150 1.00 52.93 53 ALA D C 1
ATOM 3065 O O . ALA E 1 49 ? 2.814 -11.108 -9.775 1.00 66.13 53 ALA D O 1
ATOM 3067 N N . ILE E 1 50 ? 0.744 -10.205 -9.651 1.00 45.65 54 ILE D N 1
ATOM 3068 C CA . ILE E 1 50 ? 0.772 -9.642 -10.990 1.00 53.02 54 ILE D CA 1
ATOM 3069 C C . ILE E 1 50 ? 1.906 -8.639 -11.136 1.00 50.39 54 ILE D C 1
ATOM 3070 O O . ILE E 1 50 ? 2.603 -8.638 -12.144 1.00 61.44 54 ILE D O 1
ATOM 3075 N N . LEU E 1 51 ? 2.097 -7.796 -10.128 1.00 53.45 55 LEU D N 1
ATOM 3076 C CA . LEU E 1 51 ? 3.160 -6.801 -10.185 1.00 60.29 55 LEU D CA 1
ATOM 3077 C C . LEU E 1 51 ? 4.534 -7.470 -10.250 1.00 60.43 55 LEU D C 1
ATOM 3078 O O . LEU E 1 51 ? 5.408 -7.025 -10.991 1.00 50.81 55 LEU D O 1
ATOM 3083 N N . LYS E 1 52 ? 4.713 -8.547 -9.490 1.00 49.32 56 LYS D N 1
ATOM 3084 C CA . LYS E 1 52 ? 5.941 -9.334 -9.553 1.00 65.97 56 LYS D CA 1
ATOM 3085 C C . LYS E 1 52 ? 6.160 -9.881 -10.962 1.00 70.76 56 LYS D C 1
ATOM 3086 O O . LYS E 1 52 ? 7.268 -9.806 -11.510 1.00 71.82 56 LYS D O 1
ATOM 3092 N N . LYS E 1 53 ? 5.091 -10.422 -11.543 1.00 66.41 57 LYS D N 1
ATOM 3093 C CA . LYS E 1 53 ? 5.147 -10.965 -12.897 1.00 55.93 57 LYS D CA 1
ATOM 3094 C C . LYS E 1 53 ? 5.594 -9.893 -13.896 1.00 53.65 57 LYS D C 1
ATOM 3095 O O . LYS E 1 53 ? 6.509 -10.107 -14.702 1.00 65.08 57 LYS D O 1
ATOM 3101 N N . VAL E 1 54 ? 4.935 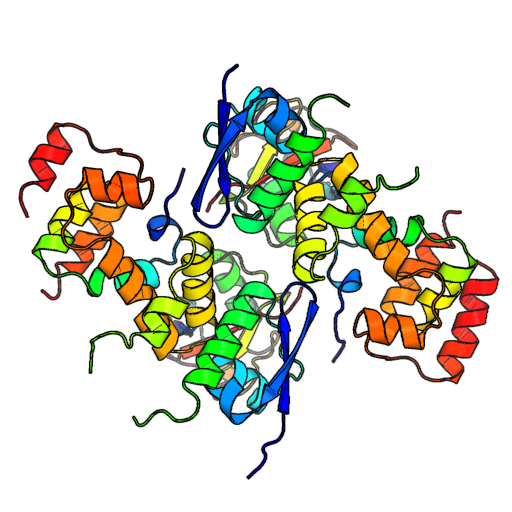-8.741 -13.821 1.00 48.57 58 VAL D N 1
ATOM 3102 C CA . VAL E 1 54 ? 5.224 -7.594 -14.673 1.00 49.74 58 VAL D CA 1
ATOM 3103 C C . VAL E 1 54 ? 6.683 -7.174 -14.546 1.00 58.19 58 VAL D C 1
ATOM 3104 O O . VAL E 1 54 ? 7.361 -6.920 -15.546 1.00 69.03 58 VAL D O 1
ATOM 3108 N N . ILE E 1 55 ? 7.161 -7.118 -13.306 1.00 52.37 59 ILE D N 1
ATOM 3109 C CA . ILE E 1 55 ? 8.546 -6.759 -13.029 1.00 62.63 59 ILE D CA 1
ATOM 3110 C C . ILE E 1 55 ? 9.501 -7.757 -13.676 1.00 65.74 59 ILE D C 1
ATOM 3111 O O . ILE E 1 55 ? 10.539 -7.369 -14.212 1.00 62.33 59 ILE D O 1
ATOM 3116 N N . GLN E 1 56 ? 9.140 -9.037 -13.654 1.00 66.91 60 GLN D N 1
ATOM 3117 C CA . GLN E 1 56 ? 9.994 -10.047 -14.272 1.00 69.64 60 GLN D CA 1
ATOM 3118 C C . GLN E 1 56 ? 10.025 -9.897 -15.793 1.00 74.80 60 GLN D C 1
ATOM 3119 O O . GLN E 1 56 ? 11.087 -10.033 -16.420 1.00 73.61 60 GLN D O 1
ATOM 3125 N N . TRP E 1 57 ? 8.875 -9.573 -16.382 1.00 66.60 61 TRP D N 1
ATOM 3126 C CA . TRP E 1 57 ? 8.832 -9.324 -17.822 1.00 74.55 61 TRP D CA 1
ATOM 3127 C C . TRP E 1 57 ? 9.692 -8.131 -18.217 1.00 73.82 61 TRP D C 1
ATOM 3128 O O . TRP E 1 57 ? 10.545 -8.241 -19.098 1.00 72.07 61 TRP D O 1
ATOM 3139 N N . CYS E 1 58 ? 9.460 -6.993 -17.569 1.00 67.23 62 CYS D N 1
ATOM 3140 C CA . CYS E 1 58 ? 10.214 -5.781 -17.866 1.00 65.69 62 CYS D CA 1
ATOM 3141 C C . CYS E 1 58 ? 11.713 -5.974 -17.649 1.00 72.59 62 CYS D C 1
ATOM 3142 O O . CYS E 1 58 ? 12.524 -5.489 -18.439 1.00 78.17 62 CYS D O 1
ATOM 3145 N N . THR E 1 59 ? 12.075 -6.677 -16.580 1.00 74.80 63 THR D N 1
ATOM 3146 C CA . THR E 1 59 ? 13.481 -6.944 -16.283 1.00 79.29 63 THR D CA 1
ATOM 3147 C C . THR E 1 59 ? 14.105 -7.805 -17.378 1.00 86.94 63 THR D C 1
ATOM 3148 O O . THR E 1 59 ? 15.243 -7.575 -17.783 1.00 95.57 63 THR D O 1
ATOM 3152 N N . HIS E 1 60 ? 13.355 -8.788 -17.870 1.00 88.06 64 HIS D N 1
ATOM 3153 C CA . HIS E 1 60 ? 13.868 -9.639 -18.940 1.00 91.63 64 HIS D CA 1
ATOM 3154 C C . HIS E 1 60 ? 14.052 -8.844 -20.231 1.00 96.25 64 HIS D C 1
ATOM 3155 O O . HIS E 1 60 ? 14.905 -9.167 -21.056 1.00 96.52 64 HIS D O 1
ATOM 3162 N N . HIS E 1 61 ? 13.242 -7.804 -20.396 1.00 79.42 65 HIS D N 1
ATOM 3163 C CA . HIS E 1 61 ? 13.292 -6.966 -21.586 1.00 77.05 65 HIS D CA 1
ATOM 3164 C C . HIS E 1 61 ? 13.975 -5.629 -21.318 1.00 74.28 65 HIS D C 1
ATOM 3165 O O . HIS E 1 61 ? 13.735 -4.662 -22.040 1.00 76.17 65 HIS D O 1
ATOM 3172 N N . LYS E 1 62 ? 14.807 -5.561 -20.278 1.00 78.73 66 LYS D N 1
ATOM 3173 C CA . LYS E 1 62 ? 15.400 -4.284 -19.879 1.00 92.88 66 LYS D CA 1
ATOM 3174 C C . LYS E 1 62 ? 16.234 -3.632 -20.993 1.00 100.97 66 LYS D C 1
ATOM 3175 O O . LYS E 1 62 ? 16.092 -2.431 -21.235 1.00 104.50 66 LYS D O 1
ATOM 3181 N N . ASP E 1 63 ? 17.092 -4.403 -21.664 1.00 102.15 67 ASP D N 1
ATOM 3182 C CA . ASP E 1 63 ? 17.879 -3.871 -22.783 1.00 107.54 67 ASP D CA 1
ATOM 3183 C C . ASP E 1 63 ? 17.677 -4.610 -24.117 1.00 120.65 67 ASP D C 1
ATOM 3184 O O . ASP E 1 63 ? 18.611 -5.225 -24.644 1.00 128.68 67 ASP D O 1
ATOM 3189 N N . ASP E 1 64 ? 16.471 -4.545 -24.670 1.00 123.67 68 ASP D N 1
ATOM 3190 C CA . ASP E 1 64 ? 16.216 -5.157 -25.972 1.00 126.18 68 ASP D CA 1
ATOM 3191 C C . ASP E 1 64 ? 15.853 -4.087 -27.005 1.00 123.23 68 ASP D C 1
ATOM 3192 O O . ASP E 1 64 ? 16.187 -2.910 -26.844 1.00 118.66 68 ASP D O 1
ATOM 3197 N N . ASP E 1 71 ? 4.660 -8.871 -34.305 1.00 114.25 83 ASP D N 1
ATOM 3198 C CA . ASP E 1 71 ? 5.566 -9.903 -34.794 1.00 120.58 83 ASP D CA 1
ATOM 3199 C C . ASP E 1 71 ? 5.361 -11.224 -34.055 1.00 117.14 83 ASP D C 1
ATOM 3200 O O . ASP E 1 71 ? 4.394 -11.391 -33.311 1.00 108.11 83 ASP D O 1
ATOM 3205 N N . ASP E 1 72 ? 6.281 -12.157 -34.276 1.00 121.99 84 ASP D N 1
ATOM 3206 C CA . ASP E 1 72 ? 6.279 -13.446 -33.592 1.00 119.32 84 ASP D CA 1
ATOM 3207 C C . ASP E 1 72 ? 6.625 -13.325 -32.108 1.00 113.68 84 ASP D C 1
ATOM 3208 O O . ASP E 1 72 ? 7.415 -12.469 -31.713 1.00 115.93 84 ASP D O 1
ATOM 3213 N N . ILE E 1 73 ? 6.024 -14.184 -31.289 1.00 102.59 85 ILE D N 1
ATOM 3214 C CA . ILE E 1 73 ? 6.254 -14.156 -29.848 1.00 92.41 85 ILE D CA 1
ATOM 3215 C C . ILE E 1 73 ? 7.510 -14.945 -29.483 1.00 94.56 85 ILE D C 1
ATOM 3216 O O . ILE E 1 73 ? 7.622 -16.127 -29.814 1.00 98.23 85 ILE D O 1
ATOM 3221 N N . PRO E 1 74 ? 8.466 -14.285 -28.810 1.00 96.84 86 PRO D N 1
ATOM 3222 C CA . PRO E 1 74 ? 9.700 -14.919 -28.332 1.00 81.32 86 PRO D CA 1
ATOM 3223 C C . PRO E 1 74 ? 9.402 -16.144 -27.475 1.00 94.48 86 PRO D C 1
ATOM 3224 O O . PRO E 1 74 ? 8.414 -16.141 -26.740 1.00 90.65 86 PRO D O 1
ATOM 3228 N N . VAL E 1 75 ? 10.233 -17.176 -27.584 1.00 110.14 87 VAL D N 1
ATOM 3229 C CA . VAL E 1 75 ? 10.012 -18.428 -26.867 1.00 108.77 87 VAL D CA 1
ATOM 3230 C C . VAL E 1 75 ? 9.945 -18.203 -25.354 1.00 122.00 87 VAL D C 1
ATOM 3231 O O . VAL E 1 75 ? 9.106 -18.794 -24.657 1.00 119.36 87 VAL D O 1
ATOM 3235 N N . TRP E 1 76 ? 10.809 -17.324 -24.854 1.00 105.14 88 TRP D N 1
ATOM 3236 C CA . TRP E 1 76 ? 10.794 -16.977 -23.440 1.00 101.42 88 TRP D CA 1
ATOM 3237 C C . TRP E 1 76 ? 9.456 -16.378 -23.028 1.00 94.22 88 TRP D C 1
ATOM 3238 O O . TRP E 1 76 ? 8.897 -16.772 -22.012 1.00 90.87 88 TRP D O 1
ATOM 3249 N N . ASP E 1 77 ? 8.954 -15.415 -23.800 1.00 96.43 89 ASP D N 1
ATOM 3250 C CA . ASP E 1 77 ? 7.640 -14.841 -23.519 1.00 90.43 89 ASP D CA 1
ATOM 3251 C C . ASP E 1 77 ? 6.565 -15.924 -23.563 1.00 87.20 89 ASP D C 1
ATOM 3252 O O . ASP E 1 77 ? 5.621 -15.895 -22.777 1.00 80.75 89 ASP D O 1
ATOM 3257 N N . GLN E 1 78 ? 6.709 -16.876 -24.481 1.00 93.35 90 GLN D N 1
ATOM 3258 C CA . GLN E 1 78 ? 5.764 -17.986 -24.576 1.00 89.10 90 GLN D CA 1
ATOM 3259 C C . GLN E 1 78 ? 5.718 -18.807 -23.288 1.00 85.81 90 GLN D C 1
ATOM 3260 O O . GLN E 1 78 ? 4.635 -19.126 -22.798 1.00 82.42 90 GLN D O 1
ATOM 3266 N N . GLU E 1 79 ? 6.880 -19.150 -22.739 1.00 90.54 91 GLU D N 1
ATOM 3267 C CA . GLU E 1 79 ? 6.904 -19.914 -21.489 1.00 93.63 91 GLU D CA 1
ATOM 3268 C C . GLU E 1 79 ? 6.463 -19.072 -20.291 1.00 93.65 91 GLU D C 1
ATOM 3269 O O . GLU E 1 79 ? 5.776 -19.561 -19.394 1.00 83.64 91 GLU D O 1
ATOM 3275 N N . PHE E 1 80 ? 6.866 -17.807 -20.290 1.00 91.20 92 PHE D N 1
ATOM 3276 C CA . PHE E 1 80 ? 6.496 -16.853 -19.250 1.00 79.13 92 PHE D CA 1
ATOM 3277 C C . PHE E 1 80 ? 4.983 -16.688 -19.164 1.00 77.48 92 PHE D C 1
ATOM 3278 O O . PHE E 1 80 ? 4.437 -16.423 -18.093 1.00 72.63 92 PHE D O 1
ATOM 3286 N N . LEU E 1 81 ? 4.312 -16.854 -20.298 1.00 77.92 93 LEU D N 1
ATOM 3287 C CA . LEU E 1 81 ? 2.870 -16.674 -20.361 1.00 75.05 93 LEU D CA 1
ATOM 3288 C C . LEU E 1 81 ? 2.132 -18.004 -20.306 1.00 80.33 93 LEU D C 1
ATOM 3289 O O . LEU E 1 81 ? 0.914 -18.051 -20.476 1.00 76.23 93 LEU D O 1
ATOM 3294 N N . LYS E 1 82 ? 2.864 -19.085 -20.055 1.00 86.90 94 LYS D N 1
ATOM 3295 C CA . LYS E 1 82 ? 2.223 -20.373 -19.837 1.00 94.86 94 LYS D CA 1
ATOM 3296 C C . LYS E 1 82 ? 1.657 -20.381 -18.428 1.00 93.65 94 LYS D C 1
ATOM 3297 O O . LYS E 1 82 ? 2.112 -21.117 -17.555 1.00 95.42 94 LYS D O 1
ATOM 3303 N N . VAL E 1 83 ? 0.654 -19.538 -18.225 1.00 82.23 95 VAL D N 1
ATOM 3304 C CA . VAL E 1 83 ? 0.033 -19.380 -16.930 1.00 73.57 95 VAL D CA 1
ATOM 3305 C C . VAL E 1 83 ? -1.456 -19.611 -17.065 1.00 70.81 95 VAL D C 1
ATOM 3306 O O . VAL E 1 83 ? -1.990 -19.677 -18.176 1.00 67.45 95 VAL D O 1
ATOM 3310 N N . ASP E 1 84 ? -2.125 -19.728 -15.926 1.00 65.95 96 ASP D N 1
ATOM 3311 C CA . ASP E 1 84 ? -3.572 -19.874 -15.907 1.00 71.39 96 ASP D CA 1
ATOM 3312 C C . ASP E 1 84 ? -4.260 -18.615 -16.452 1.00 63.76 96 ASP D C 1
ATOM 3313 O O . ASP E 1 84 ? -3.654 -17.546 -16.513 1.00 59.45 96 ASP D O 1
ATOM 3318 N N . GLN E 1 85 ? -5.516 -18.766 -16.870 1.00 55.25 97 GLN D N 1
ATOM 3319 C CA . GLN E 1 85 ? -6.272 -17.698 -17.531 1.00 53.17 97 GLN D CA 1
ATOM 3320 C C . GLN E 1 85 ? -6.502 -16.461 -16.655 1.00 55.76 97 GLN D C 1
ATOM 3321 O O . GLN E 1 85 ? -6.603 -15.347 -17.172 1.00 63.36 97 GLN D O 1
ATOM 3327 N N . GLY E 1 86 ? -6.620 -16.655 -15.344 1.00 53.89 98 GLY D N 1
ATOM 3328 C CA . GLY E 1 86 ? -6.793 -15.538 -14.431 1.00 43.36 98 GLY D CA 1
ATOM 3329 C C . GLY E 1 86 ? -5.581 -14.626 -14.450 1.00 42.84 98 GLY D C 1
ATOM 3330 O O . GLY E 1 86 ? -5.697 -13.403 -14.592 1.00 53.54 98 GLY D O 1
ATOM 3331 N N . THR E 1 87 ? -4.408 -15.240 -14.321 1.00 50.13 99 THR D N 1
ATOM 3332 C CA . THR E 1 87 ? -3.137 -14.527 -14.384 1.00 54.93 99 THR D CA 1
ATOM 3333 C C . THR E 1 87 ? -2.968 -13.777 -15.702 1.00 49.59 99 THR D C 1
ATOM 3334 O O . THR E 1 87 ? -2.517 -12.638 -15.710 1.00 51.46 99 THR D O 1
ATOM 3338 N N . LEU E 1 88 ? -3.317 -14.418 -16.812 1.00 46.72 100 LEU D N 1
ATOM 3339 C CA . LEU E 1 88 ? -3.208 -13.779 -18.122 1.00 53.41 100 LEU D CA 1
ATOM 3340 C C . LEU E 1 88 ? -4.153 -12.586 -18.240 1.00 46.75 100 LEU D C 1
ATOM 3341 O O . LEU E 1 88 ? -3.772 -11.521 -18.728 1.00 45.03 100 LEU D O 1
ATOM 3346 N N . PHE E 1 89 ? -5.389 -12.787 -17.795 1.00 43.20 101 PHE D N 1
ATOM 3347 C CA . PHE E 1 89 ? -6.408 -11.743 -17.757 1.00 41.13 101 PHE D CA 1
ATOM 3348 C C . PHE E 1 89 ? -5.898 -10.508 -17.014 1.00 42.89 101 PHE D C 1
ATOM 3349 O O . PHE E 1 89 ? -5.922 -9.379 -17.533 1.00 47.50 101 PHE D O 1
ATOM 3357 N N . GLU E 1 90 ? -5.413 -10.738 -15.800 1.00 42.93 102 GLU D N 1
ATOM 3358 C CA . GLU E 1 90 ? -4.931 -9.651 -14.961 1.00 54.63 102 GLU D CA 1
ATOM 3359 C C . GLU E 1 90 ? -3.648 -9.041 -15.517 1.00 52.97 102 GLU D C 1
ATOM 3360 O O . GLU E 1 90 ? -3.368 -7.866 -15.295 1.00 51.44 102 GLU D O 1
ATOM 3366 N N . LEU E 1 91 ? -2.869 -9.845 -16.233 1.00 45.20 103 LEU D N 1
ATOM 3367 C CA . LEU E 1 91 ? -1.644 -9.365 -16.859 1.00 50.55 103 LEU D CA 1
ATOM 3368 C C . LEU E 1 91 ? -1.979 -8.396 -17.981 1.00 56.72 103 LEU D C 1
ATOM 3369 O O . LEU E 1 91 ? -1.308 -7.383 -18.161 1.00 56.92 103 LEU D O 1
ATOM 3374 N N . ILE E 1 92 ? -3.018 -8.727 -18.740 1.00 45.78 104 ILE D N 1
ATOM 3375 C CA . ILE E 1 92 ? -3.531 -7.842 -19.774 1.00 49.76 104 ILE D CA 1
ATOM 3376 C C . ILE E 1 92 ? -4.006 -6.536 -19.153 1.00 48.00 104 ILE D C 1
ATOM 3377 O O . ILE E 1 92 ? -3.622 -5.445 -19.593 1.00 53.69 104 ILE D O 1
ATOM 3382 N N . LEU E 1 93 ? -4.844 -6.661 -18.126 1.00 41.75 105 LEU D N 1
ATOM 3383 C CA . LEU E 1 93 ? -5.390 -5.494 -17.436 1.00 40.59 105 LEU D CA 1
ATOM 3384 C C . LEU E 1 93 ? -4.280 -4.564 -16.928 1.00 48.32 105 LEU D C 1
ATOM 3385 O O . LEU E 1 93 ? -4.323 -3.343 -17.131 1.00 38.89 105 LEU D O 1
ATOM 3390 N N . ALA E 1 94 ? -3.286 -5.158 -16.275 1.00 36.96 106 ALA D N 1
ATOM 3391 C CA . ALA E 1 94 ? -2.170 -4.415 -15.697 1.00 45.43 106 ALA D CA 1
ATOM 3392 C C . ALA E 1 94 ? -1.305 -3.772 -16.775 1.00 51.19 106 ALA D C 1
ATOM 3393 O O . ALA E 1 94 ? -0.905 -2.615 -16.650 1.00 47.76 106 ALA D O 1
ATOM 3395 N N . ALA E 1 95 ? -1.018 -4.531 -17.829 1.00 41.50 107 ALA D N 1
ATOM 3396 C CA . ALA E 1 95 ? -0.186 -4.039 -18.921 1.00 49.69 107 ALA D CA 1
ATOM 3397 C C . ALA E 1 95 ? -0.860 -2.848 -19.578 1.00 51.25 107 ALA D C 1
ATOM 3398 O O . ALA E 1 95 ? -0.193 -1.907 -20.007 1.00 57.26 107 ALA D O 1
ATOM 3400 N N . ASN E 1 96 ? -2.186 -2.887 -19.651 1.00 53.79 108 ASN D N 1
ATOM 3401 C CA . ASN E 1 96 ? -2.917 -1.754 -20.192 1.00 57.17 108 ASN D CA 1
ATOM 3402 C C . ASN E 1 96 ? -2.888 -0.549 -19.255 1.00 58.44 108 ASN D C 1
ATOM 3403 O O . ASN E 1 96 ? -2.540 0.550 -19.686 1.00 61.35 108 ASN D O 1
ATOM 3408 N N . TYR E 1 97 ? -3.251 -0.737 -17.985 1.00 45.11 109 TYR D N 1
ATOM 3409 C CA . TYR E 1 97 ? -3.248 0.403 -17.063 1.00 52.87 109 TYR D CA 1
ATOM 3410 C C . TYR E 1 97 ? -1.852 0.992 -16.876 1.00 56.18 109 TYR D C 1
ATOM 3411 O O . TYR E 1 97 ? -1.691 2.210 -16.805 1.00 52.64 109 TYR D O 1
ATOM 3420 N N . LEU E 1 98 ? -0.846 0.129 -16.783 1.00 52.82 110 LEU D N 1
ATOM 3421 C CA . LEU E 1 98 ? 0.521 0.594 -16.584 1.00 51.49 110 LEU D CA 1
ATOM 3422 C C . LEU E 1 98 ? 1.098 1.116 -17.892 1.00 55.17 110 LEU D C 1
ATOM 3423 O O . LEU E 1 98 ? 2.154 1.750 -17.902 1.00 63.73 110 LEU D O 1
ATOM 3428 N N . ASP E 1 99 ? 0.387 0.852 -18.986 1.00 57.86 111 ASP D N 1
ATOM 3429 C CA . ASP E 1 99 ? 0.832 1.229 -20.324 1.00 59.65 111 ASP D CA 1
ATOM 3430 C C . ASP E 1 99 ? 2.226 0.677 -20.611 1.00 69.47 111 ASP D C 1
ATOM 3431 O O . ASP E 1 99 ? 3.201 1.424 -20.707 1.00 64.73 111 ASP D O 1
ATOM 3436 N N . ILE E 1 100 ? 2.300 -0.645 -20.723 1.00 66.97 112 ILE D N 1
ATOM 3437 C CA . ILE E 1 100 ? 3.520 -1.340 -21.114 1.00 69.87 112 ILE D CA 1
ATOM 3438 C C . ILE E 1 100 ? 3.257 -2.095 -22.413 1.00 68.53 112 ILE D C 1
ATOM 3439 O O . ILE E 1 100 ? 2.813 -3.243 -22.395 1.00 69.44 112 ILE D O 1
ATOM 3444 N N . LYS E 1 101 ? 3.526 -1.430 -23.534 1.00 68.23 113 LYS D N 1
ATOM 3445 C CA . LYS E 1 101 ? 3.091 -1.880 -24.856 1.00 74.05 113 LYS D CA 1
ATOM 3446 C C . LYS E 1 101 ? 3.473 -3.317 -25.224 1.00 75.85 113 LYS D C 1
ATOM 3447 O O . LYS E 1 101 ? 2.628 -4.085 -25.692 1.00 60.91 113 LYS D O 1
ATOM 3453 N N . GLY E 1 102 ? 4.736 -3.677 -25.013 1.00 75.67 114 GLY D N 1
ATOM 3454 C CA . GLY E 1 102 ? 5.217 -5.000 -25.376 1.00 64.46 114 GLY D CA 1
ATOM 3455 C C . GLY E 1 102 ? 4.492 -6.138 -24.680 1.00 60.08 114 GLY D C 1
ATOM 3456 O O . GLY E 1 102 ? 4.075 -7.113 -25.320 1.00 60.01 114 GLY D O 1
ATOM 3457 N N . LEU E 1 103 ? 4.320 -5.997 -23.370 1.00 57.10 115 LEU D N 1
ATOM 3458 C CA . LEU E 1 103 ? 3.663 -7.016 -22.562 1.00 58.00 115 LEU D CA 1
ATOM 3459 C C . LEU E 1 103 ? 2.199 -7.158 -22.963 1.00 58.03 115 LEU D C 1
ATOM 3460 O O . LEU E 1 103 ? 1.662 -8.270 -23.045 1.00 61.24 115 LEU D O 1
ATOM 3465 N N . LEU E 1 104 ? 1.570 -6.020 -23.238 1.00 57.90 116 LEU D N 1
ATOM 3466 C CA . LEU E 1 104 ? 0.179 -5.992 -23.663 1.00 57.61 116 LEU D CA 1
ATOM 3467 C C . LEU E 1 104 ? 0.030 -6.747 -24.977 1.00 61.12 116 LEU D C 1
ATOM 3468 O O . LEU E 1 104 ? -0.870 -7.586 -25.136 1.00 52.93 116 LEU D O 1
ATOM 3473 N N . ASP E 1 105 ? 0.942 -6.464 -25.903 1.00 66.69 117 ASP D N 1
ATOM 3474 C CA . ASP E 1 105 ? 0.941 -7.114 -27.206 1.00 69.46 117 ASP D CA 1
ATOM 3475 C C . ASP E 1 105 ? 1.098 -8.625 -27.082 1.00 65.44 117 ASP D C 1
ATOM 3476 O O . ASP E 1 105 ? 0.288 -9.376 -27.628 1.00 64.79 117 ASP D O 1
ATOM 3481 N N . VAL E 1 106 ? 2.124 -9.078 -26.365 1.00 60.52 118 VAL D N 1
ATOM 3482 C CA . VAL E 1 106 ? 2.375 -10.518 -26.299 1.00 60.60 118 VAL D CA 1
ATOM 3483 C C . VAL E 1 106 ? 1.266 -11.264 -25.552 1.00 56.18 118 VAL D C 1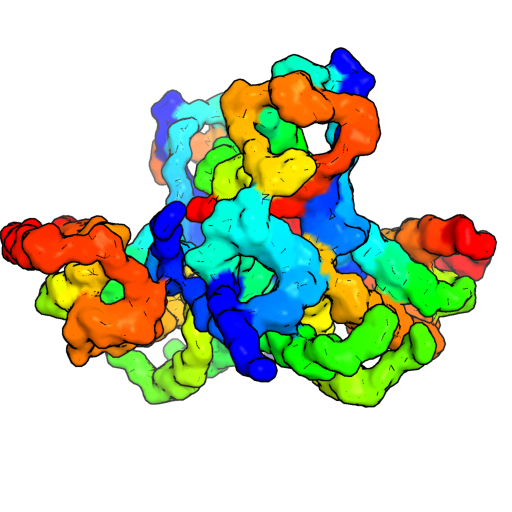
ATOM 3484 O O . VAL E 1 106 ? 0.929 -12.394 -25.913 1.00 57.42 118 VAL D O 1
ATOM 3488 N N . THR E 1 107 ? 0.689 -10.646 -24.524 1.00 50.73 119 THR D N 1
ATOM 3489 C CA . THR E 1 107 ? -0.369 -11.322 -23.774 1.00 56.80 119 THR D CA 1
ATOM 3490 C C . THR E 1 107 ? -1.667 -11.415 -24.584 1.00 55.61 119 THR D C 1
ATOM 3491 O O . THR E 1 107 ? -2.296 -12.488 -24.668 1.00 53.08 119 THR D O 1
ATOM 3495 N N . CYS E 1 108 ? -2.047 -10.302 -25.211 1.00 51.94 120 CYS D N 1
ATOM 3496 C CA . CYS E 1 108 ? -3.242 -10.288 -26.051 1.00 59.55 120 CYS D CA 1
ATOM 3497 C C . CYS E 1 108 ? -3.102 -11.239 -27.238 1.00 70.26 120 CYS D C 1
ATOM 3498 O O . CYS E 1 108 ? -4.053 -11.936 -27.608 1.00 84.60 120 CYS D O 1
ATOM 3501 N N . LYS E 1 109 ? -1.910 -11.283 -27.822 1.00 65.66 121 LYS D N 1
ATOM 3502 C CA . LYS E 1 109 ? -1.674 -12.180 -28.943 1.00 69.91 121 LYS D CA 1
ATOM 3503 C C . LYS E 1 109 ? -1.648 -13.628 -28.457 1.00 63.01 121 LYS D C 1
ATOM 3504 O O . LYS E 1 109 ? -1.946 -14.541 -29.217 1.00 63.00 121 LYS D O 1
ATOM 3510 N N . THR E 1 110 ? -1.249 -13.839 -27.204 1.00 63.33 122 THR D N 1
ATOM 3511 C CA . THR E 1 110 ? -1.303 -15.176 -26.610 1.00 63.50 122 THR D CA 1
ATOM 3512 C C . THR E 1 110 ? -2.750 -15.673 -26.517 1.00 72.92 122 THR D C 1
ATOM 3513 O O . THR E 1 110 ? -3.060 -16.808 -26.913 1.00 80.00 122 THR D O 1
ATOM 3517 N N . VAL E 1 111 ? -3.639 -14.816 -26.013 1.00 50.43 123 VAL D N 1
ATOM 3518 C CA . VAL E 1 111 ? -5.062 -15.165 -25.955 1.00 61.29 123 VAL D CA 1
ATOM 3519 C C . VAL E 1 111 ? -5.606 -15.428 -27.366 1.00 61.61 123 VAL D C 1
ATOM 3520 O O . VAL E 1 111 ? -6.336 -16.408 -27.615 1.00 62.88 123 VAL D O 1
ATOM 3524 N N . ALA E 1 112 ? -5.232 -14.546 -28.288 1.00 55.51 124 ALA D N 1
ATOM 3525 C CA . ALA E 1 112 ? -5.589 -14.705 -29.693 1.00 61.62 124 ALA D CA 1
ATOM 3526 C C . ALA E 1 112 ? -5.143 -16.070 -30.214 1.00 77.23 124 ALA D C 1
ATOM 3527 O O . ALA E 1 112 ? -5.857 -16.722 -30.976 1.00 82.27 124 ALA D O 1
ATOM 3529 N N . ASN E 1 113 ? -3.952 -16.489 -29.800 1.00 78.13 125 ASN D N 1
ATOM 3530 C CA . ASN E 1 113 ? -3.407 -17.782 -30.189 1.00 80.14 125 ASN D CA 1
ATOM 3531 C C . ASN E 1 113 ? -4.204 -18.913 -29.563 1.00 84.02 125 ASN D C 1
ATOM 3532 O O . ASN E 1 113 ? -4.228 -20.030 -30.083 1.00 86.48 125 ASN D O 1
ATOM 3537 N N . MET E 1 114 ? -4.850 -18.627 -28.437 1.00 82.25 126 MET D N 1
ATOM 3538 C CA . MET E 1 114 ? -5.767 -19.600 -27.857 1.00 78.25 126 MET D CA 1
ATOM 3539 C C . MET E 1 114 ? -7.054 -19.654 -28.673 1.00 75.67 126 MET D C 1
ATOM 3540 O O . MET E 1 114 ? -7.793 -20.636 -28.606 1.00 76.00 126 MET D O 1
ATOM 3545 N N . ILE E 1 115 ? -7.330 -18.602 -29.442 1.00 76.02 127 ILE D N 1
ATOM 3546 C CA . ILE E 1 115 ? -8.524 -18.621 -30.295 1.00 79.87 127 ILE D CA 1
ATOM 3547 C C . ILE E 1 115 ? -8.344 -19.367 -31.629 1.00 83.89 127 ILE D C 1
ATOM 3548 O O . ILE E 1 115 ? -9.211 -20.144 -32.032 1.00 82.46 127 ILE D O 1
ATOM 3553 N N . LYS E 1 116 ? -7.217 -19.134 -32.299 1.00 91.54 128 LYS D N 1
ATOM 3554 C CA . LYS E 1 116 ? -6.979 -19.647 -33.656 1.00 97.20 128 LYS D CA 1
ATOM 3555 C C . LYS E 1 116 ? -7.067 -21.162 -33.835 1.00 100.41 128 LYS D C 1
ATOM 3556 O O . LYS E 1 116 ? -6.794 -21.932 -32.914 1.00 109.71 128 LYS D O 1
ATOM 3562 N N . GLY E 1 117 ? -7.447 -21.570 -35.044 1.00 97.23 129 GLY D N 1
ATOM 3563 C CA . GLY E 1 117 ? -7.438 -22.966 -35.442 1.00 104.93 129 GLY D CA 1
ATOM 3564 C C . GLY E 1 117 ? -8.381 -23.846 -34.649 1.00 110.42 129 GLY D C 1
ATOM 3565 O O . GLY E 1 117 ? -8.123 -25.036 -34.464 1.00 111.49 129 GLY D O 1
ATOM 3566 N N . LYS E 1 118 ? -9.480 -23.263 -34.187 1.00 111.44 130 LYS D N 1
ATOM 3567 C CA . LYS E 1 118 ? -10.462 -24.009 -33.414 1.00 115.52 130 LYS D CA 1
ATOM 3568 C C . LYS E 1 118 ? -11.858 -23.884 -34.012 1.00 121.96 130 LYS D C 1
ATOM 3569 O O . LYS E 1 118 ? -12.168 -22.911 -34.700 1.00 119.50 130 LYS D O 1
ATOM 3575 N N . THR E 1 119 ? -12.692 -24.881 -33.744 1.00 126.74 131 THR D N 1
ATOM 3576 C CA . THR E 1 119 ? -14.100 -24.830 -34.108 1.00 124.63 131 THR D CA 1
ATOM 3577 C C . THR E 1 119 ? -14.819 -24.039 -33.017 1.00 120.87 131 THR D C 1
ATOM 3578 O O . THR E 1 119 ? -14.334 -23.991 -31.886 1.00 113.29 131 THR D O 1
ATOM 3582 N N . PRO E 1 120 ? -15.955 -23.396 -33.351 1.00 119.90 132 PRO D N 1
ATOM 3583 C CA . PRO E 1 120 ? -16.696 -22.572 -32.384 1.00 113.16 132 PRO D CA 1
ATOM 3584 C C . PRO E 1 120 ? -16.907 -23.250 -31.032 1.00 109.00 132 PRO D C 1
ATOM 3585 O O . PRO E 1 120 ? -16.701 -22.628 -29.986 1.00 103.35 132 PRO D O 1
ATOM 3589 N N . GLU E 1 121 ? -17.300 -24.519 -31.061 1.00 111.59 133 GLU D N 1
ATOM 3590 C CA . GLU E 1 121 ? -17.562 -25.259 -29.836 1.00 112.44 133 GLU D CA 1
ATOM 3591 C C . GLU E 1 121 ? -16.277 -25.482 -29.046 1.00 107.97 133 GLU D C 1
ATOM 3592 O O . GLU E 1 121 ? -16.287 -25.471 -27.816 1.00 103.10 133 GLU D O 1
ATOM 3598 N N . GLU E 1 122 ? -15.173 -25.685 -29.757 1.00 107.40 134 GLU D N 1
ATOM 3599 C CA . GLU E 1 122 ? -13.872 -25.831 -29.115 1.00 105.00 134 GLU D CA 1
ATOM 3600 C C . GLU E 1 122 ? -13.428 -24.521 -28.464 1.00 93.74 134 GLU D C 1
ATOM 3601 O O . GLU E 1 122 ? -12.820 -24.529 -27.392 1.00 91.46 134 GLU D O 1
ATOM 3607 N N . ILE E 1 123 ? -13.730 -23.400 -29.114 1.00 89.37 135 ILE D N 1
ATOM 3608 C CA . ILE E 1 123 ? -13.474 -22.088 -28.527 1.00 85.71 135 ILE D CA 1
ATOM 3609 C C . ILE E 1 123 ? -14.301 -21.933 -27.253 1.00 83.13 135 ILE D C 1
ATOM 3610 O O . ILE E 1 123 ? -13.817 -21.414 -26.237 1.00 86.34 135 ILE D O 1
ATOM 3615 N N . ARG E 1 124 ? -15.545 -22.405 -27.306 1.00 86.40 136 ARG D N 1
ATOM 3616 C CA . ARG E 1 124 ? -16.402 -22.396 -26.127 1.00 85.43 136 ARG D CA 1
ATOM 3617 C C . ARG E 1 124 ? -15.801 -23.246 -25.016 1.00 85.90 136 ARG D C 1
ATOM 3618 O O . ARG E 1 124 ? -15.890 -22.889 -23.847 1.00 87.81 136 ARG D O 1
ATOM 3626 N N . LYS E 1 125 ? -15.199 -24.374 -25.378 1.00 87.71 137 LYS D N 1
ATOM 3627 C CA . LYS E 1 125 ? -14.566 -25.235 -24.386 1.00 83.55 137 LYS D CA 1
ATOM 3628 C C . LYS E 1 125 ? -13.374 -24.528 -23.759 1.00 84.30 137 LYS D C 1
ATOM 3629 O O . LYS E 1 125 ? -13.135 -24.639 -22.557 1.00 86.54 137 LYS D O 1
ATOM 3635 N N . THR E 1 126 ? -12.629 -23.799 -24.583 1.00 83.63 138 THR D N 1
ATOM 3636 C CA . THR E 1 126 ? -11.440 -23.097 -24.118 1.00 78.84 138 THR D CA 1
ATOM 3637 C C . THR E 1 126 ? -11.788 -21.977 -23.141 1.00 77.24 138 THR D C 1
ATOM 3638 O O . THR E 1 126 ? -11.164 -21.850 -22.089 1.00 83.91 138 THR D O 1
ATOM 3642 N N . PHE E 1 127 ? -12.792 -21.174 -23.479 1.00 76.43 139 PHE D N 1
ATOM 3643 C CA . PHE E 1 127 ? -13.107 -19.997 -22.671 1.00 70.84 139 PHE D CA 1
ATOM 3644 C C . PHE E 1 127 ? -14.377 -20.140 -21.838 1.00 71.98 139 PHE D C 1
ATOM 3645 O O . PHE E 1 127 ? -14.859 -19.158 -21.274 1.00 69.62 139 PHE D O 1
ATOM 3653 N N . ASN E 1 128 ? -14.879 -21.368 -21.726 1.00 72.63 140 ASN D N 1
ATOM 3654 C CA . ASN E 1 128 ? -16.153 -21.645 -21.064 1.00 72.54 140 ASN D CA 1
ATOM 3655 C C . ASN E 1 128 ? -17.225 -20.650 -21.490 1.00 73.68 140 ASN D C 1
ATOM 3656 O O . ASN E 1 128 ? -17.813 -19.960 -20.659 1.00 71.54 140 ASN D O 1
ATOM 3661 N N . ILE E 1 129 ? -17.473 -20.592 -22.795 1.00 77.00 141 ILE D N 1
ATOM 3662 C CA . ILE E 1 129 ? -18.454 -19.675 -23.352 1.00 76.77 141 ILE D CA 1
ATOM 3663 C C . ILE E 1 129 ? -19.831 -20.309 -23.303 1.00 78.91 141 ILE D C 1
ATOM 3664 O O . ILE E 1 129 ? -20.015 -21.441 -23.750 1.00 80.60 141 ILE D O 1
ATOM 3669 N N . LYS E 1 130 ? -20.798 -19.586 -22.753 1.00 81.43 142 LYS D N 1
ATOM 3670 C CA . LYS E 1 130 ? -22.169 -20.066 -22.760 1.00 85.49 142 LYS D CA 1
ATOM 3671 C C . LYS E 1 130 ? -22.797 -19.771 -24.111 1.00 88.99 142 LYS D C 1
ATOM 3672 O O . LYS E 1 130 ? -22.700 -18.656 -24.624 1.00 83.10 142 LYS D O 1
ATOM 3678 N N . ASN E 1 131 ? -23.435 -20.781 -24.690 1.00 98.07 143 ASN D N 1
ATOM 3679 C CA . ASN E 1 131 ? -24.113 -20.614 -25.963 1.00 98.43 143 ASN D CA 1
ATOM 3680 C C . ASN E 1 131 ? -25.494 -20.014 -25.758 1.00 103.35 143 ASN D C 1
ATOM 3681 O O . ASN E 1 131 ? -26.356 -20.628 -25.131 1.00 112.00 143 ASN D O 1
ATOM 3686 N N . ASP E 1 132 ? -25.704 -18.813 -26.285 1.00 104.28 144 ASP D N 1
ATOM 3687 C CA . ASP E 1 132 ? -27.028 -18.212 -26.260 1.00 110.80 144 ASP D CA 1
ATOM 3688 C C . ASP E 1 132 ? -27.517 -18.087 -27.695 1.00 111.65 144 ASP D C 1
ATOM 3689 O O . ASP E 1 132 ? -28.439 -17.331 -27.993 1.00 116.55 144 ASP D O 1
ATOM 3694 N N . PHE E 1 133 ? -26.878 -18.847 -28.580 1.00 105.79 145 PHE D N 1
ATOM 3695 C CA . PHE E 1 133 ? -27.311 -18.971 -29.966 1.00 107.03 145 PHE D CA 1
ATOM 3696 C C . PHE E 1 133 ? -28.117 -20.247 -30.190 1.00 114.33 145 PHE D C 1
ATOM 3697 O O . PHE E 1 133 ? -27.874 -21.274 -29.556 1.00 113.12 145 PHE D O 1
ATOM 3705 N N . THR E 1 134 ? -29.089 -20.166 -31.087 1.00 121.18 146 THR D N 1
ATOM 3706 C CA . THR E 1 134 ? -29.748 -21.351 -31.606 1.00 127.22 146 THR D CA 1
ATOM 3707 C C . THR E 1 134 ? -29.011 -21.734 -32.892 1.00 129.97 146 THR D C 1
ATOM 3708 O O . THR E 1 134 ? -28.237 -20.935 -33.421 1.00 130.30 146 THR D O 1
ATOM 3712 N N . GLU E 1 135 ? -29.213 -22.961 -33.362 1.00 132.96 147 GLU D N 1
ATOM 3713 C CA . GLU E 1 135 ? -28.527 -23.456 -34.555 1.00 131.36 147 GLU D CA 1
ATOM 3714 C C . GLU E 1 135 ? -28.751 -22.587 -35.797 1.00 131.65 147 GLU D C 1
ATOM 3715 O O . GLU E 1 135 ? -27.800 -22.229 -36.503 1.00 130.88 147 GLU D O 1
ATOM 3721 N N . GLU E 1 136 ? -30.009 -22.241 -36.052 1.00 134.49 148 GLU D N 1
ATOM 3722 C CA . GLU E 1 136 ? -30.349 -21.412 -37.205 1.00 134.71 148 GLU D CA 1
ATOM 3723 C C . GLU E 1 136 ? -29.832 -19.977 -37.045 1.00 125.28 148 GLU D C 1
ATOM 3724 O O . GLU E 1 136 ? -29.454 -19.351 -38.032 1.00 121.33 148 GLU D O 1
ATOM 3730 N N . GLU E 1 137 ? -29.829 -19.446 -35.821 1.00 119.51 149 GLU D N 1
ATOM 3731 C CA . GLU E 1 137 ? -29.259 -18.117 -35.590 1.00 118.89 149 GLU D CA 1
ATOM 3732 C C . GLU E 1 137 ? -27.764 -18.127 -35.870 1.00 117.03 149 GLU D C 1
ATOM 3733 O O . GLU E 1 137 ? -27.211 -17.147 -36.364 1.00 113.57 149 GLU D O 1
ATOM 3739 N N . GLU E 1 138 ? -27.115 -19.242 -35.553 1.00 119.12 150 GLU D N 1
ATOM 3740 C CA . GLU E 1 138 ? -25.692 -19.396 -35.816 1.00 119.12 150 GLU D CA 1
ATOM 3741 C C . GLU E 1 138 ? -25.464 -19.417 -37.323 1.00 120.73 150 GLU D C 1
ATOM 3742 O O . GLU E 1 138 ? -24.587 -18.721 -37.846 1.00 120.01 150 GLU D O 1
ATOM 3748 N N . ALA E 1 139 ? -26.273 -20.219 -38.012 1.00 120.95 151 ALA D N 1
ATOM 3749 C CA . ALA E 1 139 ? -26.238 -20.294 -39.471 1.00 114.67 151 ALA D CA 1
ATOM 3750 C C . ALA E 1 139 ? -26.432 -18.924 -40.123 1.00 117.34 151 ALA D C 1
ATOM 3751 O O . ALA E 1 139 ? -25.792 -18.603 -41.121 1.00 121.54 151 ALA D O 1
ATOM 3753 N N . GLN E 1 140 ? -27.329 -18.129 -39.554 1.00 109.42 152 GLN D N 1
ATOM 3754 C CA . GLN E 1 140 ? -27.650 -16.809 -40.078 1.00 116.52 152 GLN D CA 1
ATOM 3755 C C . GLN E 1 140 ? -26.465 -15.863 -39.832 1.00 117.29 152 GLN D C 1
ATOM 3756 O O . GLN E 1 140 ? -26.110 -15.016 -40.674 1.00 117.10 152 GLN D O 1
ATOM 3762 N N . VAL E 1 141 ? -25.846 -16.041 -38.667 1.00 121.22 153 VAL D N 1
ATOM 3763 C CA . VAL E 1 141 ? -24.733 -15.209 -38.230 1.00 120.61 153 VAL D CA 1
ATOM 3764 C C . VAL E 1 141 ? -23.527 -15.449 -39.126 1.00 122.23 153 VAL D C 1
ATOM 3765 O O . VAL E 1 141 ? -22.746 -14.524 -39.407 1.00 121.03 153 VAL D O 1
ATOM 3769 N N . ARG E 1 142 ? -23.398 -16.690 -39.593 1.00 127.59 154 ARG D N 1
ATOM 3770 C CA . ARG E 1 142 ? -22.398 -17.022 -40.598 1.00 133.07 154 ARG D CA 1
ATOM 3771 C C . ARG E 1 142 ? -22.478 -16.053 -41.768 1.00 136.56 154 ARG D C 1
ATOM 3772 O O . ARG E 1 142 ? -21.481 -15.443 -42.144 1.00 142.26 154 ARG D O 1
ATOM 3780 N N . LYS E 1 143 ? -23.695 -15.850 -42.270 1.00 129.65 155 LYS D N 1
ATOM 3781 C CA . LYS E 1 143 ? -23.936 -14.945 -43.391 1.00 128.46 155 LYS D CA 1
ATOM 3782 C C . LYS E 1 143 ? -23.687 -13.493 -43.035 1.00 134.03 155 LYS D C 1
ATOM 3783 O O . LYS E 1 143 ? -23.127 -12.745 -43.840 1.00 134.03 155 LYS D O 1
ATOM 3789 N N . GLU E 1 144 ? -24.122 -13.088 -41.845 1.00 140.79 156 GLU D N 1
ATOM 3790 C CA . GLU E 1 144 ? -23.879 -11.717 -41.403 1.00 143.24 156 GLU D CA 1
ATOM 3791 C C . GLU E 1 144 ? -22.397 -11.371 -41.441 1.00 145.47 156 GLU D C 1
ATOM 3792 O O . GLU E 1 144 ? -22.008 -10.314 -41.940 1.00 142.12 156 GLU D O 1
ATOM 3798 N N . ASN E 1 145 ? -21.572 -12.267 -40.909 1.00 150.62 157 ASN D N 1
ATOM 3799 C CA . ASN E 1 145 ? -20.131 -12.068 -40.949 1.00 154.02 157 ASN D CA 1
ATOM 3800 C C . ASN E 1 145 ? -19.575 -12.199 -42.366 1.00 155.25 157 ASN D C 1
ATOM 3801 O O . ASN E 1 145 ? -18.574 -11.564 -42.703 1.00 156.93 157 ASN D O 1
ATOM 3806 N N . GLN E 1 146 ? -20.230 -13.015 -43.193 1.00 154.07 158 GLN D N 1
ATOM 3807 C CA . GLN E 1 146 ? -19.747 -13.271 -44.553 1.00 154.52 158 GLN D CA 1
ATOM 3808 C C . GLN E 1 146 ? -19.625 -12.008 -45.420 1.00 157.13 158 GLN D C 1
ATOM 3809 O O . GLN E 1 146 ? -18.648 -11.866 -46.152 1.00 158.23 158 GLN D O 1
ATOM 3815 N N . TRP E 1 147 ? -20.592 -11.094 -45.349 1.00 160.10 159 TRP D N 1
ATOM 3816 C CA . TRP E 1 147 ? -20.557 -9.922 -46.229 1.00 167.58 159 TRP D CA 1
ATOM 3817 C C . TRP E 1 147 ? -19.732 -8.755 -45.664 1.00 165.61 159 TRP D C 1
ATOM 3818 O O . TRP E 1 147 ? -19.369 -7.836 -46.401 1.00 172.24 159 TRP D O 1
ATOM 3829 N N . CYS E 1 148 ? -19.448 -8.785 -44.362 1.00 158.26 160 CYS D N 1
ATOM 3830 C CA . CYS E 1 148 ? -18.744 -7.686 -43.687 1.00 156.45 160 CYS D CA 1
ATOM 3831 C C . CYS E 1 148 ? -17.328 -7.439 -44.214 1.00 156.50 160 CYS D C 1
ATOM 3832 O O . CYS E 1 148 ? -16.821 -8.182 -45.054 1.00 156.95 160 CYS D O 1
ATOM 3835 N N . GLN F 2 15 ? -29.094 -13.316 -16.546 1.00 110.38 275 GLN E N 1
ATOM 3836 C CA . GLN F 2 15 ? -29.179 -14.592 -17.246 1.00 114.43 275 GLN E CA 1
ATOM 3837 C C . GLN F 2 15 ? -28.012 -14.769 -18.214 1.00 118.66 275 GLN E C 1
ATOM 3838 O O . GLN F 2 15 ? -27.640 -15.891 -18.558 1.00 115.86 275 GLN E O 1
ATOM 3844 N N . PHE F 2 16 ? -27.442 -13.648 -18.644 1.00 121.54 276 PHE E N 1
ATOM 3845 C CA . PHE F 2 16 ? -26.302 -13.647 -19.552 1.00 119.33 276 PHE E CA 1
ATOM 3846 C C . PHE F 2 16 ? -25.004 -13.901 -18.785 1.00 114.26 276 PHE E C 1
ATOM 3847 O O . PHE F 2 16 ? -24.656 -13.167 -17.858 1.00 112.59 276 PHE E O 1
ATOM 3855 N N . GLN F 2 17 ? -24.310 -14.969 -19.166 1.00 112.18 277 GLN E N 1
ATOM 3856 C CA . GLN F 2 17 ? -23.043 -15.358 -18.548 1.00 109.48 277 GLN E CA 1
ATOM 3857 C C . GLN F 2 17 ? -21.838 -14.659 -19.163 1.00 97.20 277 GLN E C 1
ATOM 3858 O O . GLN F 2 17 ? -21.824 -14.347 -20.351 1.00 92.11 277 GLN E O 1
ATOM 3864 N N . ARG F 2 18 ? -20.808 -14.438 -18.355 1.00 89.70 278 ARG E N 1
ATOM 3865 C CA . ARG F 2 18 ? -19.666 -13.706 -18.849 1.00 84.02 278 ARG E CA 1
ATOM 3866 C C . ARG F 2 18 ? -18.497 -14.639 -19.080 1.00 79.48 278 ARG E C 1
AT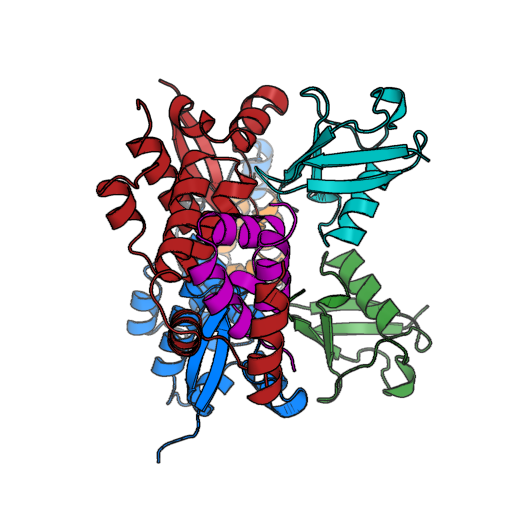OM 3867 O O . ARG F 2 18 ? -18.482 -15.779 -18.616 1.00 69.32 278 ARG E O 1
ATOM 3875 N N . ASP F 2 19 ? -17.524 -14.135 -19.824 1.00 66.03 279 ASP E N 1
ATOM 3876 C CA . ASP F 2 19 ? -16.327 -14.886 -20.151 1.00 64.93 279 ASP E CA 1
ATOM 3877 C C . ASP F 2 19 ? -15.104 -13.983 -20.175 1.00 67.04 279 ASP E C 1
ATOM 3878 O O . ASP F 2 19 ? -15.227 -12.765 -20.046 1.00 58.45 279 ASP E O 1
ATOM 3883 N N . PHE F 2 20 ? -13.933 -14.603 -20.296 1.00 53.69 280 PHE E N 1
ATOM 3884 C CA . PHE F 2 20 ? -12.655 -13.905 -20.420 1.00 52.22 280 PHE E CA 1
ATOM 3885 C C . PHE F 2 20 ? -12.759 -12.651 -21.286 1.00 52.96 280 PHE E C 1
ATOM 3886 O O . PHE F 2 20 ? -12.416 -11.549 -20.854 1.00 51.64 280 PHE E O 1
ATOM 3894 N N . ILE F 2 21 ? -13.240 -12.833 -22.510 1.00 53.22 281 ILE E N 1
ATOM 3895 C CA . ILE F 2 21 ? -13.303 -11.751 -23.481 1.00 51.46 281 ILE E CA 1
ATOM 3896 C C . ILE F 2 21 ? -14.338 -10.698 -23.087 1.00 50.56 281 ILE E C 1
ATOM 3897 O O . ILE F 2 21 ? -14.062 -9.500 -23.155 1.00 59.84 281 ILE E O 1
ATOM 3902 N N . SER F 2 22 ? -15.521 -11.137 -22.665 1.00 52.98 282 SER E N 1
ATOM 3903 C CA . SER F 2 22 ? -16.582 -10.200 -22.303 1.00 48.05 282 SER E CA 1
ATOM 3904 C C . SER F 2 22 ? -16.315 -9.465 -20.988 1.00 46.98 282 SER E C 1
ATOM 3905 O O . SER F 2 22 ? -16.994 -8.490 -20.672 1.00 57.12 282 SER E O 1
ATOM 3908 N N . LEU F 2 23 ? -15.325 -9.922 -20.228 1.00 43.96 283 LEU E N 1
ATOM 3909 C CA . LEU F 2 23 ? -14.966 -9.255 -18.981 1.00 50.70 283 LEU E CA 1
ATOM 3910 C C . LEU F 2 23 ? -13.900 -8.186 -19.192 1.00 53.02 283 LEU E C 1
ATOM 3911 O O . LEU F 2 23 ? -13.728 -7.296 -18.359 1.00 49.04 283 LEU E O 1
ATOM 3916 N N . LEU F 2 24 ? -13.181 -8.285 -20.305 1.00 48.04 284 LEU E N 1
ATOM 3917 C CA . LEU F 2 24 ? -12.184 -7.285 -20.661 1.00 49.62 284 LEU E CA 1
ATOM 3918 C C . LEU F 2 24 ? -12.849 -5.958 -20.999 1.00 48.51 284 LEU E C 1
ATOM 3919 O O . LEU F 2 24 ? -14.023 -5.926 -21.367 1.00 59.76 284 LEU E O 1
ATOM 3924 N N . PRO F 2 25 ? -12.103 -4.851 -20.860 1.00 54.01 285 PRO E N 1
ATOM 3925 C CA . PRO F 2 25 ? -12.542 -3.595 -21.476 1.00 53.88 285 PRO E CA 1
ATOM 3926 C C . PRO F 2 25 ? -12.740 -3.806 -22.975 1.00 62.30 285 PRO E C 1
ATOM 3927 O O . PRO F 2 25 ? -11.981 -4.575 -23.561 1.00 67.92 285 PRO E O 1
ATOM 3931 N N . LYS F 2 26 ? -13.739 -3.155 -23.569 1.00 63.29 286 LYS E N 1
ATOM 3932 C CA . LYS F 2 26 ? -14.090 -3.364 -24.975 1.00 65.54 286 LYS E CA 1
ATOM 3933 C C . LYS F 2 26 ? -12.874 -3.327 -25.901 1.00 59.23 286 LYS E C 1
ATOM 3934 O O . LYS F 2 26 ? -12.643 -4.247 -26.694 1.00 56.30 286 LYS E O 1
ATOM 3940 N N . GLU F 2 27 ? -12.095 -2.258 -25.770 1.00 54.25 287 GLU E N 1
ATOM 3941 C CA . GLU F 2 27 ? -10.912 -2.032 -26.590 1.00 52.17 287 GLU E CA 1
ATOM 3942 C C . GLU F 2 27 ? -9.894 -3.168 -26.523 1.00 56.42 287 GLU E C 1
ATOM 3943 O O . GLU F 2 27 ? -9.253 -3.488 -27.521 1.00 63.32 287 GLU E O 1
ATOM 3949 N N . LEU F 2 28 ? -9.744 -3.771 -25.349 1.00 58.19 288 LEU E N 1
ATOM 3950 C CA . LEU F 2 28 ? -8.752 -4.825 -25.162 1.00 56.09 288 LEU E CA 1
ATOM 3951 C C . LEU F 2 28 ? -9.213 -6.146 -25.770 1.00 55.69 288 LEU E C 1
ATOM 3952 O O . LEU F 2 28 ? -8.408 -6.901 -26.318 1.00 58.32 288 LEU E O 1
ATOM 3957 N N . ALA F 2 29 ? -10.509 -6.422 -25.671 1.00 50.60 289 ALA E N 1
ATOM 3958 C CA . ALA F 2 29 ? -11.088 -7.601 -26.300 1.00 54.77 289 ALA E CA 1
ATOM 3959 C C . ALA F 2 29 ? -10.967 -7.480 -27.816 1.00 63.63 289 ALA E C 1
ATOM 3960 O O . ALA F 2 29 ? -10.540 -8.420 -28.504 1.00 71.72 289 ALA E O 1
ATOM 3962 N N . LEU F 2 30 ? -11.341 -6.310 -28.329 1.00 63.84 290 LEU E N 1
ATOM 3963 C CA . LEU F 2 30 ? -11.198 -6.021 -29.751 1.00 64.21 290 LEU E CA 1
ATOM 3964 C C . LEU F 2 30 ? -9.743 -6.171 -30.178 1.00 63.96 290 LEU E C 1
ATOM 3965 O O . LEU F 2 30 ? -9.457 -6.711 -31.244 1.00 68.44 290 LEU E O 1
ATOM 3970 N N . TYR F 2 31 ? -8.830 -5.684 -29.344 1.00 63.39 291 TYR E N 1
ATOM 3971 C CA . TYR F 2 31 ? -7.405 -5.797 -29.627 1.00 62.58 291 TYR E CA 1
ATOM 3972 C C . TYR F 2 31 ? -6.970 -7.251 -29.716 1.00 67.79 291 TYR E C 1
ATOM 3973 O O . TYR F 2 31 ? -6.175 -7.610 -30.583 1.00 77.69 291 TYR E O 1
ATOM 3982 N N . VAL F 2 32 ? -7.478 -8.081 -28.809 1.00 65.05 292 VAL E N 1
ATOM 3983 C CA . VAL F 2 32 ? -7.192 -9.509 -28.855 1.00 64.82 292 VAL E CA 1
ATOM 3984 C C . VAL F 2 32 ? -7.653 -10.080 -30.190 1.00 71.55 292 VAL E C 1
ATOM 3985 O O . VAL F 2 32 ? -6.892 -10.760 -30.880 1.00 77.79 292 VAL E O 1
ATOM 3989 N N . LEU F 2 33 ? -8.899 -9.790 -30.555 1.00 67.34 293 LEU E N 1
ATOM 3990 C CA . LEU F 2 33 ? -9.464 -10.337 -31.787 1.00 67.03 293 LEU E CA 1
ATOM 3991 C C . LEU F 2 33 ? -8.776 -9.808 -33.049 1.00 69.46 293 LEU E C 1
ATOM 3992 O O . LEU F 2 33 ? -8.813 -10.457 -34.091 1.00 81.53 293 LEU E O 1
ATOM 3997 N N . SER F 2 34 ? -8.157 -8.634 -32.959 1.00 64.14 294 SER E N 1
ATOM 3998 C CA . SER F 2 34 ? -7.522 -8.011 -34.121 1.00 69.02 294 SER E CA 1
ATOM 3999 C C . SER F 2 34 ? -6.309 -8.800 -34.612 1.00 69.77 294 SER E C 1
ATOM 4000 O O . SER F 2 34 ? -5.814 -8.571 -35.716 1.00 78.06 294 SER E O 1
ATOM 4003 N N . PHE F 2 35 ? -5.836 -9.728 -33.788 1.00 68.75 295 PHE E N 1
ATOM 4004 C CA . PHE F 2 35 ? -4.712 -10.581 -34.154 1.00 79.95 295 PHE E CA 1
ATOM 4005 C C . PHE F 2 35 ? -5.201 -11.771 -34.973 1.00 91.49 295 PHE E C 1
ATOM 4006 O O . PHE F 2 35 ? -4.408 -12.601 -35.419 1.00 96.28 295 PHE E O 1
ATOM 4014 N N . LEU F 2 36 ? -6.515 -11.845 -35.163 1.00 95.84 296 LEU E N 1
ATOM 4015 C CA . LEU F 2 36 ? -7.128 -12.957 -35.875 1.00 94.10 296 LEU E CA 1
ATOM 4016 C C . LEU F 2 36 ? -7.333 -12.609 -37.344 1.00 95.65 296 LEU E C 1
ATOM 4017 O O . LEU F 2 36 ? -7.748 -11.497 -37.670 1.00 91.66 296 LEU E O 1
ATOM 4022 N N . GLU F 2 37 ? -7.050 -13.558 -38.229 1.00 101.20 297 GLU E N 1
ATOM 4023 C CA . GLU F 2 37 ? -7.401 -13.398 -39.635 1.00 105.64 297 GLU E CA 1
ATOM 4024 C C . GLU F 2 37 ? -8.906 -13.643 -39.780 1.00 103.55 297 GLU E C 1
ATOM 4025 O O . GLU F 2 37 ? -9.503 -14.283 -38.914 1.00 108.13 297 GLU E O 1
ATOM 4031 N N . PRO F 2 38 ? -9.523 -13.124 -40.860 1.00 101.36 298 PRO E N 1
ATOM 4032 C CA . PRO F 2 38 ? -10.975 -13.195 -41.086 1.00 104.48 298 PRO E CA 1
ATOM 4033 C C . PRO F 2 38 ? -11.653 -14.539 -40.788 1.00 113.20 298 PRO E C 1
ATOM 4034 O O . PRO F 2 38 ? -12.717 -14.538 -40.171 1.00 114.14 298 PRO E O 1
ATOM 4038 N N . LYS F 2 39 ? -11.066 -15.652 -41.219 1.00 116.99 299 LYS E N 1
ATOM 4039 C CA . LYS F 2 39 ? -11.678 -16.966 -41.000 1.00 119.78 299 LYS E CA 1
ATOM 4040 C C . LYS F 2 39 ? -11.813 -17.331 -39.509 1.00 120.73 299 LYS E C 1
ATOM 4041 O O . LYS F 2 39 ? -12.883 -17.779 -39.063 1.00 121.79 299 LYS E O 1
ATOM 4047 N N . ASP F 2 40 ? -10.744 -17.125 -38.741 1.00 121.27 300 ASP E N 1
ATOM 4048 C CA . ASP F 2 40 ? -10.782 -17.366 -37.301 1.00 109.84 300 ASP E CA 1
ATOM 4049 C C . ASP F 2 40 ? -11.819 -16.458 -36.648 1.00 102.74 300 ASP E C 1
ATOM 4050 O O . ASP F 2 40 ? -12.517 -16.868 -35.722 1.00 107.76 300 ASP E O 1
ATOM 4055 N N . LEU F 2 41 ? -11.898 -15.218 -37.127 1.00 93.90 301 LEU E N 1
ATOM 4056 C CA . LEU F 2 41 ? -12.897 -14.259 -36.662 1.00 86.56 301 LEU E CA 1
ATOM 4057 C C . LEU F 2 41 ? -14.304 -14.803 -36.878 1.00 98.31 301 LEU E C 1
ATOM 4058 O O . LEU F 2 41 ? -15.162 -14.710 -35.997 1.00 100.72 301 LEU E O 1
ATOM 4063 N N . LEU F 2 42 ? -14.534 -15.351 -38.067 1.00 108.09 302 LEU E N 1
ATOM 4064 C CA . LEU F 2 42 ? -15.824 -15.928 -38.413 1.00 117.43 302 LEU E CA 1
ATOM 4065 C C . LEU F 2 42 ? -16.161 -17.080 -37.481 1.00 118.66 302 LEU E C 1
ATOM 4066 O O . LEU F 2 42 ? -17.305 -17.222 -37.049 1.00 118.95 302 LEU E O 1
ATOM 4071 N N . GLN F 2 43 ? -15.166 -17.905 -37.173 1.00 115.35 303 GLN E N 1
ATOM 4072 C CA . GLN F 2 43 ? -15.396 -19.001 -36.243 1.00 110.95 303 GLN E CA 1
ATOM 4073 C C . GLN F 2 43 ? -15.724 -18.477 -34.842 1.00 103.63 303 GLN E C 1
ATOM 4074 O O . GLN F 2 43 ? -16.548 -19.052 -34.130 1.00 103.33 303 GLN E O 1
ATOM 4080 N N . ALA F 2 44 ? -15.077 -17.380 -34.460 1.00 94.62 304 ALA E N 1
ATOM 4081 C CA . ALA F 2 44 ? -15.249 -16.787 -33.136 1.00 83.47 304 ALA E CA 1
ATOM 4082 C C . ALA F 2 44 ? -16.602 -16.098 -32.951 1.00 76.92 304 ALA E C 1
ATOM 4083 O O . ALA F 2 44 ? -17.147 -16.072 -31.847 1.00 75.40 304 ALA E O 1
ATOM 4085 N N . ALA F 2 45 ? -17.132 -15.533 -34.031 1.00 80.86 305 ALA E N 1
ATOM 4086 C CA . ALA F 2 45 ? -18.375 -14.766 -33.971 1.00 84.53 305 ALA E CA 1
ATOM 4087 C C . ALA F 2 45 ? -19.606 -15.637 -33.737 1.00 94.88 305 ALA E C 1
ATOM 4088 O O . ALA F 2 45 ? -20.691 -15.127 -33.460 1.00 95.31 305 ALA E O 1
ATOM 4090 N N . GLN F 2 46 ? -19.436 -16.948 -33.847 1.00 96.03 306 GLN E N 1
ATOM 4091 C CA . GLN F 2 46 ? -20.555 -17.875 -33.724 1.00 100.36 306 GLN E CA 1
ATOM 4092 C C . GLN F 2 46 ? -20.650 -18.480 -32.327 1.00 102.26 306 GLN E C 1
ATOM 4093 O O . GLN F 2 46 ? -21.584 -19.226 -32.032 1.00 107.64 306 GLN E O 1
ATOM 4099 N N . THR F 2 47 ? -19.681 -18.164 -31.474 1.00 80.01 307 THR E N 1
ATOM 4100 C CA . THR F 2 47 ? -19.624 -18.745 -30.139 1.00 80.21 307 THR E CA 1
ATOM 4101 C C . THR F 2 47 ? -20.766 -18.220 -29.276 1.00 80.20 307 THR E C 1
ATOM 4102 O O . THR F 2 47 ? -21.424 -18.983 -28.568 1.00 86.73 307 THR E O 1
ATOM 4106 N N . CYS F 2 48 ? -20.998 -16.913 -29.354 1.00 73.49 308 CYS E N 1
ATOM 4107 C CA . CYS F 2 48 ? -22.111 -16.274 -28.662 1.00 70.75 308 CYS E CA 1
ATOM 4108 C C . CYS F 2 48 ? -22.354 -14.881 -29.229 1.00 69.33 308 CYS E C 1
ATOM 4109 O O . CYS F 2 48 ? -21.609 -14.414 -30.085 1.00 78.85 308 CYS E O 1
ATOM 4112 N N . ARG F 2 49 ? -23.407 -14.230 -28.751 1.00 69.57 309 ARG E N 1
ATOM 4113 C CA . ARG F 2 49 ? -23.833 -12.932 -29.267 1.00 83.04 309 ARG E CA 1
ATOM 4114 C C . ARG F 2 49 ? -22.794 -11.830 -29.109 1.00 83.51 309 ARG E C 1
ATOM 4115 O O . ARG F 2 49 ? -22.517 -11.070 -30.041 1.00 82.56 309 ARG E O 1
ATOM 4123 N N . TYR F 2 50 ? -22.238 -11.743 -27.909 1.00 81.85 310 TYR E N 1
ATOM 4124 C CA . TYR F 2 50 ? -21.302 -10.688 -27.570 1.00 78.05 310 TYR E CA 1
ATOM 4125 C C . TYR F 2 50 ? -20.032 -10.807 -28.409 1.00 70.71 310 TYR E C 1
ATOM 4126 O O . TYR F 2 50 ? -19.561 -9.830 -29.022 1.00 71.31 310 TYR E O 1
ATOM 4135 N N . TRP F 2 51 ? -19.504 -12.026 -28.455 1.00 68.31 311 TRP E N 1
ATOM 4136 C CA . TRP F 2 51 ? -18.355 -12.336 -29.289 1.00 74.47 311 TRP E CA 1
ATOM 4137 C C . TRP F 2 51 ? -18.662 -12.000 -30.740 1.00 74.31 311 TRP E C 1
ATOM 4138 O O . TRP F 2 51 ? -17.785 -11.547 -31.472 1.00 67.14 311 TRP E O 1
ATOM 4149 N N . ARG F 2 52 ? -19.907 -12.226 -31.151 1.00 80.43 312 ARG E N 1
ATOM 4150 C CA . ARG F 2 52 ? -20.328 -11.869 -32.500 1.00 84.02 312 ARG E CA 1
ATOM 4151 C C . ARG F 2 52 ? -20.210 -10.373 -32.733 1.00 75.44 312 ARG E C 1
ATOM 4152 O O . ARG F 2 52 ? -19.711 -9.948 -33.767 1.00 74.46 312 ARG E O 1
ATOM 4160 N N . ILE F 2 53 ? -20.696 -9.575 -31.786 1.00 65.04 313 ILE E N 1
ATOM 4161 C CA . ILE F 2 53 ? -20.628 -8.124 -31.934 1.00 69.21 313 ILE E CA 1
ATOM 4162 C C . ILE F 2 53 ? -19.181 -7.651 -32.050 1.00 78.59 313 ILE E C 1
ATOM 4163 O O . ILE F 2 53 ? -18.858 -6.834 -32.918 1.00 84.09 313 ILE E O 1
ATOM 4168 N N . LEU F 2 54 ? -18.302 -8.171 -31.197 1.00 81.42 314 LEU E N 1
ATOM 4169 C CA . LEU F 2 54 ? -16.902 -7.742 -31.255 1.00 77.23 314 LEU E CA 1
ATOM 4170 C C . LEU F 2 54 ? -16.210 -8.192 -32.549 1.00 77.40 314 LEU E C 1
ATOM 4171 O O . LEU F 2 54 ? -15.506 -7.407 -33.205 1.00 83.51 314 LEU E O 1
ATOM 4176 N N . ALA F 2 55 ? -16.437 -9.446 -32.926 1.00 62.70 315 ALA E N 1
ATOM 4177 C CA . ALA F 2 55 ? -15.864 -10.003 -34.147 1.00 74.51 315 ALA E CA 1
ATOM 4178 C C . ALA F 2 55 ? -16.335 -9.243 -35.382 1.00 77.20 315 ALA E C 1
ATOM 4179 O O . ALA F 2 55 ? -15.534 -8.916 -36.251 1.00 71.65 315 ALA E O 1
ATOM 4181 N N . GLU F 2 56 ? -17.635 -8.974 -35.456 1.00 81.19 316 GLU E N 1
ATOM 4182 C CA . GLU F 2 56 ? -18.205 -8.225 -36.570 1.00 88.15 316 GLU E CA 1
ATOM 4183 C C . GLU F 2 56 ? -17.672 -6.809 -36.571 1.00 82.89 316 GLU E C 1
ATOM 4184 O O . GLU F 2 56 ? -17.529 -6.195 -37.629 1.00 72.73 316 GLU E O 1
ATOM 4190 N N . ASP F 2 57 ? -17.392 -6.280 -35.385 1.00 77.07 317 ASP E N 1
ATOM 4191 C CA . ASP F 2 57 ? -16.749 -4.982 -35.321 1.00 76.28 317 ASP E CA 1
ATOM 4192 C C . ASP F 2 57 ? -15.385 -5.033 -35.976 1.00 84.94 317 ASP E C 1
ATOM 4193 O O . ASP F 2 57 ? -14.992 -4.092 -36.662 1.00 83.79 317 ASP E O 1
ATOM 4198 N N . ASN F 2 58 ? -14.653 -6.121 -35.758 1.00 84.60 318 ASN E N 1
ATOM 4199 C CA . ASN F 2 58 ? -13.370 -6.260 -36.437 1.00 89.88 318 ASN E CA 1
ATOM 4200 C C . ASN F 2 58 ? -13.493 -6.544 -37.935 1.00 96.47 318 ASN E C 1
ATOM 4201 O O . ASN F 2 58 ? -12.624 -6.157 -38.712 1.00 98.14 318 ASN E O 1
ATOM 4206 N N . LEU F 2 59 ? -14.564 -7.217 -38.343 1.00 92.73 319 LEU E N 1
ATOM 4207 C CA . LEU F 2 59 ? -14.806 -7.457 -39.761 1.00 89.97 319 LEU E CA 1
ATOM 4208 C C . LEU F 2 59 ? -15.117 -6.144 -40.464 1.00 93.00 319 LEU E C 1
ATOM 4209 O O . LEU F 2 59 ? -14.602 -5.861 -41.545 1.00 94.30 319 LEU E O 1
ATOM 4214 N N . LEU F 2 60 ? -15.976 -5.350 -39.831 1.00 97.07 320 LEU E N 1
ATOM 4215 C CA . LEU F 2 60 ? -16.142 -3.943 -40.163 1.00 97.05 320 LEU E CA 1
ATOM 4216 C C . LEU F 2 60 ? -14.852 -3.210 -39.818 1.00 111.69 320 LEU E C 1
ATOM 4217 O O . LEU F 2 60 ? -13.976 -3.769 -39.155 1.00 117.93 320 LEU E O 1
ATOM 4222 N N . TRP F 2 61 ? -14.740 -1.966 -40.270 1.00 112.97 321 TRP E N 1
ATOM 4223 C CA . TRP F 2 61 ? -13.548 -1.155 -40.045 1.00 114.49 321 TRP E CA 1
ATOM 4224 C C . TRP F 2 61 ? -12.283 -1.788 -40.615 1.00 127.49 321 TRP E C 1
ATOM 4225 O O . TRP F 2 61 ? -11.191 -1.518 -40.116 1.00 130.14 321 TRP E O 1
ATOM 4236 N N . ARG F 2 62 ? -12.434 -2.597 -41.667 1.00 132.94 322 ARG E N 1
ATOM 4237 C CA . ARG F 2 62 ? -11.308 -3.248 -42.333 1.00 131.71 322 ARG E CA 1
ATOM 4238 C C . ARG F 2 62 ? -11.673 -3.641 -43.772 1.00 128.04 322 ARG E C 1
ATOM 4239 O O . ARG F 2 62 ? -11.043 -3.215 -44.744 1.00 102.90 322 ARG E O 1
#

Solvent-accessible surface area: 25172 Å² total; per-residue (Å²): 134,105,88,92,51,19,85,3,7,0,27,3,7,36,32,33,125,8,59,20,106,13,6,59,51,1,77,0,5,71,19,0,22,79,32,33,60,49,78,31,0,12,0,30,72,3,22,2,62,8,0,74,37,5,30,82,15,6,62,89,26,95,114,81,133,122,179,97,132,22,77,115,86,4,74,111,14,7,148,51,74,47,0,33,4,11,32,0,0,66,4,0,8,14,0,16,5,131,34,0,1,30,13,0,0,38,24,0,0,63,52,1,68,74,58,68,20,86,80,0,19,157,37,6,70,12,76,80,77,21,87,160,138,54,29,68,89,3,148,155,171,74,78,2,6,0,22,36,8,54,145,60,0,0,42,29,0,0,42,50,0,97,74,136,8,0,46,54,0,2,10,0,6,121,78,0,43,108,14,0,83,55,19,51,110,210,136,99,36,50,0,48,0,57,22,1,33,104,14,57,11,66,3,106,2,76,46,91,26,40,0,76,61,0,6,38,56,0,30,113,130,92,12,35,12,28,78,40,6,18,0,6,38,83,140,143,82,2,99,78,67,127,34,0,58,82,53,96,1,97,136,110,19,70,0,23,3,0,24,40,21,131,66,97,18,63,0,58,0,66,26,0,23,97,12,55,3,69,5,86,1,68,62,83,28,44,0,69,66,0,11,36,76,0,28,113,118,84,10,36,21,29,96,36,3,20,0,7,40,86,130,127,76,1,96,64,70,137,24,0,52,88,44,116,6,119,164,72,7,70,0,28,4,0,22,41,21,143,203,94,53,21,83,4,2,0,26,6,10,45,38,32,100,7,55,35,94,16,6,50,51,3,59,0,5,81,26,0,24,80,30,35,66,39,86,24,0,18,0,32,74,3,22,4,72,8,1,118,44,5,32,73,13,6,58,94,28,111,118,151,161,118,19,64,114,82,1,101,121,21,4,165,40,70,51,3,34,0,12,33,0,0,66,5,0,7,15,0,17,5,140,30,0,2,29,18,0,0,48,19,0,0,62,51,2,73,74,72,74,21,82,79,0,19,146,34,7,80,13,100,68,46,21,66,149,112,63,20,50,96,4,105,127,55,6,129,177,48,217,100,35,50,4,6,0,9,18,1,29,117,65,0,0,46,27,0,0,44,58,10,92,95,132,9,7,28,62,0,0,1,0,4,125,33,0,58,100,10,0,29,42,4,27,83,206,194

GO terms:
  GO:0005515 protein binding (F, IPI)
  GO:0043161 proteasome-mediated ubiquitin-dependent protein catabolic process (P, IDA)
  GO:0070936 protein K48-linked ubiquitination (P, IDA)
  GO:0140677 molecular function activator activity (F, IDA)
  GO:0160072 ubiquitin ligase complex scaffold activity (F, IDA)
  GO:0005634 nucleus (C, IC)
  GO:0005737 cytoplasm (C, IC)
  GO:0008013 beta-catenin binding (F, IDA)
  GO:0005634 nucleus (C, IDA)
  GO:0005737 cytoplasm (C, IDA)
  GO:0019005 SCF ubiquitin ligase complex (C, IDA)
  GO:1990756 ubiquitin-like ligase-substrate adaptor activity (F, IDA)
  GO:1990757 ubiquitin ligase activator activity (F, IDA)
  GO:0000209 protein polyubiquitination (P, IDA)
  GO:0097602 cullin family protein binding (F, IPI)
  GO:0051457 maintenance of protein location in nucleus (P, IPI)
  GO:1990444 F-box domain binding (F, IPI)
  GO:0031467 Cul7-RING ubiquitin ligase complex (C, IDA)
  GO:0016567 protein ubiquitination (P, IDA)
  GO:0031146 SCF-dependent proteasomal ubiquitin-dependent protein catabolic process (P, IDA)

CATH classification: 3.30.710.10

Organism: Homo sapiens (NCBI:txid9606)

Foldseek 3Di:
DDAAWFWEAFLVGDIDTAGPLLLVLQVQCVCCCPPVVDTHHYDNLGHDVLVVLSSVVSVVCSDPPPDQDDDVVLVVSQPDDPVSLVSNLVCCVNSVNVVSNSSSVVVVVVCVPPDDPVSNCVSVVDDDPDDPVVVVVVVPD/DDDDLRVDDLVVSLVVLLVDDLVVLVVQLPPDPVSVVSSVVSVPVD/DAWEWEAEDPPDIDIDDDDQADFVQNVLVVVCVVPVDHSVFKWKAAPNDTRDRVGTNVVVVQGHHGYIYIDTHDD/DAAWEWEAEDPPDIDIDGDDQADFVLNVLVVVCVVPVDHSVFWWKDAPNDTGDRGHGNVVVPHGHHGYIYIDTDDD/DAWFWEQFLVGDIDTADVLLLVLQVQSVCCCPPVVDGHHYDNLGHDVLVVLSSVVSVVVSPDVDDDPVLVVSQPDDPVSLVSNLVCCVNSVNVVSNVSSVVVVVVVVPPDDPVVNCVSVVDDDPDDPVSVVVVVVVVVVD/DDDDDPLRVDDLVVSLVVCLVDDLVVLVVQLPPDPVSVVSSVVSVPPD

Secondary structure (DSSP, 8-state):
----EEEEEETTS-EEEEEHHHHTTSHHHHHHHHTT--SSEEETT--HHHHHHHHHHHHHTTT-----SPPHHHHHHT-S-HHHHHHHHHHHHHTT-HHHHHHHHHHHHHHHTT--HHHHHHHHTPPP---HHHHHHHH--/---HHHHS-HHHHHHHHTTS-HHHHHHHTTT-HHHHHHHHHHHTT-/--EEEEEE-SSS-EEEEEE-TT-BHHHHHHHHHHHH---GGGEEEEETTEEPPTTSBTGGGT--TT-EEEEEE---/--EEEEEETTS-EEEEEHHHHTTSHHHHHHHHTT--SSEEETTS-HHHHHHHHHHHHHTTT--PPPHHHHHHT-S-HHHHHHHHHHHHHTT-HHHHHHHHHHHHHHHTT--HHHHHHHHTPPP---HHHHHHHHHHHHH-/-----HHHHS-HHHHHHHHTTS-HHHHHHHTTS-HHHHHHHHHHHS--/-EEEEEE-SSS-EEEEEE-TT-BHHHHHHHHHHHH---GGGEEEEETTEEPPTTSBTGGGT--TT-EEEEEE---

InterPro domains:
  IPR001232 S-phase kinase-associated protein 1-like [SM00512] (1-112)
  IPR011333 SKP1/BTB/POZ domain superfamily [G3DSA:3.30.710.10] (1-163)
  IPR011333 SKP1/BTB/POZ domain superfamily [SSF54695] (3-70)
  IPR016072 SKP1 component, dimerisation [PF01466] (113-160)
  IPR016073 SKP1 component, POZ domain [PF03931] (2-67)
  IPR016897 S-phase kinase-associated protein 1 [PIRSF028729] (3-162)
  IPR016897 S-phase kinase-associated protein 1 [PTHR11165] (4-157)
  IPR036296 SKP1-like, dimerisation domain superfamily [SSF81382] (85-160)

Nearest PDB structures (foldseek):
  5ibk-assembly2_F  TM=1.014E+00  e=2.062E-15  Homo sapiens
  5o76-assembly1_E  TM=9.697E-01  e=8.459E-12  Homo sapiens
  7f0n-assembly1_A  TM=9.780E-01  e=9.624E-12  Homo sapiens
  8vk9-assembly1_B  TM=9.725E-01  e=1.026E-11  synthetic construct
  8j0a-assembly1_B  TM=9.641E-01  e=5.968E-10  synthetic construct

Radius of gyration: 24.67 Å; Cα contacts (8 Å, |Δi|>4): 877; chains: 6; bounding box: 65×68×74 Å